Protein 6YT7 (pdb70)

Organism: Homo sapiens (NCBI:txid9606)

Structure (mmCIF, N/CA/C/O backbone):
data_6YT7
#
_entry.id   6YT7
#
_cell.length_a   49.015
_cell.length_b   75.103
_cell.length_c   149.445
_cell.angle_alpha   90.000
_cell.angle_beta   90.000
_cell.angle_gamma   90.000
#
_symmetry.space_group_name_H-M   'P 21 21 21'
#
loop_
_entity.id
_entity.type
_entity.pdbx_description
1 polymer 'Immunoglobulin gamma-1 heavy chain'
2 polymer 'Ig gamma-1 chain C region'
3 branched beta-D-galactopyranose-(1-4)-2-acetamido-2-deoxy-beta-D-glucopyranose-(1-2)-alpha-D-mannopyranose-(1-6)-[alpha-D-mannopyranose-(1-3)]beta-D-mannopyranose-(1-4)-2-acetamido-2-deoxy-beta-D-glucopyranose-(1-4)-[alpha-L-fucopyranose-(1-6)]2-acetamido-2-deoxy-beta-D-glucopyranose
4 water water
#
loop_
_atom_site.group_PDB
_atom_site.id
_atom_site.type_symbol
_atom_site.label_atom_id
_atom_site.label_alt_id
_atom_site.label_comp_id
_atom_site.label_asym_id
_atom_site.label_entity_id
_atom_site.label_seq_id
_atom_site.pdbx_PDB_ins_code
_atom_site.Cartn_x
_atom_site.Cartn_y
_atom_site.Cartn_z
_atom_site.occupancy
_atom_site.B_iso_or_equiv
_atom_site.auth_seq_id
_atom_site.auth_comp_id
_atom_site.auth_asym_id
_atom_site.auth_atom_id
_atom_site.pdbx_PDB_model_num
ATOM 1 N N . GLY A 1 17 ? -6.387 -22.982 -1.647 1.00 57.74 237 GLY A N 1
ATOM 2 C CA . GLY A 1 17 ? -7.022 -21.756 -1.196 1.00 64.10 237 GLY A CA 1
ATOM 3 C C . GLY A 1 17 ? -6.940 -21.552 0.308 1.00 65.02 237 GLY A C 1
ATOM 4 O O . GLY A 1 17 ? -6.002 -22.020 0.952 1.00 65.61 237 GLY A O 1
ATOM 5 N N . PRO A 1 18 ? -7.924 -20.862 0.874 1.00 63.94 238 PRO A N 1
ATOM 6 C CA . PRO A 1 18 ? -7.891 -20.557 2.309 1.00 65.08 238 PRO A CA 1
ATOM 7 C C . PRO A 1 18 ? -8.278 -21.751 3.178 1.00 58.94 238 PRO A C 1
ATOM 8 O O . PRO A 1 18 ? -8.980 -22.671 2.756 1.00 53.21 238 PRO A O 1
ATOM 12 N N . SER A 1 19 ? -7.790 -21.719 4.422 1.00 60.73 239 SER A N 1
ATOM 13 C CA . SER A 1 19 ? -8.123 -22.709 5.438 1.00 53.75 239 SER A CA 1
ATOM 14 C C . SER A 1 19 ? -8.865 -22.067 6.605 1.00 51.70 239 SER A C 1
ATOM 15 O O . SER A 1 19 ? -8.663 -20.888 6.927 1.00 50.84 239 SER A O 1
ATOM 18 N N . VAL A 1 20 ? -9.716 -22.876 7.245 1.00 52.23 240 VAL A N 1
ATOM 19 C CA . VAL A 1 20 ? -10.588 -22.440 8.330 1.00 45.63 240 VAL A CA 1
ATOM 20 C C . VAL A 1 20 ? -10.299 -23.286 9.564 1.00 42.75 240 VAL A C 1
ATOM 21 O O . VAL A 1 20 ? -10.136 -24.507 9.466 1.00 43.91 240 VAL A O 1
ATOM 25 N N . PHE A 1 21 ? -10.244 -22.635 10.722 1.00 42.31 241 PHE A N 1
ATOM 26 C CA . PHE A 1 21 ? -10.116 -23.328 11.997 1.00 43.35 241 PHE A CA 1
ATOM 27 C C . PHE A 1 21 ? -11.115 -22.744 12.988 1.00 37.13 241 PHE A C 1
ATOM 28 O O . PHE A 1 21 ? -11.248 -21.519 13.097 1.00 38.54 241 PHE A O 1
ATOM 36 N N . LEU A 1 22 ? -11.832 -23.629 13.685 1.00 36.21 242 LEU A N 1
ATOM 37 C CA . LEU A 1 22 ? -12.953 -23.262 14.551 1.00 34.58 242 LEU A CA 1
ATOM 38 C C . LEU A 1 22 ? -12.613 -23.620 15.996 1.00 29.69 242 LEU A C 1
ATOM 39 O O . LEU A 1 22 ? -12.347 -24.787 16.297 1.00 33.96 242 LEU A O 1
ATOM 44 N N . PHE A 1 23 ? -12.667 -22.633 16.884 1.00 31.39 243 PHE A N 1
ATOM 45 C CA . PHE A 1 23 ? -12.174 -22.803 18.242 1.00 30.64 243 PHE A CA 1
ATOM 46 C C . PHE A 1 23 ? -13.273 -22.607 19.288 1.00 34.56 243 PHE A C 1
ATOM 47 O O . PHE A 1 23 ? -14.068 -21.655 19.191 1.00 31.54 243 PHE A O 1
ATOM 55 N N . PRO A 1 24 ? -13.322 -23.469 20.309 1.00 25.88 244 PRO A N 1
ATOM 56 C CA . PRO A 1 24 ? -14.400 -23.410 21.318 1.00 28.22 244 PRO A CA 1
ATOM 57 C C . PRO A 1 24 ? -14.158 -22.300 22.325 1.00 23.92 244 PRO A C 1
ATOM 58 O O . PRO A 1 24 ? -13.053 -21.737 22.386 1.00 25.58 244 PRO A O 1
ATOM 62 N N . PRO A 1 25 ? -15.148 -21.990 23.168 1.00 24.11 245 PRO A N 1
ATOM 63 C CA . PRO A 1 25 ? -14.897 -21.077 24.292 1.00 24.39 245 PRO A CA 1
ATOM 64 C C . PRO A 1 25 ? -13.948 -21.709 25.294 1.00 23.46 245 PRO A C 1
ATOM 65 O O . PRO A 1 25 ? -13.688 -22.924 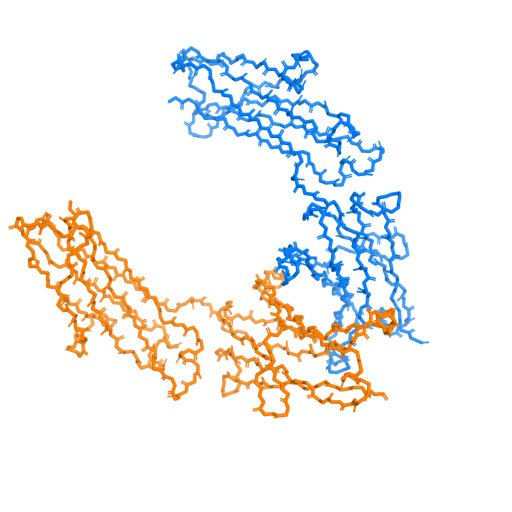25.281 1.00 21.69 245 PRO A O 1
ATOM 69 N N . LYS A 1 26 ? -13.411 -20.864 26.165 1.00 21.86 246 LYS A N 1
ATOM 70 C CA . LYS A 1 26 ? -12.660 -21.377 27.297 1.00 21.29 246 LYS A CA 1
ATOM 71 C C . LYS A 1 26 ? -13.617 -22.008 28.311 1.00 20.39 246 LYS A C 1
ATOM 72 O O . LYS A 1 26 ? -14.714 -21.476 28.554 1.00 21.85 246 LYS A O 1
ATOM 78 N N . PRO A 1 27 ? -13.227 -23.124 28.926 1.00 21.46 247 PRO A N 1
ATOM 79 C CA . PRO A 1 27 ? -14.102 -23.762 29.925 1.00 22.61 247 PRO A CA 1
ATOM 80 C C . PRO A 1 27 ? -14.580 -22.811 30.990 1.00 19.20 247 PRO A C 1
ATOM 81 O O . PRO A 1 27 ? -15.776 -22.779 31.333 1.00 19.36 247 PRO A O 1
ATOM 85 N N . LYS A 1 28 ? -13.648 -22.023 31.537 1.00 20.95 248 LYS A N 1
ATOM 86 C CA . LYS A 1 28 ? -14.014 -21.095 32.591 1.00 24.74 248 LYS A CA 1
ATOM 87 C C . LYS A 1 28 ? -15.108 -20.149 32.114 1.00 21.35 248 LYS A C 1
ATOM 88 O O . LYS A 1 28 ? -16.045 -19.854 32.867 1.00 25.15 248 LYS A O 1
ATOM 94 N N . ASP A 1 29 ? -15.057 -19.732 30.836 1.00 20.96 249 ASP A N 1
ATOM 95 C CA . ASP A 1 29 ? -16.064 -18.808 30.321 1.00 21.91 249 ASP A CA 1
ATOM 96 C C . ASP A 1 29 ? -17.443 -19.452 30.245 1.00 20.81 249 ASP A C 1
ATOM 97 O O . ASP A 1 29 ? -18.454 -18.781 30.459 1.00 21.32 249 ASP A O 1
ATOM 102 N N . THR A 1 30 ? -17.528 -20.737 29.869 1.00 20.26 250 THR A N 1
ATOM 103 C CA . THR A 1 30 ? -18.841 -21.384 29.823 1.00 20.60 250 THR A CA 1
ATOM 104 C C . THR A 1 30 ? -19.410 -21.681 31.211 1.00 20.17 250 THR A C 1
ATOM 105 O O . THR A 1 30 ? -20.626 -21.795 31.350 1.00 22.25 250 THR A O 1
ATOM 109 N N . LEU A 1 31 ? -18.563 -21.803 32.233 1.00 20.41 251 LEU A N 1
ATOM 110 C CA . LEU A 1 31 ? -18.978 -22.331 33.526 1.00 21.03 251 LEU A CA 1
ATOM 111 C C . LEU A 1 31 ? -19.342 -21.247 34.533 1.00 26.05 251 LEU A C 1
ATOM 112 O O . LEU A 1 31 ? -20.123 -21.520 35.456 1.00 23.49 251 LEU A O 1
ATOM 117 N N . MET A 1 32 ? -18.814 -20.027 34.372 1.00 23.56 252 MET A N 1
ATOM 118 C CA A MET A 1 32 ? -19.145 -18.905 35.247 0.58 26.34 252 MET A CA 1
ATOM 119 C CA B MET A 1 32 ? -19.145 -18.899 35.236 0.42 26.34 252 MET A CA 1
ATOM 120 C C . MET A 1 32 ? -20.075 -17.965 34.485 1.00 24.59 252 MET A C 1
ATOM 121 O O . MET A 1 32 ? -19.726 -17.462 33.402 1.00 22.84 252 MET A O 1
ATOM 130 N N . ILE A 1 33 ? -21.249 -17.729 35.060 1.00 24.98 253 ILE A N 1
ATOM 131 C CA . ILE A 1 33 ? -22.292 -16.984 34.367 1.00 25.93 253 ILE A CA 1
ATOM 132 C C . ILE A 1 33 ? -21.854 -15.551 34.063 1.00 28.53 253 ILE A C 1
ATOM 133 O O . ILE A 1 33 ? -22.291 -14.969 33.064 1.00 27.02 253 ILE A O 1
ATOM 138 N N . SER A 1 34 ? -20.970 -14.977 34.883 1.00 24.38 254 SER A N 1
ATOM 139 C CA . SER A 1 34 ? -20.549 -13.601 34.646 1.00 23.86 254 SER A CA 1
ATOM 140 C C . SER A 1 34 ? -19.618 -13.463 33.452 1.00 23.45 254 SER A C 1
ATOM 141 O O . SER A 1 34 ? -19.425 -12.339 32.977 1.00 25.67 254 SER A O 1
ATOM 144 N N . ARG A 1 35 ? -19.007 -14.560 32.978 1.00 22.21 255 ARG A N 1
ATOM 145 C CA . ARG A 1 35 ? -18.020 -14.477 31.921 1.00 22.95 255 ARG A CA 1
ATOM 146 C C . ARG A 1 35 ? -18.705 -14.601 30.567 1.00 21.54 255 ARG A C 1
ATOM 147 O O . ARG A 1 35 ? -19.914 -14.820 30.462 1.00 23.38 255 ARG A O 1
ATOM 155 N N . THR A 1 36 ? -17.934 -14.364 29.522 1.00 26.43 256 THR A N 1
ATOM 156 C CA . THR A 1 36 ? -18.456 -14.278 28.164 1.00 32.45 256 THR A CA 1
ATOM 157 C C . THR A 1 36 ? -17.819 -15.288 27.215 1.00 26.95 256 THR A C 1
ATOM 158 O O . THR A 1 36 ? -16.742 -15.050 26.645 1.00 31.60 256 THR A O 1
ATOM 162 N N . PRO A 1 37 ? -18.453 -16.446 27.040 1.00 26.72 257 PRO A N 1
ATOM 163 C CA . PRO A 1 37 ? -17.894 -17.484 26.164 1.00 25.70 257 PRO A CA 1
ATOM 164 C C . PRO A 1 37 ? -18.132 -17.150 24.696 1.00 24.14 257 PRO A C 1
ATOM 165 O O . PRO A 1 37 ? -19.192 -16.639 24.323 1.00 27.57 257 PRO A O 1
ATOM 169 N N . GLU A 1 38 ? -17.132 -17.438 23.868 1.00 25.03 258 GLU A N 1
ATOM 170 C CA . GLU A 1 38 ? -17.249 -17.189 22.431 1.00 31.19 258 GLU A CA 1
ATOM 171 C C . GLU A 1 38 ? -16.713 -18.377 21.654 1.00 26.14 258 GLU A C 1
ATOM 172 O O . GLU A 1 38 ? -15.732 -19.008 22.063 1.00 23.59 258 GLU A O 1
ATOM 178 N N . VAL A 1 39 ? -17.335 -18.660 20.497 1.00 25.54 259 VAL A N 1
ATOM 179 C CA . VAL A 1 39 ? -16.721 -19.527 19.499 1.00 28.97 259 VAL A CA 1
ATOM 180 C C . VAL A 1 39 ? -16.077 -18.638 18.439 1.00 29.98 259 VAL A C 1
ATOM 181 O O . VAL A 1 39 ? -16.628 -17.592 18.082 1.00 32.03 259 VAL A O 1
ATOM 185 N N . THR A 1 40 ? -14.907 -19.035 17.952 1.00 32.42 260 THR A N 1
ATOM 186 C CA . THR A 1 40 ? -14.084 -18.197 17.082 1.00 33.70 260 THR A CA 1
ATOM 187 C C . THR A 1 40 ? -13.797 -18.924 15.775 1.00 36.35 260 THR A C 1
ATOM 188 O O . THR A 1 40 ? -13.281 -20.049 15.775 1.00 31.58 260 THR A O 1
ATOM 192 N N . CYS A 1 41 ? -14.128 -18.300 14.652 1.00 36.46 261 CYS A N 1
ATOM 193 C CA . CYS A 1 41 ? -13.892 -18.964 13.383 1.00 37.05 261 CYS A CA 1
ATOM 194 C C . CYS A 1 41 ? -12.762 -18.190 12.710 1.00 37.24 261 CYS A C 1
ATOM 195 O O . CYS A 1 41 ? -12.849 -16.968 12.551 1.00 35.40 261 CYS A O 1
ATOM 198 N N . VAL A 1 42 ? -11.665 -18.883 12.425 1.00 43.00 262 VAL A N 1
ATOM 199 C CA . VAL A 1 42 ? -10.431 -18.278 11.929 1.00 40.09 262 VAL A CA 1
ATOM 200 C C . VAL A 1 42 ? -10.222 -18.748 10.500 1.00 39.20 262 VAL A C 1
ATOM 201 O O . VAL A 1 42 ? -10.302 -19.951 10.220 1.00 41.74 262 VAL A O 1
ATOM 205 N N . VAL A 1 43 ? -9.978 -17.805 9.593 1.00 49.36 263 VAL A N 1
ATOM 206 C CA . VAL A 1 43 ? -9.692 -18.117 8.192 1.00 46.14 263 VAL A CA 1
ATOM 207 C C . VAL A 1 43 ? -8.287 -17.618 7.868 1.00 43.66 263 VAL A C 1
ATOM 208 O O . VAL A 1 43 ? -7.980 -16.433 8.052 1.00 48.42 263 VAL A O 1
ATOM 212 N N . VAL A 1 44 ? -7.431 -18.523 7.397 1.00 48.70 264 VAL A N 1
ATOM 213 C CA . VAL A 1 44 ? -6.059 -18.181 7.055 1.00 54.11 264 VAL A CA 1
ATOM 214 C C . VAL A 1 44 ? -5.854 -18.422 5.564 1.00 55.47 264 VAL A C 1
ATOM 215 O O . VAL A 1 44 ? -6.602 -19.166 4.922 1.00 53.77 264 VAL A O 1
ATOM 219 N N . ASP A 1 45 ? -4.822 -17.774 5.017 1.00 60.20 265 ASP A N 1
ATOM 220 C CA . ASP A 1 45 ? -4.528 -17.815 3.582 1.00 60.09 265 ASP A CA 1
ATOM 221 C C . ASP A 1 45 ? -5.685 -17.227 2.775 1.00 64.87 265 ASP A C 1
ATOM 222 O O . ASP A 1 45 ? -6.253 -17.870 1.889 1.00 63.34 265 ASP A O 1
ATOM 227 N N . VAL A 1 46 ? -6.038 -15.994 3.107 1.00 66.58 266 VAL A N 1
ATOM 228 C CA . VAL A 1 46 ? -6.938 -15.205 2.279 1.00 71.69 266 VAL A CA 1
ATOM 229 C C . VAL A 1 46 ? -6.050 -14.328 1.403 1.00 76.68 266 VAL A C 1
ATOM 230 O O . VAL A 1 46 ? -5.300 -13.486 1.910 1.00 74.56 266 VAL A O 1
ATOM 234 N N . SER A 1 47 ? -6.102 -14.560 0.091 1.00 78.27 267 SER A N 1
ATOM 235 C CA . SER A 1 47 ? -5.223 -13.897 -0.862 1.00 77.04 267 SER A CA 1
ATOM 236 C C . SER A 1 47 ? -5.837 -12.592 -1.362 1.00 76.71 267 SER A C 1
ATOM 237 O O . SER A 1 47 ? -7.053 -12.377 -1.303 1.00 74.35 267 SER A O 1
ATOM 240 N N . HIS A 1 48 ? -4.967 -11.717 -1.873 1.00 75.76 268 HIS A N 1
ATOM 241 C CA . HIS A 1 48 ? -5.409 -10.394 -2.301 1.00 77.46 268 HIS A CA 1
ATOM 242 C C . HIS A 1 48 ? -6.349 -10.463 -3.497 1.00 76.37 268 HIS A C 1
ATOM 243 O O . HIS A 1 48 ? -7.221 -9.599 -3.648 1.00 73.86 268 HIS A O 1
ATOM 250 N N . GLU A 1 49 ? -6.195 -11.475 -4.351 1.00 77.40 269 GLU A N 1
ATOM 251 C CA . GLU A 1 49 ? -7.079 -11.607 -5.502 1.00 76.58 269 GLU A CA 1
ATOM 252 C C . GLU A 1 49 ? -8.522 -11.886 -5.085 1.00 78.15 269 GLU A C 1
ATOM 253 O O . GLU A 1 49 ? -9.443 -11.629 -5.870 1.00 73.28 269 GLU A O 1
ATOM 259 N N . ASP A 1 50 ? -8.732 -12.335 -3.843 1.00 78.10 270 ASP A N 1
ATOM 260 C CA . ASP A 1 50 ? -10.018 -12.877 -3.392 1.00 77.88 270 ASP A CA 1
ATOM 261 C C . ASP A 1 50 ? -10.141 -12.617 -1.890 1.00 78.47 270 ASP A C 1
ATOM 262 O O . ASP A 1 50 ? -10.082 -13.548 -1.079 1.00 76.30 270 ASP A O 1
ATOM 267 N N . PRO A 1 51 ? -10.280 -11.328 -1.469 1.00 81.07 271 PRO A N 1
ATOM 268 C CA . PRO A 1 51 ? -10.072 -10.988 -0.038 1.00 79.87 271 PRO A CA 1
ATOM 269 C C . PRO A 1 51 ? -11.321 -10.981 0.850 1.00 79.13 271 PRO A C 1
ATOM 270 O O . PRO A 1 51 ? -11.290 -10.965 2.084 1.00 79.80 271 PRO A O 1
ATOM 274 N N . GLU A 1 52 ? -12.428 -10.999 0.161 1.00 76.16 272 GLU A N 1
ATOM 275 C CA . GLU A 1 52 ? -13.784 -10.954 0.673 1.00 74.41 272 GLU A CA 1
ATOM 276 C C . GLU A 1 52 ? -14.361 -12.340 0.995 1.00 70.22 272 GLU A C 1
ATOM 277 O O . GLU A 1 52 ? -14.444 -13.230 0.135 1.00 70.95 272 GLU A O 1
ATOM 283 N N . VAL A 1 53 ? -14.666 -12.515 2.290 1.00 69.68 273 VAL A N 1
ATOM 284 C CA . VAL A 1 53 ? -15.048 -13.762 2.954 1.00 58.46 273 VAL A CA 1
ATOM 285 C C . VAL A 1 53 ? -16.458 -13.591 3.517 1.00 48.85 273 VAL A C 1
ATOM 286 O O . VAL A 1 53 ? -16.762 -12.565 4.138 1.00 51.81 273 VAL A O 1
ATOM 290 N N . LYS A 1 54 ? -17.327 -14.574 3.296 1.00 48.95 274 LYS A N 1
ATOM 291 C CA . LYS A 1 54 ? -18.653 -14.554 3.901 1.00 48.37 274 LYS A CA 1
ATOM 292 C C . LYS A 1 54 ? -18.685 -15.577 5.030 1.00 51.27 274 LYS A C 1
ATOM 293 O O . LYS A 1 54 ? -18.215 -16.707 4.859 1.00 52.90 274 LYS A O 1
ATOM 299 N N . PHE A 1 55 ? -19.204 -15.170 6.187 1.00 52.14 275 PHE A N 1
ATOM 300 C CA . PHE A 1 55 ? -19.404 -16.059 7.325 1.00 47.84 275 PHE A CA 1
ATOM 301 C C . PHE A 1 55 ? -20.894 -16.306 7.504 1.00 45.48 275 PHE A C 1
ATOM 302 O O . PHE A 1 55 ? -21.660 -15.356 7.685 1.00 44.91 275 PHE A O 1
ATOM 310 N N . ASN A 1 56 ? -21.302 -17.572 7.482 1.00 45.40 276 ASN A N 1
ATOM 311 C CA . ASN A 1 56 ? -22.639 -17.947 7.926 1.00 48.23 276 ASN A CA 1
ATOM 312 C C . ASN A 1 56 ? -22.515 -18.838 9.157 1.00 48.72 276 ASN A C 1
ATOM 313 O O . ASN A 1 56 ? -21.771 -19.829 9.141 1.00 44.97 276 ASN A O 1
ATOM 318 N N . TRP A 1 57 ? -23.221 -18.463 10.224 1.00 47.38 277 TRP A N 1
ATOM 319 C CA . TRP A 1 57 ? -23.155 -19.136 11.515 1.00 44.51 277 TRP A CA 1
ATOM 320 C C . TRP A 1 57 ? -24.485 -19.806 11.816 1.00 42.14 277 TRP A C 1
ATOM 321 O O . TRP A 1 57 ? -25.548 -19.221 11.588 1.00 45.49 277 TRP A O 1
ATOM 332 N N . TYR A 1 58 ? -24.423 -21.016 12.357 1.00 36.26 278 TYR A N 1
ATOM 333 C CA . TYR A 1 58 ? -25.606 -21.802 12.669 1.00 39.68 278 TYR A CA 1
ATOM 334 C C . TYR A 1 58 ? -25.472 -22.416 14.050 1.00 43.34 278 TYR A C 1
ATOM 335 O O . TYR A 1 58 ? -24.390 -22.872 14.429 1.00 37.03 278 TYR A O 1
ATOM 344 N N . VAL A 1 59 ? -26.580 -22.446 14.786 1.00 39.37 279 VAL A N 1
ATOM 345 C CA . VAL A 1 59 ? -26.669 -23.164 16.050 1.00 41.27 279 VAL A CA 1
ATOM 346 C C . VAL A 1 59 ? -27.713 -24.257 15.884 1.00 40.51 279 VAL A C 1
ATOM 347 O O . VAL A 1 59 ? -28.899 -23.963 15.669 1.00 42.89 279 VAL A O 1
ATOM 351 N N . ASP A 1 60 ? -27.273 -25.509 15.993 1.00 38.81 280 ASP A N 1
ATOM 352 C CA . ASP A 1 60 ? -28.092 -26.690 15.708 1.00 42.92 280 ASP A CA 1
ATOM 353 C C . ASP A 1 60 ? -28.788 -26.575 14.353 1.00 44.70 280 ASP A C 1
ATOM 354 O O . ASP A 1 60 ? -29.988 -26.830 14.217 1.00 48.07 280 ASP A O 1
ATOM 359 N N . GLY A 1 61 ? -28.018 -26.182 13.338 1.00 44.07 281 GLY A N 1
ATOM 360 C CA . GLY A 1 61 ? -28.528 -26.062 11.986 1.00 45.96 281 GLY A CA 1
ATOM 361 C C . GLY A 1 61 ? -29.343 -24.819 11.696 1.00 49.80 281 GLY A C 1
ATOM 362 O O . GLY A 1 61 ? -29.608 -24.533 10.520 1.00 56.05 281 GLY A O 1
ATOM 363 N N . VAL A 1 62 ? -29.750 -24.067 12.711 1.00 47.82 282 VAL A N 1
ATOM 364 C CA . VAL A 1 62 ? -30.548 -22.862 12.518 1.00 44.35 282 VAL A CA 1
ATOM 365 C C . VAL A 1 62 ? -29.614 -21.662 12.468 1.00 47.34 282 VAL A C 1
ATOM 366 O O . VAL A 1 62 ? -28.891 -21.387 13.433 1.00 42.41 282 VAL A O 1
ATOM 370 N N . GLU A 1 63 ? -29.648 -20.925 11.358 1.00 48.20 283 GLU A N 1
ATOM 371 C CA . GLU A 1 63 ? -28.756 -19.782 11.211 1.00 47.01 283 GLU A CA 1
ATOM 372 C C . GLU A 1 63 ? -29.055 -18.708 12.254 1.00 45.06 283 GLU A C 1
ATOM 373 O O . GLU A 1 63 ? -30.212 -18.452 12.602 1.00 47.56 283 GLU A O 1
ATOM 379 N N . VAL A 1 64 ? -27.989 -18.099 12.772 1.00 44.31 284 VAL A N 1
ATOM 380 C CA . VAL A 1 64 ? -28.053 -16.970 13.687 1.00 41.77 284 VAL A CA 1
ATOM 381 C C . VAL A 1 64 ? -27.255 -15.845 13.047 1.00 45.94 284 VAL A C 1
ATOM 382 O O . VAL A 1 64 ? -26.424 -16.075 12.163 1.00 46.07 284 VAL A O 1
ATOM 386 N N . HIS A 1 65 ? -27.499 -14.614 13.506 1.00 48.77 285 HIS A N 1
ATOM 387 C CA . HIS A 1 65 ? -27.012 -13.455 12.769 1.00 46.30 285 HIS A CA 1
ATOM 388 C C . HIS A 1 65 ? -26.195 -12.474 13.603 1.00 49.39 285 HIS A C 1
ATOM 389 O O . HIS A 1 65 ? -25.905 -11.375 13.120 1.00 53.51 285 HIS A O 1
ATOM 396 N N . ASN A 1 66 ? -25.767 -12.842 14.810 1.00 45.31 286 ASN A N 1
ATOM 397 C CA . ASN A 1 66 ? -25.150 -11.879 15.718 1.00 47.22 286 ASN A CA 1
ATOM 398 C C . ASN A 1 66 ? -23.630 -11.998 15.829 1.00 48.06 286 ASN A C 1
ATOM 399 O O . ASN A 1 66 ? -23.047 -11.407 16.743 1.00 51.39 286 ASN A O 1
ATOM 404 N N . ALA A 1 67 ? -22.974 -12.732 14.931 1.00 47.19 287 ALA A N 1
ATOM 405 C CA . ALA A 1 67 ? -21.522 -12.859 15.004 1.00 42.96 287 ALA A CA 1
ATOM 406 C C . ALA A 1 67 ? -20.873 -11.522 14.699 1.00 51.68 287 ALA A C 1
ATOM 407 O O . ALA A 1 67 ? -21.448 -10.682 14.007 1.00 51.12 287 ALA A O 1
ATOM 409 N N . LYS A 1 68 ? -19.663 -11.307 15.190 1.00 52.51 288 LYS A N 1
ATOM 410 C CA . LYS A 1 68 ? -18.993 -10.073 14.834 1.00 49.01 288 LYS A CA 1
ATOM 411 C C . LYS A 1 68 ? -17.731 -10.463 14.083 1.00 51.70 288 LYS A C 1
ATOM 412 O O . LYS A 1 68 ? -16.972 -11.324 14.542 1.00 45.60 288 LYS A O 1
ATOM 418 N N . THR A 1 69 ? -17.530 -9.868 12.915 1.00 48.14 289 THR A N 1
ATOM 419 C CA . THR A 1 69 ? -16.380 -10.177 12.075 1.00 47.05 289 THR A CA 1
ATOM 420 C C . THR A 1 69 ? -15.436 -8.986 12.071 1.00 51.43 289 THR A C 1
ATOM 421 O O . THR A 1 69 ? -15.873 -7.839 11.957 1.00 56.77 289 THR A O 1
ATOM 425 N N . LYS A 1 70 ? -14.149 -9.242 12.204 1.00 52.31 290 LYS A N 1
ATOM 426 C CA . LYS A 1 70 ? -13.293 -8.125 12.542 1.00 61.30 290 LYS A CA 1
ATOM 427 C C . LYS A 1 70 ? -12.369 -7.876 11.358 1.00 61.35 290 LYS A C 1
ATOM 428 O O . LYS A 1 70 ? -12.174 -8.774 10.529 1.00 58.68 290 LYS A O 1
ATOM 434 N N . PRO A 1 71 ? -11.797 -6.674 11.227 1.00 63.30 291 PRO A N 1
ATOM 435 C CA . PRO A 1 71 ? -11.096 -6.334 9.980 1.00 64.81 291 PRO A CA 1
ATOM 436 C C . PRO A 1 71 ? -9.959 -7.303 9.676 1.00 66.16 291 PRO A C 1
ATOM 437 O O . PRO A 1 71 ? -9.107 -7.579 10.527 1.00 67.23 291 PRO A O 1
ATOM 441 N N . ARG A 1 72 ? -9.979 -7.840 8.457 1.00 64.37 292 ARG A N 1
ATOM 442 C CA . ARG A 1 72 ? -8.887 -8.658 7.942 1.00 64.45 292 ARG A CA 1
ATOM 443 C C . ARG A 1 72 ? -7.515 -8.019 8.134 1.00 63.17 292 ARG A C 1
ATOM 444 O O . ARG A 1 72 ? -7.356 -6.796 8.120 1.00 64.10 292 ARG A O 1
ATOM 452 N N . GLU A 1 73 ? -6.532 -8.891 8.381 1.00 64.63 293 GLU A N 1
ATOM 453 C CA . GLU A 1 73 ? -5.239 -8.556 8.968 1.00 68.44 293 GLU A CA 1
ATOM 454 C C . GLU A 1 73 ? -4.137 -9.281 8.219 1.00 72.73 293 GLU A C 1
ATOM 455 O O . GLU A 1 73 ? -4.265 -10.475 7.922 1.00 71.83 293 GLU A O 1
ATOM 461 N N . GLU A 1 74 ? -3.056 -8.572 7.905 1.00 73.09 294 GLU A N 1
ATOM 462 C CA . GLU A 1 74 ? -2.288 -8.968 6.748 1.00 69.71 294 GLU A CA 1
ATOM 463 C C . GLU A 1 74 ? -1.099 -9.652 7.405 1.00 65.90 294 GLU A C 1
ATOM 464 O O . GLU A 1 74 ? -0.451 -9.042 8.261 1.00 65.10 294 GLU A O 1
ATOM 470 N N . GLN A 1 75 ? -0.818 -10.900 7.071 1.00 68.79 295 GLN A N 1
ATOM 471 C CA . GLN A 1 75 ? 0.272 -11.519 7.817 1.00 71.63 295 GLN A CA 1
ATOM 472 C C . GLN A 1 75 ? 1.615 -11.326 7.113 1.00 73.33 295 GLN A C 1
ATOM 473 O O . GLN A 1 75 ? 1.702 -10.766 6.016 1.00 74.60 295 GLN A O 1
ATOM 479 N N . TYR A 1 76 ? 2.691 -11.776 7.772 1.00 73.61 296 TYR A N 1
ATOM 480 C CA . TYR A 1 76 ? 4.021 -11.591 7.196 1.00 73.05 296 TYR A CA 1
ATOM 481 C C . TYR A 1 76 ? 4.270 -12.468 5.982 1.00 71.33 296 TYR A C 1
ATOM 482 O O . TYR A 1 76 ? 5.231 -12.218 5.251 1.00 72.34 296 TYR A O 1
ATOM 491 N N . ASN A 1 77 ? 3.452 -13.487 5.747 1.00 71.42 297 ASN A N 1
ATOM 492 C CA . ASN A 1 77 ? 3.526 -14.184 4.471 1.00 72.78 297 ASN A CA 1
ATOM 493 C C . ASN A 1 77 ? 2.698 -13.492 3.398 1.00 72.82 297 ASN A C 1
ATOM 494 O O . ASN A 1 77 ? 2.337 -14.126 2.393 1.00 68.40 297 ASN A O 1
ATOM 499 N N . SER A 1 78 ? 2.377 -12.217 3.639 1.00 70.42 298 SER A N 1
ATOM 500 C CA . SER A 1 78 ? 1.600 -11.357 2.755 1.00 73.98 298 SER A CA 1
ATOM 501 C C . SER A 1 78 ? 0.136 -11.777 2.670 1.00 75.94 298 SER A C 1
ATOM 502 O O . SER A 1 78 ? -0.701 -10.985 2.223 1.00 76.59 298 SER A O 1
ATOM 505 N N . THR A 1 79 ? -0.196 -12.999 3.097 1.00 75.54 299 THR A N 1
ATOM 506 C CA . THR A 1 79 ? -1.581 -13.448 3.047 1.00 71.55 299 THR A CA 1
ATOM 507 C C . THR A 1 79 ? -2.390 -12.796 4.169 1.00 69.75 299 THR A C 1
ATOM 508 O O . THR A 1 79 ? -1.856 -12.108 5.046 1.00 65.74 299 THR A O 1
ATOM 512 N N . TYR A 1 80 ? -3.701 -13.016 4.129 1.00 70.24 300 TYR A N 1
ATOM 513 C CA . TYR A 1 80 ? -4.595 -12.420 5.105 1.00 71.39 300 TYR A CA 1
ATOM 514 C C . TYR A 1 80 ? -4.970 -13.415 6.202 1.00 66.62 300 TYR A C 1
ATOM 515 O O . TYR A 1 80 ? -4.431 -14.526 6.297 1.00 65.78 300 TYR A O 1
ATOM 524 N N . ARG A 1 81 ? -5.919 -12.996 7.037 1.00 62.77 301 ARG A N 1
ATOM 525 C CA . ARG A 1 81 ? -6.423 -13.753 8.174 1.00 55.52 301 ARG A CA 1
ATOM 526 C C . ARG A 1 81 ? -7.648 -13.021 8.699 1.00 51.25 301 ARG A C 1
ATOM 527 O O . ARG A 1 81 ? -7.535 -11.899 9.199 1.00 52.68 301 ARG A O 1
ATOM 535 N N . VAL A 1 82 ? -8.824 -13.619 8.557 1.00 46.18 302 VAL A N 1
ATOM 536 C CA . VAL A 1 82 ? -10.071 -12.976 8.942 1.00 50.02 302 VAL A CA 1
ATOM 537 C C . VAL A 1 82 ? -10.716 -13.809 10.040 1.00 45.31 302 VAL A C 1
ATOM 538 O O . VAL A 1 82 ? -10.744 -15.043 9.954 1.00 46.96 302 VAL A O 1
ATOM 542 N N . VAL A 1 83 ? -11.260 -13.129 11.050 1.00 50.17 303 VAL A N 1
ATOM 543 C CA . VAL A 1 83 ? -11.744 -13.761 12.275 1.00 42.44 303 VAL A CA 1
ATOM 544 C C . VAL A 1 83 ? -13.178 -13.315 12.533 1.00 44.74 303 VAL A C 1
ATOM 545 O O . VAL A 1 83 ? -13.456 -12.110 12.609 1.00 45.67 303 VAL A O 1
ATOM 549 N N . SER A 1 84 ? -14.085 -14.280 12.663 1.00 38.27 304 SER A N 1
ATOM 550 C CA . SER A 1 84 ? -15.451 -14.043 13.097 1.00 38.58 304 SER A CA 1
ATOM 551 C C . SER A 1 84 ? -15.623 -14.629 14.492 1.00 40.18 304 SER A C 1
ATOM 552 O O . SER A 1 84 ? -15.102 -15.711 14.783 1.00 39.05 304 SER A O 1
ATOM 555 N N . VAL A 1 85 ? -16.356 -13.917 15.344 1.00 37.84 305 VAL A N 1
ATOM 556 C CA . VAL A 1 85 ? -16.521 -14.298 16.745 1.00 33.75 305 VAL A CA 1
ATOM 557 C C . VAL A 1 85 ? -18.006 -14.348 17.055 1.00 40.11 305 VAL A C 1
ATOM 558 O O . VAL A 1 85 ? -18.712 -13.344 16.897 1.00 34.72 305 VAL A O 1
ATOM 562 N N . LEU A 1 86 ? -18.485 -15.510 17.493 1.00 35.60 306 LEU A N 1
ATOM 563 C CA . LEU A 1 86 ? -19.875 -15.683 17.877 1.00 33.20 306 LEU A CA 1
ATOM 564 C C . LEU A 1 86 ? -19.970 -15.818 19.390 1.00 39.78 306 LEU A C 1
ATOM 565 O O . LEU A 1 86 ? -19.390 -16.741 19.975 1.00 32.03 306 LEU A O 1
ATOM 570 N N . THR A 1 87 ? -20.710 -14.916 20.011 1.00 30.13 307 THR A N 1
ATOM 571 C CA . THR A 1 87 ? -21.035 -15.068 21.422 1.00 33.32 307 THR A CA 1
ATOM 572 C C . THR A 1 87 ? -21.988 -16.245 21.609 1.00 32.41 307 THR A C 1
ATOM 573 O O . THR A 1 87 ? -22.949 -16.420 20.846 1.00 33.28 307 THR A O 1
ATOM 577 N N . VAL A 1 88 ? -21.710 -17.082 22.604 1.00 30.28 308 VAL A N 1
ATOM 578 C CA . VAL A 1 88 ? -22.568 -18.228 22.876 1.00 28.49 308 VAL A CA 1
ATOM 579 C C . VAL A 1 88 ? -23.221 -18.041 24.238 1.00 25.15 308 VAL A C 1
ATOM 580 O O . VAL A 1 88 ? -22.669 -17.387 25.132 1.00 28.38 308 VAL A O 1
ATOM 584 N N . LEU A 1 89 ? -24.425 -18.590 24.373 1.00 24.65 309 LEU A N 1
ATOM 585 C CA . LEU A 1 89 ? -25.118 -18.655 25.653 1.00 24.96 309 LEU A CA 1
ATOM 586 C C . LEU A 1 89 ? -24.573 -19.841 26.428 1.00 23.05 309 LEU A C 1
ATOM 587 O O . LEU A 1 89 ? -24.444 -20.935 25.870 1.00 22.84 309 LEU A O 1
ATOM 592 N N . HIS A 1 90 ? -24.303 -19.632 27.721 1.00 25.34 310 HIS A N 1
ATOM 593 C CA . HIS A 1 90 ? -23.642 -20.667 28.514 1.00 23.98 310 HIS A CA 1
ATOM 594 C C . HIS A 1 90 ? -24.402 -21.974 28.431 1.00 23.49 310 HIS A C 1
ATOM 595 O O . HIS A 1 90 ? -23.818 -23.030 28.145 1.00 23.56 310 HIS A O 1
ATOM 602 N N . GLN A 1 91 ? -25.718 -21.917 28.641 1.00 23.33 311 GLN A N 1
ATOM 603 C CA . GLN A 1 91 ? -26.484 -23.148 28.725 1.00 26.86 311 GLN A CA 1
ATOM 604 C C . GLN A 1 91 ? -26.603 -23.829 27.356 1.00 22.33 311 GLN A C 1
ATOM 605 O O . GLN A 1 91 ? -26.711 -25.063 27.306 1.00 25.34 311 GLN A O 1
ATOM 611 N N . ASP A 1 92 ? -26.597 -23.062 26.253 1.00 22.75 312 ASP A N 1
ATOM 612 C CA . ASP A 1 92 ? -26.548 -23.664 24.917 1.00 24.22 312 ASP A CA 1
ATOM 613 C C . ASP A 1 92 ? -25.301 -24.530 24.763 1.00 25.43 312 ASP A C 1
ATOM 614 O O . ASP A 1 92 ? -25.383 -25.692 24.347 1.00 25.80 312 ASP A O 1
ATOM 619 N N . TRP A 1 93 ? -24.130 -23.969 25.071 1.00 23.81 313 TRP A N 1
ATOM 620 C CA . TRP A 1 93 ? -22.897 -24.750 24.976 1.00 22.98 313 TRP A CA 1
ATOM 621 C C . TRP A 1 93 ? -22.968 -25.987 25.862 1.00 22.00 313 TRP A C 1
ATOM 622 O O . TRP A 1 93 ? -22.700 -27.113 25.418 1.00 23.38 313 TRP A O 1
ATOM 633 N N . LEU A 1 94 ? -23.361 -25.804 27.131 1.00 20.89 314 LEU A N 1
ATOM 634 C CA . LEU A 1 94 ? -23.404 -26.915 28.072 1.00 23.22 314 LEU A CA 1
ATOM 635 C C . LEU A 1 94 ? -24.451 -27.967 27.684 1.00 18.71 314 LEU A C 1
ATOM 636 O O . LEU A 1 94 ? -24.274 -29.142 28.002 1.00 23.41 314 LEU A O 1
ATOM 641 N N . ASN A 1 95 ? -25.523 -27.580 26.996 1.00 20.82 315 ASN A N 1
ATOM 642 C CA . ASN A 1 95 ? -26.533 -28.539 26.581 1.00 24.41 315 ASN A CA 1
ATOM 643 C C . ASN A 1 95 ? -26.173 -29.228 25.276 1.00 25.29 315 ASN A C 1
ATOM 644 O O . ASN A 1 95 ? -26.998 -29.977 24.758 1.00 28.65 315 ASN A O 1
ATOM 649 N N . GLY A 1 96 ? -24.978 -28.988 24.744 1.00 25.33 316 GLY A N 1
ATOM 650 C CA . GLY A 1 96 ? -24.468 -29.740 23.611 1.00 25.32 316 GLY A CA 1
ATOM 651 C C . GLY A 1 96 ? -24.864 -29.218 22.262 1.00 28.86 316 GLY A C 1
ATOM 652 O O . GLY A 1 96 ? -24.738 -29.950 21.274 1.00 32.67 316 GLY A O 1
ATOM 653 N N . LYS A 1 97 ? -25.325 -27.976 22.165 1.00 25.46 317 LYS A N 1
ATOM 654 C CA . LYS A 1 97 ? -25.653 -27.445 20.856 1.00 33.98 317 LYS A CA 1
ATOM 655 C C . LYS A 1 97 ? -24.406 -27.378 19.977 1.00 31.70 317 LYS A C 1
ATOM 656 O O . LYS A 1 97 ? -23.272 -27.225 20.456 1.00 27.60 317 LYS A O 1
ATOM 662 N N . GLU A 1 98 ? -24.626 -27.533 18.674 1.00 32.71 318 GLU A N 1
ATOM 663 C CA . GLU A 1 98 ? -23.557 -27.534 17.685 1.00 33.69 318 GLU A CA 1
ATOM 664 C C . GLU A 1 98 ? -23.460 -26.174 17.012 1.00 31.81 318 GLU A C 1
ATOM 665 O O . GLU A 1 98 ? -24.476 -25.614 16.581 1.00 36.24 318 GLU A O 1
ATOM 671 N N . TYR A 1 99 ? -22.238 -25.668 16.895 1.00 28.71 319 TYR A N 1
ATOM 672 C CA . TYR A 1 99 ? -21.957 -24.360 16.319 1.00 30.69 319 TYR A CA 1
ATOM 673 C C . TYR A 1 99 ? -21.243 -24.570 14.993 1.00 33.99 319 TYR A C 1
ATOM 674 O O . TYR A 1 99 ? -20.148 -25.139 14.956 1.00 32.62 319 TYR A O 1
ATOM 683 N N . LYS A 1 100 ? -21.881 -24.151 13.906 1.00 35.88 320 LYS A N 1
ATOM 684 C CA . LYS A 1 100 ? -21.340 -24.334 12.565 1.00 36.12 320 LYS A CA 1
ATOM 685 C C . LYS A 1 100 ? -20.916 -22.992 11.991 1.00 36.24 320 LYS A C 1
ATOM 686 O O . LYS A 1 100 ? -21.684 -22.021 12.027 1.00 34.63 320 LYS A O 1
ATOM 692 N N . CYS A 1 101 ? -19.679 -22.938 11.503 1.00 37.66 321 CYS A N 1
ATOM 693 C CA . CYS A 1 101 ? -19.146 -21.806 10.759 1.00 38.00 321 CYS A CA 1
ATOM 694 C C . CYS A 1 101 ? -19.021 -22.209 9.292 1.00 42.31 321 CYS A C 1
ATOM 695 O O . CYS A 1 101 ? -18.460 -23.267 8.985 1.00 35.00 321 CYS A O 1
ATOM 698 N N . LYS A 1 102 ? -19.554 -21.382 8.394 1.00 46.03 322 LYS A N 1
ATOM 699 C CA . LYS A 1 102 ? -19.416 -21.587 6.955 1.00 45.23 322 LYS A CA 1
ATOM 700 C C . LYS A 1 102 ? -18.722 -20.367 6.375 1.00 42.72 322 LYS A C 1
ATOM 701 O O . LYS A 1 102 ? -19.197 -19.239 6.545 1.00 45.58 322 LYS A O 1
ATOM 707 N N . VAL A 1 103 ? -17.596 -20.596 5.706 1.00 48.77 323 VAL A N 1
ATOM 708 C CA . VAL A 1 103 ? -16.757 -19.534 5.164 1.00 51.65 323 VAL A CA 1
ATOM 709 C C . VAL A 1 103 ? -16.840 -19.599 3.645 1.00 51.46 323 VAL A C 1
ATOM 710 O O . VAL A 1 103 ? -16.496 -20.624 3.045 1.00 50.92 323 VAL A O 1
ATOM 714 N N . SER A 1 104 ? -17.300 -18.513 3.027 1.00 53.17 324 SER A N 1
ATOM 715 C CA . SER A 1 104 ? -17.418 -18.417 1.575 1.00 53.20 324 SER A CA 1
ATOM 716 C C . SER A 1 104 ? -16.364 -17.461 1.041 1.00 53.33 324 SER A C 1
ATOM 717 O O . SER A 1 104 ? -16.199 -16.351 1.561 1.00 53.20 324 SER A O 1
ATOM 720 N N . ASN A 1 105 ? -15.659 -17.898 0.002 1.00 57.95 325 ASN A N 1
ATOM 721 C CA . ASN A 1 105 ? -14.631 -17.097 -0.638 1.00 58.74 325 ASN A CA 1
ATOM 722 C C . ASN A 1 105 ? -14.615 -17.428 -2.122 1.00 63.91 325 ASN A C 1
ATOM 723 O O . ASN A 1 105 ? -14.812 -18.587 -2.502 1.00 66.44 325 ASN A O 1
ATOM 728 N N . LYS A 1 106 ? -14.394 -16.401 -2.951 1.00 70.00 326 LYS A N 1
ATOM 729 C CA . LYS A 1 106 ? -14.299 -16.591 -4.400 1.00 69.72 326 LYS A CA 1
ATOM 730 C C . LYS A 1 106 ? -13.307 -17.702 -4.736 1.00 66.82 326 LYS A C 1
ATOM 731 O O . LYS A 1 106 ? -13.629 -18.646 -5.470 1.00 67.56 326 LYS A O 1
ATOM 737 N N . ALA A 1 107 ? -12.108 -17.630 -4.148 1.00 67.10 327 ALA A N 1
ATOM 738 C CA . ALA A 1 107 ? -11.009 -18.557 -4.406 1.00 65.98 327 ALA A CA 1
ATOM 739 C C . ALA A 1 107 ? -11.338 -19.974 -3.981 1.00 63.32 327 ALA A C 1
ATOM 740 O O . ALA A 1 107 ? -10.500 -20.876 -4.095 1.00 60.38 327 ALA A O 1
ATOM 742 N N . LEU A 1 108 ? -12.533 -20.181 -3.475 1.00 66.24 328 LEU A N 1
ATOM 743 C CA . LEU A 1 108 ? -12.743 -21.438 -2.825 1.00 66.95 328 LEU A CA 1
ATOM 744 C C . LEU A 1 108 ? -13.785 -22.202 -3.620 1.00 69.39 328 LEU A C 1
ATOM 745 O O . LEU A 1 108 ? -14.831 -21.628 -3.963 1.00 65.72 328 LEU A O 1
ATOM 750 N N . PRO A 1 109 ? -13.479 -23.439 -4.035 1.00 71.34 329 PRO A N 1
ATOM 751 C CA . PRO A 1 109 ? -14.427 -24.190 -4.884 1.00 69.47 329 PRO A CA 1
ATOM 752 C C . PRO A 1 109 ? -15.841 -24.194 -4.335 1.00 74.23 329 PRO A C 1
ATOM 753 O O . PRO A 1 109 ? -16.797 -23.841 -5.041 1.00 74.07 329 PRO A O 1
ATOM 757 N N . ALA A 1 110 ? -15.990 -24.583 -3.076 1.00 73.17 330 ALA A N 1
ATOM 758 C CA . ALA A 1 110 ? -17.235 -24.519 -2.333 1.00 71.99 330 ALA A CA 1
ATOM 759 C C . ALA A 1 110 ? -16.900 -24.049 -0.927 1.00 69.70 330 ALA A C 1
ATOM 760 O O . ALA A 1 110 ? -15.787 -24.294 -0.445 1.00 67.85 330 ALA A O 1
ATOM 762 N N . PRO A 1 111 ? -17.821 -23.351 -0.259 1.00 69.03 331 PRO A N 1
ATOM 763 C CA . PRO A 1 111 ? -17.542 -22.883 1.106 1.00 61.94 331 PRO A CA 1
ATOM 764 C C . PRO A 1 111 ? -17.123 -24.036 2.007 1.00 57.74 331 PRO A C 1
ATOM 765 O O . PRO A 1 111 ? -17.565 -25.173 1.837 1.00 53.56 331 PRO A O 1
ATOM 769 N N . ILE A 1 112 ? -16.230 -23.739 2.954 1.00 61.59 332 ILE A N 1
ATOM 770 C CA . ILE A 1 112 ? -15.791 -24.729 3.934 1.00 55.65 332 ILE A CA 1
ATOM 771 C C . ILE A 1 112 ? -16.677 -24.614 5.162 1.00 46.94 332 ILE A C 1
ATOM 772 O O . ILE A 1 112 ? -17.013 -23.506 5.600 1.00 46.11 332 ILE A O 1
ATOM 777 N N . GLU A 1 113 ? -17.070 -25.761 5.704 1.00 41.92 333 GLU A N 1
ATOM 778 C CA . GLU A 1 113 ? -17.938 -25.823 6.871 1.00 47.45 333 GLU A CA 1
ATOM 779 C C . GLU A 1 113 ? -17.212 -26.514 8.015 1.00 46.13 333 GLU A C 1
ATOM 780 O O . GLU A 1 113 ? -16.699 -27.627 7.852 1.00 45.78 333 GLU A O 1
ATOM 786 N N . LYS A 1 114 ? -17.163 -25.844 9.165 1.00 41.22 334 LYS A N 1
ATOM 787 C CA . LYS A 1 114 ? -16.607 -26.408 10.383 1.00 40.67 334 LYS A CA 1
ATOM 788 C C . LYS A 1 114 ? -17.691 -26.374 11.450 1.00 38.75 334 LYS A C 1
ATOM 789 O O . LYS A 1 114 ? -18.393 -25.365 11.590 1.00 35.53 334 LYS A O 1
ATOM 795 N N . THR A 1 115 ? -17.844 -27.486 12.170 1.00 42.51 335 THR A N 1
ATOM 796 C CA . THR A 1 115 ? -18.799 -27.603 13.260 1.00 38.92 335 THR A CA 1
ATOM 797 C C . THR A 1 115 ? -18.073 -27.991 14.539 1.00 35.61 335 THR A C 1
ATOM 798 O O . THR A 1 115 ? -17.209 -28.863 14.532 1.00 35.79 335 THR A O 1
ATOM 802 N N . ILE A 1 116 ? -18.441 -27.359 15.651 1.00 31.61 336 ILE A N 1
ATOM 803 C CA . ILE A 1 116 ? -17.816 -27.677 16.931 1.00 33.29 336 ILE A CA 1
ATOM 804 C C . ILE A 1 116 ? -18.915 -27.731 17.982 1.00 34.51 336 ILE A C 1
ATOM 805 O O . ILE A 1 116 ? -19.978 -27.106 17.834 1.00 31.55 336 ILE A O 1
ATOM 810 N N . SER A 1 117 ? -18.686 -28.503 19.041 1.00 32.08 337 SER A N 1
ATOM 811 C CA . SER A 1 117 ? -19.578 -28.504 20.188 1.00 30.29 337 SER A CA 1
ATOM 812 C C . SER A 1 117 ? -18.794 -28.997 21.395 1.00 27.55 337 SER A C 1
ATOM 813 O O . SER A 1 117 ? -17.633 -29.399 21.294 1.00 30.86 337 SER A O 1
ATOM 816 N N . LYS A 1 118 ? -19.451 -28.959 22.547 1.00 25.86 338 LYS A N 1
ATOM 817 C CA . LYS A 1 118 ? -18.845 -29.453 23.768 1.00 26.50 338 LYS A CA 1
ATOM 818 C C . LYS A 1 118 ? -18.508 -30.931 23.629 1.00 22.23 338 LYS A C 1
ATOM 819 O O . LYS A 1 118 ? -19.239 -31.702 22.983 1.00 25.59 338 LYS A O 1
ATOM 825 N N . ALA A 1 119 ? -17.411 -31.321 24.265 1.00 26.89 339 ALA A N 1
ATOM 826 C CA . ALA A 1 119 ? -17.028 -32.726 24.342 1.00 32.24 339 ALA A CA 1
ATOM 827 C C . ALA A 1 119 ? -18.205 -33.554 24.841 1.00 27.29 339 ALA A C 1
ATOM 828 O O . ALA A 1 119 ? -18.810 -33.224 25.869 1.00 29.43 339 ALA A O 1
ATOM 830 N N . LYS A 1 120 ? -18.557 -34.600 24.094 1.00 27.29 340 LYS A N 1
ATOM 831 C CA . LYS A 1 120 ? -19.703 -35.403 24.475 1.00 26.56 340 LYS A CA 1
ATOM 832 C C . LYS A 1 120 ? -19.338 -36.434 25.548 1.00 27.35 340 LYS A C 1
ATOM 833 O O . LYS A 1 120 ? -18.167 -36.801 25.729 1.00 28.44 340 LYS A O 1
ATOM 839 N N . GLY A 1 121 ? -20.365 -36.879 26.275 1.00 24.75 341 GLY A N 1
ATOM 840 C CA . GLY A 1 121 ? -20.278 -38.000 27.193 1.00 22.02 341 GLY A CA 1
ATOM 841 C C . GLY A 1 121 ? -20.973 -37.704 28.512 1.00 23.02 341 GLY A C 1
ATOM 842 O O . GLY A 1 121 ? -21.186 -36.559 28.910 1.00 21.48 341 GLY A O 1
ATOM 843 N N . GLN A 1 122 ? -21.326 -38.756 29.205 1.00 19.66 342 GLN A N 1
ATOM 844 C CA . GLN A 1 122 ? -22.114 -38.613 30.402 1.00 22.00 342 GLN A CA 1
ATOM 845 C C . GLN A 1 122 ? -21.262 -37.922 31.482 1.00 21.32 342 GLN A C 1
ATOM 846 O O . GLN A 1 122 ? -20.140 -38.369 31.768 1.00 18.83 342 GLN A O 1
ATOM 852 N N . PRO A 1 123 ? -21.684 -36.769 31.999 1.00 20.75 343 PRO A N 1
ATOM 853 C CA . PRO A 1 123 ? -20.831 -36.035 32.955 1.00 22.05 343 PRO A CA 1
ATOM 854 C C . PRO A 1 123 ? -20.568 -36.817 34.230 1.00 22.24 343 PRO A C 1
ATOM 855 O O . PRO A 1 123 ? -21.398 -37.599 34.706 1.00 22.78 343 PRO A O 1
ATOM 859 N N . ARG A 1 124 ? -19.379 -36.578 34.807 1.00 21.03 344 ARG A N 1
ATOM 860 C CA . ARG A 1 124 ? -18.998 -37.197 36.066 1.00 20.66 344 ARG A CA 1
ATOM 861 C C . ARG A 1 124 ? -18.304 -36.145 36.929 1.00 20.46 344 ARG A C 1
ATOM 862 O O . ARG A 1 124 ? -17.451 -35.375 36.446 1.00 18.67 344 ARG A O 1
ATOM 870 N N . GLU A 1 125 ? -18.699 -36.117 38.198 1.00 21.73 345 GLU A N 1
ATOM 871 C CA . GLU A 1 125 ? -18.267 -35.072 39.117 1.00 21.70 345 GLU A CA 1
ATOM 872 C C . GLU A 1 125 ? -16.801 -35.230 39.534 1.00 20.91 345 GLU A C 1
ATOM 873 O O . GLU A 1 125 ? -16.418 -36.287 40.042 1.00 24.56 345 GLU A O 1
ATOM 879 N N . PRO A 1 126 ? -15.971 -34.191 39.378 1.00 19.59 346 PRO A N 1
ATOM 880 C CA . PRO A 1 126 ? -14.613 -34.239 39.934 1.00 18.94 346 PRO A CA 1
ATOM 881 C C . PRO A 1 126 ? -14.614 -34.449 41.441 1.00 23.21 346 PRO A C 1
ATOM 882 O O . PRO A 1 126 ? -15.424 -33.868 42.181 1.00 19.96 346 PRO A O 1
ATOM 886 N N . GLN A 1 127 ? -13.717 -35.324 41.880 1.00 19.19 347 GLN A N 1
ATOM 887 C CA . GLN A 1 127 ? -13.345 -35.480 43.279 1.00 19.16 347 GLN A CA 1
ATOM 888 C C . GLN A 1 127 ? -12.046 -34.699 43.472 1.00 19.51 347 GLN A C 1
ATOM 889 O O . GLN A 1 127 ? -11.055 -34.959 42.780 1.00 21.70 347 GLN A O 1
ATOM 895 N N . VAL A 1 128 ? -12.034 -33.765 44.420 1.00 20.09 348 VAL A N 1
ATOM 896 C CA . VAL A 1 128 ? -10.909 -32.871 44.598 1.00 19.68 348 VAL A CA 1
ATOM 897 C C . VAL A 1 128 ? -10.228 -33.155 45.933 1.00 22.66 348 VAL A C 1
ATOM 898 O O . VAL A 1 128 ? -10.868 -33.091 46.994 1.00 23.00 348 VAL A O 1
ATOM 902 N N A TYR A 1 129 ? -8.917 -33.397 45.898 0.87 21.18 349 TYR A N 1
ATOM 903 C CA A TYR A 1 129 ? -8.151 -33.761 47.094 0.87 21.21 349 TYR A CA 1
ATOM 904 C C A TYR A 1 129 ? -6.860 -32.952 47.151 0.87 22.36 349 TYR A C 1
ATOM 905 O O A TYR A 1 129 ? -6.041 -33.025 46.230 0.87 23.57 349 TYR A O 1
ATOM 914 N N B CYS A 1 129 ? -8.946 -33.475 45.880 0.13 21.34 349 CYS A N 1
ATOM 915 C CA B CYS A 1 129 ? -8.157 -33.711 47.074 0.13 21.42 349 CYS A CA 1
ATOM 916 C C B CYS A 1 129 ? -6.971 -32.759 47.078 0.13 22.42 349 CYS A C 1
ATOM 917 O O B CYS A 1 129 ? -6.390 -32.468 46.029 0.13 21.88 349 CYS A O 1
ATOM 920 N N . THR A 1 130 ? -6.643 -32.245 48.255 1.00 23.95 350 THR A N 1
ATOM 921 C CA . THR A 1 130 ? -5.377 -31.562 48.466 1.00 22.25 350 THR A CA 1
ATOM 922 C C . THR A 1 130 ? -4.448 -32.462 49.277 1.00 25.20 350 THR A C 1
ATOM 923 O O . THR A 1 130 ? -4.866 -33.113 50.245 1.00 26.73 350 THR A O 1
ATOM 927 N N . LEU A 1 131 ? -3.186 -32.512 48.869 1.00 22.58 351 LEU A N 1
ATOM 928 C CA . LEU A 1 131 ? -2.183 -33.368 49.497 1.00 24.45 351 LEU A CA 1
ATOM 929 C C . LEU A 1 131 ? -1.049 -32.475 49.985 1.00 25.00 351 LEU A C 1
ATOM 930 O O . LEU A 1 131 ? -0.460 -31.731 49.179 1.00 25.48 351 LEU A O 1
ATOM 935 N N . PRO A 1 132 ? -0.695 -32.525 51.266 1.00 28.45 352 PRO A N 1
ATOM 936 C CA . PRO A 1 132 ? 0.394 -31.676 51.789 1.00 27.81 352 PRO A CA 1
ATOM 937 C C . PRO A 1 132 ? 1.733 -32.096 51.217 1.00 31.02 352 PRO A C 1
ATOM 938 O O . PRO A 1 132 ? 1.831 -33.164 50.588 1.00 26.43 352 PRO A O 1
ATOM 942 N N . PRO A 1 133 ? 2.779 -31.283 51.398 1.00 32.26 353 PRO A N 1
ATOM 943 C CA . PRO A 1 133 ? 4.103 -31.675 50.913 1.00 33.24 353 PRO A CA 1
ATOM 944 C C . PRO A 1 133 ? 4.622 -32.886 51.665 1.00 35.49 353 PRO A C 1
ATOM 945 O O . PRO A 1 133 ? 4.246 -33.149 52.808 1.00 35.66 353 PRO A O 1
ATOM 949 N N . SER A 1 134 ? 5.464 -33.650 50.977 1.00 36.07 354 SER A N 1
ATOM 950 C CA . SER A 1 134 ? 6.154 -34.773 51.594 1.00 41.21 354 SER A CA 1
ATOM 951 C C . SER A 1 134 ? 7.188 -34.263 52.602 1.00 44.97 354 SER A C 1
ATOM 952 O O . SER A 1 134 ? 7.759 -33.185 52.432 1.00 45.64 354 SER A O 1
ATOM 955 N N . ARG A 1 135 ? 7.454 -35.056 53.649 1.00 51.13 355 ARG A N 1
ATOM 956 C CA . ARG A 1 135 ? 8.374 -34.593 54.697 1.00 53.12 355 ARG A CA 1
ATOM 957 C C . ARG A 1 135 ? 9.831 -34.513 54.207 1.00 59.14 355 ARG A C 1
ATOM 958 O O . ARG A 1 135 ? 10.540 -33.547 54.510 1.00 60.90 355 ARG A O 1
ATOM 966 N N . ASP A 1 136 ? 10.313 -35.539 53.506 1.00 58.15 356 ASP A N 1
ATOM 967 C CA . ASP A 1 136 ? 11.384 -35.451 52.498 1.00 58.73 356 ASP A CA 1
ATOM 968 C C . ASP A 1 136 ? 11.692 -34.050 51.965 1.00 58.83 356 ASP A C 1
ATOM 969 O O . ASP A 1 136 ? 12.861 -33.657 51.886 1.00 64.43 356 ASP A O 1
ATOM 974 N N . GLU A 1 137 ? 10.651 -33.300 51.578 1.00 55.70 357 GLU A N 1
ATOM 975 C CA . GLU A 1 137 ? 10.816 -32.057 50.830 1.00 51.65 357 GLU A CA 1
ATOM 976 C C . GLU A 1 137 ? 11.096 -30.851 51.720 1.00 54.93 357 GLU A C 1
ATOM 977 O O . GLU A 1 137 ? 11.615 -29.841 51.224 1.00 52.00 357 GLU A O 1
ATOM 983 N N . LEU A 1 138 ? 10.790 -30.941 53.019 1.00 61.59 358 LEU A N 1
ATOM 984 C CA . LEU A 1 138 ? 10.860 -29.817 53.958 1.00 62.09 358 LEU A CA 1
ATOM 985 C C . LEU A 1 138 ? 12.272 -29.263 54.125 1.00 62.03 358 LEU A C 1
ATOM 986 O O . LEU A 1 138 ? 12.503 -28.349 54.922 1.00 63.32 358 LEU A O 1
ATOM 991 N N . THR A 1 139 ? 13.220 -29.807 53.369 1.00 59.37 359 THR A N 1
ATOM 992 C CA . THR A 1 139 ? 14.615 -29.407 53.479 1.00 61.19 359 THR A CA 1
ATOM 993 C C . THR A 1 139 ? 15.097 -28.545 52.308 1.00 61.24 359 THR A C 1
ATOM 994 O O . THR A 1 139 ? 16.311 -28.392 52.128 1.00 58.99 359 THR A O 1
ATOM 998 N N . LYS A 1 140 ? 14.205 -27.979 51.545 1.00 59.40 360 LYS A N 1
ATOM 999 C CA . LYS A 1 140 ? 14.590 -27.273 50.355 1.00 52.01 360 LYS A CA 1
ATOM 1000 C C . LYS A 1 140 ? 14.300 -25.863 50.810 1.00 51.24 360 LYS A C 1
ATOM 1001 O O . LYS A 1 140 ? 13.875 -25.711 51.950 1.00 54.07 360 LYS A O 1
ATOM 1007 N N . ASN A 1 141 ? 14.277 -24.830 49.946 1.00 46.37 361 ASN A N 1
ATOM 1008 C CA . ASN A 1 141 ? 13.557 -23.650 50.475 1.00 46.20 361 ASN A CA 1
ATOM 1009 C C . ASN A 1 141 ? 12.120 -23.537 49.990 1.00 46.07 361 ASN A C 1
ATOM 1010 O O . ASN A 1 141 ? 11.419 -22.629 50.430 1.00 43.17 361 ASN A O 1
ATOM 1015 N N . GLN A 1 142 ? 11.701 -24.360 49.036 1.00 43.38 362 GLN A N 1
ATOM 1016 C CA . GLN A 1 142 ? 10.317 -24.369 48.582 1.00 38.83 362 GLN A CA 1
ATOM 1017 C C . GLN A 1 142 ? 9.668 -25.714 48.865 1.00 42.29 362 GLN A C 1
ATOM 1018 O O . GLN A 1 142 ? 10.348 -26.708 49.097 1.00 40.41 362 GLN A O 1
ATOM 1024 N N . VAL A 1 143 ? 8.345 -25.712 48.965 1.00 34.05 363 VAL A N 1
ATOM 1025 C CA . VAL A 1 143 ? 7.594 -26.942 49.140 1.00 30.20 363 VAL A CA 1
ATOM 1026 C C . VAL A 1 143 ? 6.555 -26.996 48.026 1.00 33.63 363 VAL A C 1
ATOM 1027 O O . VAL A 1 143 ? 6.194 -25.975 47.427 1.00 26.36 363 VAL A O 1
ATOM 1031 N N . SER A 1 144 ? 6.116 -28.211 47.720 1.00 30.77 364 SER A N 1
ATOM 1032 C CA . SER A 1 144 ? 5.124 -28.459 46.679 1.00 27.64 364 SER A CA 1
ATOM 1033 C C . SER A 1 144 ? 3.824 -28.901 47.344 1.00 27.06 364 SER A C 1
ATOM 1034 O O . SER A 1 144 ? 3.804 -29.888 48.107 1.00 25.72 364 SER A O 1
ATOM 1037 N N . LEU A 1 145 ? 2.749 -28.167 47.062 1.00 23.04 365 LEU A N 1
ATOM 1038 C CA . LEU A 1 145 ? 1.388 -28.512 47.447 1.00 22.61 365 LEU A CA 1
ATOM 1039 C C . LEU A 1 145 ? 0.686 -29.090 46.230 1.00 21.57 365 LEU A C 1
ATOM 1040 O O . LEU A 1 145 ? 0.881 -28.615 45.109 1.00 20.86 365 LEU A O 1
ATOM 1045 N N A TRP A 1 146 ? -0.107 -30.116 46.450 0.47 19.83 366 TRP A N 1
ATOM 1046 C CA A TRP A 1 146 ? -0.731 -30.808 45.345 0.47 19.91 366 TRP A CA 1
ATOM 1047 C C A TRP A 1 146 ? -2.239 -30.671 45.455 0.47 20.26 366 TRP A C 1
ATOM 1048 O O A TRP A 1 146 ? -2.805 -30.534 46.547 0.47 19.40 366 TRP A O 1
ATOM 1059 N N B SER A 1 146 ? -0.129 -30.126 46.448 0.53 19.83 366 SER A N 1
ATOM 1060 C CA B SER A 1 146 ? -0.699 -30.943 45.375 0.53 19.94 366 SER A CA 1
ATOM 1061 C C B SER A 1 146 ? -2.226 -30.939 45.434 0.53 20.63 366 SER A C 1
ATOM 1062 O O B SER A 1 146 ? -2.812 -31.243 46.480 0.53 19.18 366 SER A O 1
ATOM 1065 N N . CYS A 1 147 ? -2.873 -30.679 44.294 1.00 18.76 367 CYS A N 1
ATOM 1066 C CA . CYS A 1 147 ? -4.325 -30.700 44.186 1.00 20.55 367 CYS A CA 1
ATOM 1067 C C . CYS A 1 147 ? -4.633 -31.817 43.203 1.00 22.15 367 CYS A C 1
ATOM 1068 O O . CYS A 1 147 ? -4.410 -31.657 41.995 1.00 22.42 367 CYS A O 1
ATOM 1071 N N A LEU A 1 148 ? -5.110 -32.956 43.715 0.46 20.20 368 LEU A N 1
ATOM 1072 C CA A LEU A 1 148 ? -5.461 -34.114 42.895 0.46 18.00 368 LEU A CA 1
ATOM 1073 C C A LEU A 1 148 ? -6.943 -34.049 42.556 0.46 18.23 368 LEU A C 1
ATOM 1074 O O A LEU A 1 148 ? -7.802 -34.081 43.447 0.46 18.35 368 LEU A O 1
ATOM 1079 N N B ALA A 1 148 ? -5.078 -32.947 43.730 0.54 20.21 368 ALA A N 1
ATOM 1080 C CA B ALA A 1 148 ? -5.489 -34.075 42.921 0.54 17.70 368 ALA A CA 1
ATOM 1081 C C B ALA A 1 148 ? -6.944 -33.870 42.547 0.54 18.05 368 ALA A C 1
ATOM 1082 O O B ALA A 1 148 ? -7.777 -33.570 43.404 0.54 18.79 368 ALA A O 1
ATOM 1084 N N . VAL A 1 149 ? -7.251 -34.011 41.270 1.00 17.43 369 VAL A N 1
ATOM 1085 C CA . VAL A 1 149 ? -8.627 -33.930 40.801 1.00 17.55 369 VAL A CA 1
ATOM 1086 C C . VAL A 1 149 ? -8.890 -35.170 39.969 1.00 19.00 369 VAL A C 1
ATOM 1087 O O . VAL A 1 149 ? -8.255 -35.364 38.927 1.00 17.26 369 VAL A O 1
ATOM 1091 N N A GLU A 1 150 ? -9.781 -36.040 40.435 0.45 19.78 370 GLU A N 1
ATOM 1092 C CA A GLU A 1 150 ? -10.001 -37.296 39.736 0.45 19.63 370 GLU A CA 1
ATOM 1093 C C A GLU A 1 150 ? -11.480 -37.561 39.465 0.45 19.05 370 GLU A C 1
ATOM 1094 O O A GLU A 1 150 ? -12.384 -36.838 39.904 0.45 17.22 370 GLU A O 1
ATOM 1100 N N B LYS A 1 150 ? -9.832 -36.003 40.400 0.55 19.79 370 LYS A N 1
ATOM 1101 C CA B LYS A 1 150 ? -10.005 -37.270 39.712 0.55 19.64 370 LYS A CA 1
ATOM 1102 C C B LYS A 1 150 ? -11.469 -37.687 39.608 0.55 19.08 370 LYS A C 1
ATOM 1103 O O B LYS A 1 150 ? -12.351 -37.226 40.348 0.55 18.62 370 LYS A O 1
ATOM 1109 N N . GLY A 1 151 ? -11.697 -38.601 38.670 1.00 17.96 371 GLY A N 1
ATOM 1110 C CA . GLY A 1 151 ? -13.020 -39.085 38.348 1.00 20.17 371 GLY A CA 1
ATOM 1111 C C . GLY A 1 151 ? -13.918 -38.173 37.549 1.00 20.04 371 GLY A C 1
ATOM 1112 O O . GLY A 1 151 ? -15.133 -38.338 37.624 1.00 24.80 371 GLY A O 1
ATOM 1113 N N . PHE A 1 152 ? -13.382 -37.202 36.796 1.00 16.34 372 PHE A N 1
ATOM 1114 C CA . PHE A 1 152 ? -14.284 -36.268 36.126 1.00 16.08 372 PHE A CA 1
ATOM 1115 C C . PHE A 1 152 ? -14.462 -36.580 34.640 1.00 20.89 372 PHE A C 1
ATOM 1116 O O . PHE A 1 152 ? -13.634 -37.237 33.997 1.00 20.74 372 PHE A O 1
ATOM 1124 N N . TYR A 1 153 ? -15.594 -36.116 34.091 1.00 18.58 373 TYR A N 1
ATOM 1125 C CA A TYR A 1 153 ? -15.866 -36.252 32.666 0.50 20.65 373 TYR A CA 1
ATOM 1126 C CA B TYR A 1 153 ? -15.921 -36.315 32.678 0.50 20.66 373 TYR A CA 1
ATOM 1127 C C . TYR A 1 153 ? -16.909 -35.218 32.284 1.00 20.54 373 TYR A C 1
ATOM 1128 O O . TYR A 1 153 ? -17.856 -34.996 33.041 1.00 20.43 373 TYR A O 1
ATOM 1145 N N . PRO A 1 154 ? -16.745 -34.502 31.142 1.00 26.63 374 PRO A N 1
ATOM 1146 C CA . PRO A 1 154 ? -15.652 -34.576 30.156 1.00 27.82 374 PRO A CA 1
ATOM 1147 C C . PRO A 1 154 ? -14.396 -33.929 30.691 1.00 20.37 374 PRO A C 1
ATOM 1148 O O . PRO A 1 154 ? -14.369 -33.490 31.849 1.00 22.26 374 PRO A O 1
ATOM 1152 N N . SER A 1 155 ? -13.352 -33.864 29.868 1.00 19.81 375 SER A N 1
ATOM 1153 C CA . SER A 1 155 ? -12.066 -33.392 30.341 1.00 24.43 375 SER A CA 1
ATOM 1154 C C . SER A 1 155 ? -11.985 -31.879 30.473 1.00 19.11 375 SER A C 1
ATOM 1155 O O . SER A 1 155 ? -11.022 -31.410 31.088 1.00 24.53 375 SER A O 1
ATOM 1158 N N . ASP A 1 156 ? -12.962 -31.112 29.939 1.00 21.62 376 ASP A N 1
ATOM 1159 C CA . ASP A 1 156 ? -12.963 -29.646 30.069 1.00 21.88 376 ASP A CA 1
ATOM 1160 C C . ASP A 1 156 ? -13.051 -29.260 31.537 1.00 19.87 376 ASP A C 1
ATOM 1161 O O . ASP A 1 156 ? -14.000 -29.653 32.223 1.00 21.80 376 ASP A O 1
ATOM 1166 N N . ILE A 1 157 ? -12.081 -28.489 32.027 1.00 21.88 377 ILE A N 1
ATOM 1167 C CA . ILE A 1 157 ? -11.986 -28.196 33.456 1.00 18.19 377 ILE A CA 1
ATOM 1168 C C . ILE A 1 157 ? -11.097 -26.980 33.616 1.00 20.49 377 ILE A C 1
ATOM 1169 O O . ILE A 1 157 ? -10.272 -26.679 32.749 1.00 21.84 377 ILE A O 1
ATOM 1174 N N . ALA A 1 158 ? -11.221 -26.300 34.759 1.00 17.61 378 ALA A N 1
ATOM 1175 C CA . ALA A 1 158 ? -10.294 -25.245 35.132 1.00 18.71 378 ALA A CA 1
ATOM 1176 C C . ALA A 1 158 ? -9.900 -25.473 36.581 1.00 18.32 378 ALA A C 1
ATOM 1177 O O . ALA A 1 158 ? -10.754 -25.796 37.423 1.00 19.37 378 ALA A O 1
ATOM 1179 N N . VAL A 1 159 ? -8.605 -25.355 36.857 1.00 18.96 379 VAL A N 1
ATOM 1180 C CA . VAL A 1 159 ? -8.051 -25.618 38.180 1.00 18.41 379 VAL A CA 1
ATOM 1181 C C . VAL A 1 159 ? -7.127 -24.461 38.522 1.00 21.44 379 VAL A C 1
ATOM 1182 O O . VAL A 1 159 ? -6.246 -24.112 37.728 1.00 20.04 379 VAL A O 1
ATOM 1186 N N . GLU A 1 160 ? -7.337 -23.854 39.686 1.00 17.39 380 GLU A N 1
ATOM 1187 C CA . GLU A 1 160 ? -6.603 -22.662 40.095 1.00 20.73 380 GLU A CA 1
ATOM 1188 C C . GLU A 1 160 ? -6.277 -22.729 41.576 1.00 19.32 380 GLU A C 1
ATOM 1189 O O . GLU A 1 160 ? -6.948 -23.405 42.360 1.00 28.32 380 GLU A O 1
ATOM 1195 N N . TRP A 1 161 ? -5.222 -22.027 41.944 1.00 19.79 381 TRP A N 1
ATOM 1196 C CA . TRP A 1 161 ? -4.804 -21.917 43.322 1.00 21.96 381 TRP A CA 1
ATOM 1197 C C . TRP A 1 161 ? -4.914 -20.468 43.784 1.00 26.00 381 TRP A C 1
ATOM 1198 O O . TRP A 1 161 ? -4.727 -19.525 43.004 1.00 27.73 381 TRP A O 1
ATOM 1209 N N . GLU A 1 162 ? -5.167 -20.304 45.072 1.00 25.09 382 GLU A N 1
ATOM 1210 C CA . GLU A 1 162 ? -5.171 -18.985 45.671 1.00 27.50 382 GLU A CA 1
ATOM 1211 C C . GLU A 1 162 ? -4.862 -19.117 47.155 1.00 30.54 382 GLU A C 1
ATOM 1212 O O . GLU A 1 162 ? -4.906 -20.210 47.741 1.00 24.79 382 GLU A O 1
ATOM 1218 N N . SER A 1 163 ? -4.505 -17.986 47.758 1.00 28.67 383 SER A N 1
ATOM 1219 C CA . SER A 1 163 ? -4.349 -17.901 49.205 1.00 28.61 383 SER A CA 1
ATOM 1220 C C . SER A 1 163 ? -4.862 -16.537 49.638 1.00 33.50 383 SER A C 1
ATOM 1221 O O . SER A 1 163 ? -4.600 -15.541 48.963 1.00 30.28 383 SER A O 1
ATOM 1224 N N . ASN A 1 164 ? -5.601 -16.507 50.750 1.00 37.59 384 ASN A N 1
ATOM 1225 C CA . ASN A 1 164 ? -6.182 -15.264 51.255 1.00 41.81 384 ASN A CA 1
ATOM 1226 C C . ASN A 1 164 ? -6.906 -14.508 50.135 1.00 41.46 384 ASN A C 1
ATOM 1227 O O . ASN A 1 164 ? -6.726 -13.301 49.939 1.00 44.73 384 ASN A O 1
ATOM 1232 N N . GLY A 1 165 ? -7.688 -15.248 49.343 1.00 37.52 385 GLY A N 1
ATOM 1233 C CA . GLY A 1 165 ? -8.493 -14.681 48.281 1.00 40.40 385 GLY A CA 1
ATOM 1234 C C . GLY A 1 165 ? -7.762 -14.279 47.018 1.00 38.07 385 GLY A C 1
ATOM 1235 O O . GLY A 1 165 ? -8.423 -13.874 46.051 1.00 42.36 385 GLY A O 1
ATOM 1236 N N . GLN A 1 166 ? -6.430 -14.387 46.976 1.00 38.52 386 GLN A N 1
ATOM 1237 C CA . GLN A 1 166 ? -5.607 -13.876 45.890 1.00 35.63 386 GLN A CA 1
ATOM 1238 C C . GLN A 1 166 ? -4.966 -15.000 45.068 1.00 37.82 386 GLN A C 1
ATOM 1239 O O . GLN A 1 166 ? -4.518 -15.990 45.648 1.00 36.46 386 GLN A O 1
ATOM 1245 N N . PRO A 1 167 ? -4.868 -14.843 43.739 1.00 35.03 387 PRO A N 1
ATOM 1246 C CA . PRO A 1 167 ? -4.289 -15.899 42.892 1.00 34.87 387 PRO A CA 1
ATOM 1247 C C . PRO A 1 167 ? -2.847 -16.199 43.264 1.00 36.76 387 PRO A C 1
ATOM 1248 O O . PRO A 1 167 ? -2.010 -15.304 43.383 1.00 29.08 387 PRO A O 1
ATOM 1252 N N . GLU A 1 168 ? -2.560 -17.478 43.441 1.00 32.43 388 GLU A N 1
ATOM 1253 C CA . GLU A 1 168 ? -1.191 -17.965 43.523 1.00 32.19 388 GLU A CA 1
ATOM 1254 C C . GLU A 1 168 ? -0.984 -18.623 42.189 1.00 37.05 388 GLU A C 1
ATOM 1255 O O . GLU A 1 168 ? -1.587 -19.678 41.944 1.00 30.02 388 GLU A O 1
ATOM 1261 N N . ASN A 1 169 ? -0.217 -18.024 41.279 1.00 21.34 389 ASN A N 1
ATOM 1262 C CA . ASN A 1 169 ? -0.290 -18.724 40.012 1.00 32.33 389 ASN A CA 1
ATOM 1263 C C . ASN A 1 169 ? 1.064 -19.360 39.687 1.00 29.33 389 ASN A C 1
ATOM 1264 O O . ASN A 1 169 ? 1.333 -19.669 38.515 1.00 29.39 389 ASN A O 1
ATOM 1269 N N . ASN A 1 170 ? 1.935 -19.509 40.698 1.00 32.46 390 ASN A N 1
ATOM 1270 C CA . ASN A 1 170 ? 3.216 -20.222 40.562 1.00 33.03 390 ASN A CA 1
ATOM 1271 C C . ASN A 1 170 ? 3.009 -21.735 40.637 1.00 23.50 390 ASN A C 1
ATOM 1272 O O . ASN A 1 170 ? 3.502 -22.430 41.540 1.00 23.72 390 ASN A O 1
ATOM 1277 N N . TYR A 1 171 ? 2.184 -22.211 39.725 1.00 26.67 391 TYR A N 1
ATOM 1278 C CA . TYR A 1 171 ? 1.802 -23.607 39.733 1.00 23.53 391 TYR A CA 1
ATOM 1279 C C . TYR A 1 171 ? 1.775 -24.095 38.306 1.00 24.62 391 TYR A C 1
ATOM 1280 O O . TYR A 1 171 ? 1.725 -23.307 37.363 1.00 24.03 391 TYR A O 1
ATOM 1289 N N . LYS A 1 172 ? 1.825 -25.422 38.152 1.00 18.43 392 LYS A N 1
ATOM 1290 C CA . LYS A 1 172 ? 1.659 -26.067 36.870 1.00 18.21 392 LYS A CA 1
ATOM 1291 C C . LYS A 1 172 ? 0.700 -27.213 37.092 1.00 21.04 392 LYS A C 1
ATOM 1292 O O . LYS A 1 172 ? 0.722 -27.824 38.172 1.00 20.21 392 LYS A O 1
ATOM 1298 N N . THR A 1 173 ? -0.132 -27.477 36.092 1.00 19.87 393 THR A N 1
ATOM 1299 C CA . THR A 1 173 ? -1.151 -28.521 36.125 1.00 19.00 393 THR A CA 1
ATOM 1300 C C . THR A 1 173 ? -0.915 -29.481 34.975 1.00 23.37 393 THR A C 1
ATOM 1301 O O . THR A 1 173 ? -0.750 -29.057 33.817 1.00 22.84 393 THR A O 1
ATOM 1305 N N . THR A 1 174 ? -0.906 -30.777 35.290 1.00 17.69 394 THR A N 1
ATOM 1306 C CA . THR A 1 174 ? -0.831 -31.793 34.251 1.00 19.34 394 THR A CA 1
ATOM 1307 C C . THR A 1 174 ? -2.050 -31.685 33.337 1.00 24.24 394 THR A C 1
ATOM 1308 O O . THR A 1 174 ? -3.123 -31.215 33.755 1.00 20.04 394 THR A O 1
ATOM 1312 N N . PRO A 1 175 ? -1.922 -32.139 32.096 1.00 23.57 395 PRO A N 1
ATOM 1313 C CA . PRO A 1 175 ? -3.102 -32.396 31.263 1.00 23.82 395 PRO A CA 1
ATOM 1314 C C . PRO A 1 175 ? -3.998 -33.442 31.899 1.00 22.43 395 PRO A C 1
ATOM 1315 O O . PRO A 1 175 ? -3.537 -34.279 32.698 1.00 22.14 395 PRO A O 1
ATOM 1319 N N . PRO A 1 176 ? -5.289 -33.435 31.572 1.00 21.80 396 PRO A N 1
ATOM 1320 C CA . PRO A 1 176 ? -6.155 -34.558 31.958 1.00 19.30 396 PRO A CA 1
ATOM 1321 C C . PRO A 1 176 ? -5.602 -35.869 31.422 1.00 24.28 396 PRO A C 1
ATOM 1322 O O . PRO A 1 176 ? -5.155 -35.951 30.271 1.00 24.82 396 PRO A O 1
ATOM 1326 N N . VAL A 1 177 ? -5.669 -36.894 32.252 1.00 20.83 397 VAL A N 1
ATOM 1327 C CA . VAL A 1 177 ? -5.213 -38.236 31.914 1.00 22.75 397 VAL A CA 1
ATOM 1328 C C . VAL A 1 177 ? -6.392 -39.194 31.974 1.00 24.90 397 VAL A C 1
ATOM 1329 O O . VAL A 1 177 ? -7.095 -39.278 32.993 1.00 24.23 397 VAL A O 1
ATOM 1333 N N . LEU A 1 178 ? -6.585 -39.949 30.896 1.00 27.33 398 LEU A N 1
ATOM 1334 C CA . LEU A 1 178 ? -7.661 -40.929 30.864 1.00 27.44 398 LEU A CA 1
ATOM 1335 C C . LEU A 1 178 ? -7.341 -42.072 31.812 1.00 26.38 398 LEU A C 1
ATOM 1336 O O . LEU A 1 178 ? -6.270 -42.695 31.730 1.00 30.79 398 LEU A O 1
ATOM 1341 N N . ASP A 1 179 ? -8.260 -42.355 32.712 1.00 23.57 399 ASP A N 1
ATOM 1342 C CA . ASP A 1 179 ? -7.982 -43.271 33.790 1.00 26.59 399 ASP A CA 1
ATOM 1343 C C . ASP A 1 179 ? -8.614 -44.627 33.394 1.00 33.79 399 ASP A C 1
ATOM 1344 O O . ASP A 1 179 ? -9.250 -44.747 32.345 1.00 33.69 399 ASP A O 1
ATOM 1349 N N . SER A 1 180 ? -8.427 -45.662 34.210 1.00 34.70 400 SER A N 1
ATOM 1350 C CA . SER A 1 180 ? -8.814 -47.003 33.783 1.00 38.58 400 SER A CA 1
ATOM 1351 C C . SER A 1 180 ? -10.313 -47.247 33.849 1.00 41.96 400 SER A C 1
ATOM 1352 O O . SER A 1 180 ? -10.751 -48.329 33.460 1.00 43.29 400 SER A O 1
ATOM 1355 N N . ASP A 1 181 ? -11.108 -46.295 34.337 1.00 38.09 401 ASP A N 1
ATOM 1356 C CA . ASP A 1 181 ? -12.559 -46.410 34.289 1.00 36.16 401 ASP A CA 1
ATOM 1357 C C . ASP A 1 181 ? -13.176 -45.465 33.271 1.00 30.39 401 ASP A C 1
ATOM 1358 O O . ASP A 1 181 ? -14.392 -45.263 33.281 1.00 39.86 401 ASP A O 1
ATOM 1363 N N . GLY A 1 182 ? -12.365 -44.878 32.394 1.00 32.37 402 GLY A N 1
ATOM 1364 C CA . GLY A 1 182 ? -12.850 -43.956 31.399 1.00 32.89 402 GLY A CA 1
ATOM 1365 C C . GLY A 1 182 ? -13.099 -42.535 31.866 1.00 30.69 402 GLY A C 1
ATOM 1366 O O . GLY A 1 182 ? -13.381 -41.675 31.022 1.00 32.78 402 GLY A O 1
ATOM 1367 N N . SER A 1 183 ? -12.965 -42.247 33.162 1.00 29.76 403 SER A N 1
ATOM 1368 C CA . SER A 1 183 ? -12.961 -40.867 33.648 1.00 25.01 403 SER A CA 1
ATOM 1369 C C . SER A 1 183 ? -11.560 -40.271 33.499 1.00 25.46 403 SER A C 1
ATOM 1370 O O . SER A 1 183 ? -10.607 -40.960 33.116 1.00 28.02 403 SER A O 1
ATOM 1373 N N . PHE A 1 184 ? -11.414 -38.983 33.815 1.00 20.00 404 PHE A N 1
ATOM 1374 C CA . PHE A 1 184 ? -10.114 -38.321 33.755 1.00 17.48 404 PHE A CA 1
ATOM 1375 C C . PHE A 1 184 ? -9.598 -37.971 35.145 1.00 23.05 404 PHE A C 1
ATOM 1376 O O . PHE A 1 184 ? -10.362 -37.785 36.101 1.00 20.35 404 PHE A O 1
ATOM 1384 N N . PHE A 1 185 ? -8.284 -37.840 35.248 1.00 20.22 405 PHE A N 1
ATOM 1385 C CA . PHE A 1 185 ? -7.697 -37.199 36.415 1.00 21.08 405 PHE A CA 1
ATOM 1386 C C . PHE A 1 185 ? -6.570 -36.281 35.986 1.00 17.77 405 PHE A C 1
ATOM 1387 O O . PHE A 1 185 ? -6.043 -36.363 34.869 1.00 18.04 405 PHE A O 1
ATOM 1395 N N . LEU A 1 186 ? -6.167 -35.420 36.913 1.00 18.69 406 LEU A N 1
ATOM 1396 C CA . LEU A 1 186 ? -4.990 -34.571 36.772 1.00 16.57 406 LEU A CA 1
ATOM 1397 C C . LEU A 1 186 ? -4.495 -34.201 38.167 1.00 16.65 406 LEU A C 1
ATOM 1398 O O . LEU A 1 186 ? -5.160 -34.456 39.183 1.00 16.06 406 LEU A O 1
ATOM 1403 N N A TYR A 1 187 ? -3.293 -33.645 38.190 0.52 17.85 407 TYR A N 1
ATOM 1404 C CA A TYR A 1 187 ? -2.678 -33.036 39.360 0.52 17.42 407 TYR A CA 1
ATOM 1405 C C A TYR A 1 187 ? -2.306 -31.602 39.013 0.52 17.65 407 TYR A C 1
ATOM 1406 O O A TYR A 1 187 ? -1.896 -31.321 37.872 0.52 15.60 407 TYR A O 1
ATOM 1415 N N B VAL A 1 187 ? -3.339 -33.549 38.200 0.48 17.83 407 VAL A N 1
ATOM 1416 C CA B VAL A 1 187 ? -2.766 -33.022 39.435 0.48 17.46 407 VAL A CA 1
ATOM 1417 C C B VAL A 1 187 ? -2.114 -31.673 39.163 0.48 17.86 407 VAL A C 1
ATOM 1418 O O B VAL A 1 187 ? -1.297 -31.529 38.241 0.48 16.74 407 VAL A O 1
ATOM 1422 N N . SER A 1 188 ? -2.445 -30.700 39.998 1.00 18.46 408 SER A N 1
ATOM 1423 C CA . SER A 1 188 ? -1.907 -29.343 39.927 1.00 21.53 408 SER A CA 1
ATOM 1424 C C . SER A 1 188 ? -0.922 -29.203 41.062 1.00 18.75 408 SER A C 1
ATOM 1425 O O . SER A 1 188 ? -1.255 -29.512 42.216 1.00 21.38 408 SER A O 1
ATOM 1428 N N . LYS A 1 189 ? 0.274 -28.738 40.743 1.00 18.44 409 LYS A N 1
ATOM 1429 C CA . LYS A 1 189 ? 1.373 -28.619 41.685 1.00 18.26 409 LYS A CA 1
ATOM 1430 C C . LYS A 1 189 ? 1.665 -27.139 41.947 1.00 16.67 409 LYS A C 1
ATOM 1431 O O . LYS A 1 189 ? 2.115 -26.414 41.051 1.00 19.41 409 LYS A O 1
ATOM 1437 N N . LEU A 1 190 ? 1.404 -26.696 43.147 1.00 18.52 410 LEU A N 1
ATOM 1438 C CA . LEU A 1 190 ? 1.688 -25.317 43.548 1.00 22.58 410 LEU A CA 1
ATOM 1439 C C . LEU A 1 190 ? 3.003 -25.282 44.331 1.00 20.75 410 LEU A C 1
ATOM 1440 O O . LEU A 1 190 ? 3.159 -25.995 45.338 1.00 21.41 410 LEU A O 1
ATOM 1445 N N . THR A 1 191 ? 3.918 -24.416 43.917 1.00 22.69 411 THR A N 1
ATOM 1446 C CA . THR A 1 191 ? 5.197 -24.277 44.624 1.00 24.15 411 THR A CA 1
ATOM 1447 C C . THR A 1 191 ? 5.174 -23.011 45.484 1.00 25.63 411 THR A C 1
ATOM 1448 O O . THR A 1 191 ? 4.870 -21.923 44.971 1.00 27.63 411 THR A O 1
ATOM 1452 N N . VAL A 1 192 ? 5.43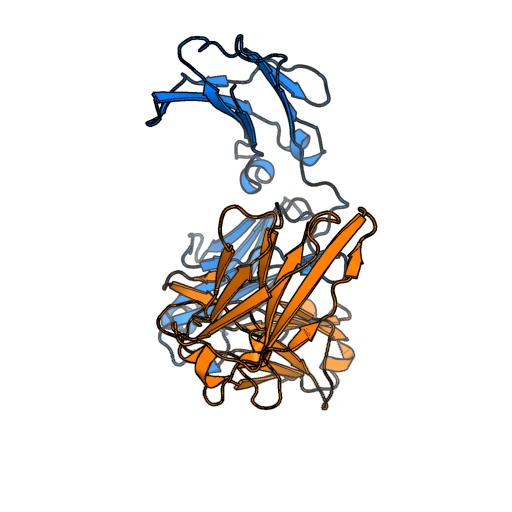5 -23.156 46.791 1.00 25.25 412 VAL A N 1
ATOM 1453 C CA . VAL A 1 192 ? 5.460 -22.004 47.697 1.00 30.35 412 VAL A CA 1
ATOM 1454 C C . VAL A 1 192 ? 6.690 -22.018 48.607 1.00 36.67 412 VAL A C 1
ATOM 1455 O O . VAL A 1 192 ? 7.237 -23.073 48.954 1.00 33.73 412 VAL A O 1
ATOM 1459 N N . ASP A 1 193 ? 7.098 -20.814 49.024 1.00 35.72 413 ASP A N 1
ATOM 1460 C CA . ASP A 1 193 ? 8.085 -20.649 50.091 1.00 38.75 413 ASP A CA 1
ATOM 1461 C C . ASP A 1 193 ? 7.772 -21.518 51.301 1.00 38.31 413 ASP A C 1
ATOM 1462 O O . ASP A 1 193 ? 6.651 -21.504 51.826 1.00 32.59 413 ASP A O 1
ATOM 1467 N N . LYS A 1 194 ? 8.784 -22.263 51.754 1.00 34.61 414 LYS A N 1
ATOM 1468 C CA . LYS A 1 194 ? 8.597 -23.135 52.910 1.00 37.30 414 LYS A CA 1
ATOM 1469 C C . LYS A 1 194 ? 8.080 -22.361 54.118 1.00 38.88 414 LYS A C 1
ATOM 1470 O O . LYS A 1 194 ? 7.270 -22.877 54.902 1.00 38.30 414 LYS A O 1
ATOM 1476 N N . SER A 1 195 ? 8.550 -21.127 54.288 1.00 37.75 415 SER A N 1
ATOM 1477 C CA . SER A 1 195 ? 8.122 -20.309 55.414 1.00 40.33 415 SER A CA 1
ATOM 1478 C C . SER A 1 195 ? 6.614 -20.104 55.393 1.00 42.35 415 SER A C 1
ATOM 1479 O O . SER A 1 195 ? 5.932 -20.337 56.398 1.00 41.56 415 SER A O 1
ATOM 1482 N N . ARG A 1 196 ? 6.075 -19.686 54.242 1.00 44.21 416 ARG A N 1
ATOM 1483 C CA . ARG A 1 196 ? 4.633 -19.487 54.114 1.00 37.42 416 ARG A CA 1
ATOM 1484 C C . ARG A 1 196 ? 3.877 -20.725 54.543 1.00 36.01 416 ARG A C 1
ATOM 1485 O O . ARG A 1 196 ? 2.897 -20.644 55.292 1.00 38.38 416 ARG A O 1
ATOM 1493 N N . TRP A 1 197 ? 4.348 -21.891 54.098 1.00 33.56 417 TRP A N 1
ATOM 1494 C CA . TRP A 1 197 ? 3.741 -23.132 54.535 1.00 31.84 417 TRP A CA 1
ATOM 1495 C C . TRP A 1 197 ? 3.979 -23.370 56.017 1.00 44.25 417 TRP A C 1
ATOM 1496 O O . TRP A 1 197 ? 3.087 -23.894 56.698 1.00 39.22 417 TRP A O 1
ATOM 1507 N N . GLN A 1 198 ? 5.168 -23.015 56.546 1.00 43.58 418 GLN A N 1
ATOM 1508 C CA . GLN A 1 198 ? 5.412 -23.474 57.912 1.00 46.45 418 GLN A CA 1
ATOM 1509 C C . GLN A 1 198 ? 4.532 -22.708 58.880 1.00 40.65 418 GLN A C 1
ATOM 1510 O O . GLN A 1 198 ? 4.096 -23.254 59.900 1.00 50.88 418 GLN A O 1
ATOM 1516 N N . GLN A 1 199 ? 4.390 -21.414 58.642 1.00 37.32 419 GLN A N 1
ATOM 1517 C CA . GLN A 1 199 ? 3.662 -20.428 59.421 1.00 40.60 419 GLN A CA 1
ATOM 1518 C C . GLN A 1 199 ? 2.195 -20.604 59.339 1.00 46.98 419 GLN A C 1
ATOM 1519 O O . GLN A 1 199 ? 1.466 -19.768 59.876 1.00 49.68 419 GLN A O 1
ATOM 1525 N N . GLY A 1 200 ? 1.752 -21.657 58.655 1.00 42.91 420 GLY A N 1
ATOM 1526 C CA . GLY A 1 200 ? 0.356 -22.031 58.645 1.00 40.61 420 GLY A CA 1
ATOM 1527 C C . GLY A 1 200 ? -0.536 -21.289 57.672 1.00 33.29 420 GLY A C 1
ATOM 1528 O O . GLY A 1 200 ? -1.749 -21.235 57.912 1.00 39.78 420 GLY A O 1
ATOM 1529 N N . ASN A 1 201 ? -0.014 -20.712 56.584 1.00 36.92 421 ASN A N 1
ATOM 1530 C CA . ASN A 1 201 ? -0.953 -19.977 55.748 1.00 35.67 421 ASN A CA 1
ATOM 1531 C C . ASN A 1 201 ? -1.828 -20.999 55.036 1.00 31.37 421 ASN A C 1
ATOM 1532 O O . ASN A 1 201 ? -1.375 -22.100 54.715 1.00 32.87 421 ASN A O 1
ATOM 1537 N N . VAL A 1 202 ? -3.057 -20.621 54.751 1.00 32.33 422 VAL A N 1
ATOM 1538 C CA . VAL A 1 202 ? -3.987 -21.529 54.087 1.00 32.32 422 VAL A CA 1
ATOM 1539 C C . VAL A 1 202 ? -3.940 -21.323 52.575 1.00 29.76 422 VAL A C 1
ATOM 1540 O O . VAL A 1 202 ? -3.998 -20.195 52.074 1.00 29.29 422 VAL A O 1
ATOM 1544 N N . PHE A 1 203 ? -3.861 -22.428 51.840 1.00 28.26 423 PHE A N 1
ATOM 1545 C CA . PHE A 1 203 ? -3.854 -22.395 50.385 1.00 24.21 423 PHE A CA 1
ATOM 1546 C C . PHE A 1 203 ? -5.078 -23.143 49.886 1.00 24.19 423 PHE A C 1
ATOM 1547 O O . PHE A 1 203 ? -5.519 -24.107 50.514 1.00 26.99 423 PHE A O 1
ATOM 1555 N N . SER A 1 204 ? -5.624 -22.703 48.759 1.00 22.98 424 SER A N 1
ATOM 1556 C CA . SER A 1 204 ? -6.877 -23.284 48.286 1.00 25.18 424 SER A CA 1
ATOM 1557 C C . SER A 1 204 ? -6.800 -23.640 46.813 1.00 22.90 424 SER A C 1
ATOM 1558 O O . SER A 1 204 ? -6.406 -22.812 45.982 1.00 24.69 424 SER A O 1
ATOM 1561 N N . CYS A 1 205 ? -7.206 -24.875 46.504 1.00 22.04 425 CYS A N 1
ATOM 1562 C CA . CYS A 1 205 ? -7.383 -25.339 45.145 1.00 19.77 425 CYS A CA 1
ATOM 1563 C C . CYS A 1 205 ? -8.843 -25.164 44.774 1.00 22.09 425 CYS A C 1
ATOM 1564 O O . CYS A 1 205 ? -9.729 -25.712 45.439 1.00 21.58 425 CYS A O 1
ATOM 1567 N N . SER A 1 206 ? -9.098 -24.400 43.720 1.00 21.14 426 SER A N 1
ATOM 1568 C CA . SER A 1 206 ? -10.449 -24.213 43.206 1.00 21.63 426 SER A CA 1
ATOM 1569 C C . SER A 1 206 ? -10.595 -24.921 41.857 1.00 22.69 426 SER A C 1
ATOM 1570 O O . SER A 1 206 ? -9.703 -24.856 40.990 1.00 19.75 426 SER A O 1
ATOM 1573 N N . VAL A 1 207 ? -11.720 -25.624 41.699 1.00 17.64 427 VAL A N 1
ATOM 1574 C CA . VAL A 1 207 ? -11.993 -26.414 40.499 1.00 16.11 427 VAL A CA 1
ATOM 1575 C C . VAL A 1 207 ? -13.378 -25.995 39.975 1.00 19.92 427 VAL A C 1
ATOM 1576 O O . VAL A 1 207 ? -14.323 -25.843 40.750 1.00 20.02 427 VAL A O 1
ATOM 1580 N N . MET A 1 208 ? -13.455 -25.826 38.643 1.00 16.26 428 MET A N 1
ATOM 1581 C CA . MET A 1 208 ? -14.618 -25.412 37.864 1.00 18.32 428 MET A CA 1
ATOM 1582 C C . MET A 1 208 ? -14.862 -26.488 36.812 1.00 17.74 428 MET A C 1
ATOM 1583 O O . MET A 1 208 ? -13.949 -26.833 36.029 1.00 16.58 428 MET A O 1
ATOM 1588 N N . HIS A 1 209 ? -16.050 -27.095 36.865 1.00 16.68 429 HIS A N 1
ATOM 1589 C CA . HIS A 1 209 ? -16.395 -28.219 35.985 1.00 17.60 429 HIS A CA 1
ATOM 1590 C C . HIS A 1 209 ? -17.914 -28.305 35.918 1.00 18.79 429 HIS A C 1
ATOM 1591 O O . HIS A 1 209 ? -18.618 -27.972 36.878 1.00 20.10 429 HIS A O 1
ATOM 1598 N N . GLU A 1 210 ? -18.401 -28.724 34.757 1.00 16.78 430 GLU A N 1
ATOM 1599 C CA . GLU A 1 210 ? -19.853 -28.748 34.552 1.00 19.91 430 GLU A CA 1
ATOM 1600 C C . GLU A 1 210 ? -20.564 -29.700 35.503 1.00 18.64 430 GLU A C 1
ATOM 1601 O O . GLU A 1 210 ? -21.743 -29.472 35.783 1.00 21.52 430 GLU A O 1
ATOM 1607 N N . ALA A 1 211 ? -19.887 -30.748 36.008 1.00 19.43 431 ALA A N 1
ATOM 1608 C CA . ALA A 1 211 ? -20.523 -31.749 36.866 1.00 18.60 431 ALA A CA 1
ATOM 1609 C C . ALA A 1 211 ? -20.443 -31.395 38.341 1.00 21.10 431 ALA A C 1
ATOM 1610 O O . ALA A 1 211 ? -20.867 -32.200 39.181 1.00 24.09 431 ALA A O 1
ATOM 1612 N N . LEU A 1 212 ? -19.946 -30.205 38.680 1.00 18.11 432 LEU A N 1
ATOM 1613 C CA . LEU A 1 212 ? -19.965 -29.727 40.050 1.00 19.83 432 LEU A CA 1
ATOM 1614 C C . LEU A 1 212 ? -21.219 -28.889 40.338 1.00 19.15 432 LEU A C 1
ATOM 1615 O O . LEU A 1 212 ? -21.719 -28.161 39.472 1.00 21.32 432 LEU A O 1
ATOM 1620 N N . HIS A 1 213 ? -21.694 -28.948 41.592 1.00 23.76 433 HIS A N 1
ATOM 1621 C CA . HIS A 1 213 ? -22.699 -27.987 42.044 1.00 26.23 433 HIS A CA 1
ATOM 1622 C C . HIS A 1 213 ? -22.191 -26.557 41.870 1.00 25.04 433 HIS A C 1
ATOM 1623 O O . HIS A 1 213 ? -21.044 -26.246 42.221 1.00 25.44 433 HIS A O 1
ATOM 1630 N N . ASN A 1 214 ? -23.020 -25.698 41.261 1.00 23.95 434 ASN A N 1
ATOM 1631 C CA . ASN A 1 214 ? -22.630 -24.320 40.921 1.00 23.98 434 ASN A CA 1
ATOM 1632 C C . ASN A 1 214 ? -21.350 -24.251 40.074 1.00 20.13 434 ASN A C 1
ATOM 1633 O O . ASN A 1 214 ? -20.673 -23.216 40.032 1.00 23.75 434 ASN A O 1
ATOM 1638 N N . HIS A 1 215 ? -21.007 -25.359 39.421 1.00 19.23 435 HIS A N 1
ATOM 1639 C CA . HIS A 1 215 ? -19.831 -25.481 38.565 1.00 18.03 435 HIS A CA 1
ATOM 1640 C C . HIS A 1 215 ? -18.538 -25.141 39.277 1.00 19.15 435 HIS A C 1
ATOM 1641 O O . HIS A 1 215 ? -17.551 -24.800 38.606 1.00 21.01 435 HIS A O 1
ATOM 1648 N N . TYR A 1 216 ? -18.492 -25.296 40.612 1.00 18.29 436 TYR A N 1
ATOM 1649 C CA . TYR A 1 216 ? -17.385 -24.766 41.397 1.00 19.55 436 TYR A CA 1
ATOM 1650 C C . TYR A 1 216 ? -17.245 -25.512 42.715 1.00 22.51 436 TYR A C 1
ATOM 1651 O O . TYR A 1 216 ? -18.239 -25.752 43.422 1.00 22.11 436 TYR A O 1
ATOM 1660 N N . THR A 1 217 ? -16.004 -25.858 43.056 1.00 21.37 437 THR A N 1
ATOM 1661 C CA . THR A 1 217 ? -15.684 -26.283 44.411 1.00 21.43 437 THR A CA 1
ATOM 1662 C C . THR A 1 217 ? -14.293 -25.760 44.749 1.00 19.56 437 THR A C 1
ATOM 1663 O O . THR A 1 217 ? -13.463 -25.524 43.862 1.00 20.96 437 THR A O 1
ATOM 1667 N N . GLN A 1 218 ? -14.037 -25.600 46.041 1.00 20.75 438 GLN A N 1
ATOM 1668 C CA . GLN A 1 218 ? -12.727 -25.212 46.558 1.00 21.51 438 GLN A CA 1
ATOM 1669 C C . GLN A 1 218 ? -12.338 -26.146 47.697 1.00 26.64 438 GLN A C 1
ATOM 1670 O O . GLN A 1 218 ? -13.196 -26.580 48.479 1.00 30.40 438 GLN A O 1
ATOM 1676 N N . LYS A 1 219 ? -11.056 -26.508 47.764 1.00 20.54 439 LYS A N 1
ATOM 1677 C CA . LYS A 1 219 ? -10.539 -27.354 48.832 1.00 23.14 439 LYS A CA 1
ATOM 1678 C C . LYS A 1 219 ? -9.303 -26.666 49.384 1.00 24.23 439 LYS A C 1
ATOM 1679 O O . LYS A 1 219 ? -8.457 -26.216 48.612 1.00 24.30 439 LYS A O 1
ATOM 1685 N N . SER A 1 220 ? -9.206 -26.568 50.704 1.00 25.49 440 SER A N 1
ATOM 1686 C CA . SER A 1 220 ? -8.105 -25.838 51.310 1.00 28.78 440 SER A CA 1
ATOM 1687 C C . SER A 1 220 ? -7.105 -26.785 51.959 1.00 31.51 440 SER A C 1
ATOM 1688 O O . SER A 1 220 ? -7.383 -27.960 52.203 1.00 33.76 440 SER A O 1
ATOM 1691 N N . LEU A 1 221 ? -5.927 -26.242 52.254 1.00 30.24 441 LEU A N 1
ATOM 1692 C CA . LEU A 1 221 ? -4.760 -27.030 52.622 1.00 34.90 441 LEU A CA 1
ATOM 1693 C C . LEU A 1 221 ? -3.870 -26.154 53.491 1.00 33.98 441 LEU A C 1
ATOM 1694 O O . LEU A 1 221 ? -3.509 -25.052 53.062 1.00 30.54 441 LEU A O 1
ATOM 1699 N N . SER A 1 222 ? -3.514 -26.639 54.689 1.00 38.20 442 SER A N 1
ATOM 1700 C CA . SER A 1 222 ? -2.666 -25.878 55.604 1.00 38.94 442 SER A CA 1
ATOM 1701 C C . SER A 1 222 ? -1.951 -26.814 56.565 1.00 41.99 442 SER A C 1
ATOM 1702 O O . SER A 1 222 ? -2.363 -27.958 56.772 1.00 41.36 442 SER A O 1
ATOM 1705 N N . LEU A 1 223 ? -0.891 -26.288 57.183 1.00 46.07 443 LEU A N 1
ATOM 1706 C CA . LEU A 1 223 ? -0.147 -27.023 58.201 1.00 45.78 443 LEU A CA 1
ATOM 1707 C C . LEU A 1 223 ? -0.788 -26.885 59.579 1.00 53.39 443 LEU A C 1
ATOM 1708 O O . LEU A 1 223 ? -1.087 -25.775 60.036 1.00 50.58 443 LEU A O 1
ATOM 1713 N N . SER A 1 224 ? -0.981 -28.034 60.229 1.00 59.64 444 SER A N 1
ATOM 1714 C CA . SER A 1 224 ? -1.506 -28.171 61.587 1.00 66.67 444 SER A CA 1
ATOM 1715 C C . SER A 1 224 ? -0.934 -27.133 62.561 1.00 63.20 444 SER A C 1
ATOM 1716 O O . SER A 1 224 ? -1.610 -26.699 63.498 1.00 60.67 444 SER A O 1
ATOM 1719 N N . GLY B 2 17 ? 8.361 -44.607 -4.355 1.00 57.21 237 GLY B N 1
ATOM 1720 C CA . GLY B 2 17 ? 9.584 -44.967 -3.658 1.00 46.47 237 GLY B CA 1
ATOM 1721 C C . GLY B 2 17 ? 9.365 -45.478 -2.239 1.00 47.99 237 GLY B C 1
ATOM 1722 O O . GLY B 2 17 ? 8.347 -45.178 -1.610 1.00 45.37 237 GLY B O 1
ATOM 1723 N N . PRO B 2 18 ? 10.312 -46.266 -1.733 1.00 46.04 238 PRO B N 1
ATOM 1724 C CA . PRO B 2 18 ? 10.203 -46.761 -0.355 1.00 41.18 238 PRO B CA 1
ATOM 1725 C C . PRO B 2 18 ? 10.385 -45.627 0.647 1.00 39.87 238 PRO B C 1
ATOM 1726 O O . PRO B 2 18 ? 10.977 -44.588 0.343 1.00 42.92 238 PRO B O 1
ATOM 1730 N N . SER B 2 19 ? 9.849 -45.837 1.858 1.00 40.51 239 SER B N 1
ATOM 1731 C CA . SER B 2 19 ? 10.041 -44.921 2.982 1.00 42.50 239 SER B CA 1
ATOM 1732 C C . SER B 2 19 ? 10.657 -45.637 4.175 1.00 36.14 239 SER B C 1
ATOM 1733 O O . SER B 2 19 ? 10.480 -46.846 4.369 1.00 33.41 239 SER B O 1
ATOM 1736 N N . VAL B 2 20 ? 11.371 -44.869 4.991 1.00 37.25 240 VAL B N 1
ATOM 1737 C CA . VAL B 2 20 ? 12.135 -45.419 6.102 1.00 37.11 240 VAL B CA 1
ATOM 1738 C C . VAL B 2 20 ? 11.690 -44.754 7.400 1.00 30.85 240 VAL B C 1
ATOM 1739 O O . VAL B 2 20 ? 11.494 -43.534 7.445 1.00 34.36 240 VAL B O 1
ATOM 1743 N N . PHE B 2 21 ? 11.513 -45.563 8.440 1.00 32.01 241 PHE B N 1
ATOM 1744 C CA . PHE B 2 21 ? 11.186 -45.061 9.769 1.00 37.96 241 PHE B CA 1
ATOM 1745 C C . PHE B 2 21 ? 12.162 -45.654 10.770 1.00 34.82 241 PHE B C 1
ATOM 1746 O O . PHE B 2 21 ? 12.332 -46.881 10.833 1.00 33.48 241 PHE B O 1
ATOM 1754 N N . LEU B 2 22 ? 12.802 -44.775 11.551 1.00 33.08 242 LEU B N 1
ATOM 1755 C CA . LEU B 2 22 ? 13.892 -45.139 12.452 1.00 30.30 242 LEU B CA 1
ATOM 1756 C C . LEU B 2 22 ? 13.423 -44.966 13.891 1.00 27.79 242 LEU B C 1
ATOM 1757 O O . LEU B 2 22 ? 13.027 -43.868 14.283 1.00 30.35 242 LEU B O 1
ATOM 1762 N N . PHE B 2 23 ? 13.460 -46.043 14.667 1.00 27.92 243 PHE B N 1
ATOM 1763 C CA . PHE B 2 23 ? 12.850 -45.969 15.978 1.00 31.12 243 PHE B CA 1
ATOM 1764 C C . PHE B 2 23 ? 13.886 -46.169 17.077 1.00 32.74 243 PHE B C 1
ATOM 1765 O O . PHE B 2 23 ? 14.805 -46.990 16.934 1.00 28.74 243 PHE B O 1
ATOM 1773 N N . PRO B 2 24 ? 13.763 -45.431 18.181 1.00 30.53 244 PRO B N 1
ATOM 1774 C CA . PRO B 2 24 ? 14.754 -45.490 19.240 1.00 27.06 244 PRO B CA 1
ATOM 1775 C C . PRO B 2 24 ? 14.509 -46.665 20.167 1.00 27.67 244 PRO B C 1
ATOM 1776 O O . PRO B 2 24 ? 13.423 -47.269 20.150 1.00 31.23 244 PRO B O 1
ATOM 1780 N N . PRO B 2 25 ? 15.463 -46.980 21.043 1.00 26.74 245 PRO B N 1
ATOM 1781 C CA . PRO B 2 25 ? 15.178 -47.924 22.123 1.00 25.81 245 PRO B CA 1
ATOM 1782 C C . PRO B 2 25 ? 14.188 -47.300 23.094 1.00 28.70 245 PRO B C 1
ATOM 1783 O O . PRO B 2 25 ? 13.970 -46.080 23.097 1.00 27.23 245 PRO B O 1
ATOM 1787 N N . LYS B 2 26 ? 13.548 -48.160 23.873 1.00 27.43 246 LYS B N 1
ATOM 1788 C CA . LYS B 2 26 ? 12.737 -47.692 24.996 1.00 29.64 246 LYS B CA 1
ATOM 1789 C C . LYS B 2 26 ? 13.648 -47.196 26.124 1.00 26.21 246 LYS B C 1
ATOM 1790 O O . LYS B 2 26 ? 14.675 -47.825 26.421 1.00 25.93 246 LYS B O 1
ATOM 1796 N N . PRO B 2 27 ? 13.301 -46.085 26.778 1.00 31.55 247 PRO B N 1
ATOM 1797 C CA . PRO B 2 27 ? 14.161 -45.572 27.870 1.00 25.58 247 PRO B CA 1
ATOM 1798 C C . PRO B 2 27 ? 14.554 -46.601 28.901 1.00 24.46 247 PRO B C 1
ATOM 1799 O O . PRO B 2 27 ? 15.731 -46.716 29.267 1.00 27.90 247 PRO B O 1
ATOM 1803 N N . LYS B 2 28 ? 13.584 -47.362 29.401 1.00 25.81 248 LYS B N 1
ATOM 1804 C CA . LYS B 2 28 ? 13.881 -48.404 30.369 1.00 27.42 248 LYS B CA 1
ATOM 1805 C C . LYS B 2 28 ? 14.971 -49.361 29.873 1.00 25.94 248 LYS B C 1
ATOM 1806 O O . LYS B 2 28 ? 15.821 -49.804 30.660 1.00 28.21 248 LYS B O 1
ATOM 1812 N N . ASP B 2 29 ? 14.954 -49.687 28.574 1.00 26.05 249 ASP B N 1
ATOM 1813 C CA . ASP B 2 29 ? 15.945 -50.605 28.006 1.00 25.42 249 ASP B CA 1
ATOM 1814 C C . ASP B 2 29 ? 17.360 -50.036 28.107 1.00 24.62 249 ASP B C 1
ATOM 1815 O O . ASP B 2 29 ? 18.329 -50.787 28.248 1.00 29.79 249 ASP B O 1
ATOM 1820 N N . THR B 2 30 ? 17.503 -48.726 27.952 1.00 27.40 250 THR B N 1
ATOM 1821 C CA . THR B 2 30 ? 18.824 -48.115 28.020 1.00 23.18 250 THR B CA 1
ATOM 1822 C C . THR B 2 30 ? 19.309 -47.947 29.464 1.00 26.33 250 THR B C 1
ATOM 1823 O O . THR B 2 30 ? 20.526 -47.847 29.692 1.00 27.51 250 THR B O 1
ATOM 1827 N N . LEU B 2 31 ? 18.389 -47.948 30.444 1.00 23.15 251 LEU B N 1
ATOM 1828 C CA . LEU B 2 31 ? 18.728 -47.686 31.835 1.00 26.07 251 LEU B CA 1
ATOM 1829 C C . LEU B 2 31 ? 19.043 -48.932 32.663 1.00 29.94 251 LEU B C 1
ATOM 1830 O O . LEU B 2 31 ? 19.743 -48.805 33.680 1.00 32.97 251 LEU B O 1
ATOM 1835 N N . MET B 2 32 ? 18.604 -50.127 32.251 1.00 29.19 252 MET B N 1
ATOM 1836 C CA A MET B 2 32 ? 18.799 -51.373 32.996 0.46 30.98 252 MET B CA 1
ATOM 1837 C CA B MET B 2 32 ? 18.836 -51.346 33.018 0.54 30.99 252 MET B CA 1
ATOM 1838 C C . MET B 2 32 ? 19.769 -52.274 32.240 1.00 25.77 252 MET B C 1
ATOM 1839 O O . MET B 2 32 ? 19.487 -52.664 31.101 1.00 27.25 252 MET B O 1
ATOM 1848 N N . ILE B 2 33 ? 20.882 -52.632 32.876 1.00 32.00 253 ILE B N 1
ATOM 1849 C CA . ILE B 2 33 ? 21.935 -53.404 32.210 1.00 29.65 253 ILE B CA 1
ATOM 1850 C C . ILE B 2 33 ? 21.436 -54.754 31.687 1.00 32.24 253 ILE B C 1
ATOM 1851 O O . ILE B 2 33 ? 21.961 -55.274 30.692 1.00 33.37 253 ILE B O 1
ATOM 1856 N N . SER B 2 34 ? 20.421 -55.340 32.324 1.00 34.27 254 SER B N 1
ATOM 1857 C CA . SER B 2 34 ? 19.953 -56.647 31.872 1.00 36.25 254 SER B CA 1
ATOM 1858 C C . SER B 2 34 ? 18.966 -56.568 30.710 1.00 31.63 254 SER B C 1
ATOM 1859 O O . SER B 2 34 ? 18.656 -57.596 30.101 1.00 36.74 254 SER B O 1
ATOM 1862 N N . ARG B 2 35 ? 18.485 -55.397 30.352 1.00 28.46 255 ARG B N 1
ATOM 1863 C CA . ARG B 2 35 ? 17.662 -55.299 29.162 1.00 24.03 255 ARG B CA 1
ATOM 1864 C C . ARG B 2 35 ? 18.520 -55.058 27.910 1.00 33.98 255 ARG B C 1
ATOM 1865 O O . ARG B 2 35 ? 19.725 -54.807 27.984 1.00 32.62 255 ARG B O 1
ATOM 1873 N N . THR B 2 36 ? 17.877 -55.137 26.741 1.00 33.14 256 THR B N 1
ATOM 1874 C CA . THR B 2 36 ? 18.553 -55.096 25.444 1.00 31.36 256 THR B CA 1
ATOM 1875 C C . THR B 2 36 ? 18.040 -53.951 24.591 1.00 30.83 256 THR B C 1
ATOM 1876 O O . THR B 2 36 ? 17.073 -54.116 23.838 1.00 32.84 256 THR B O 1
ATOM 1880 N N . PRO B 2 37 ? 18.647 -52.775 24.665 1.00 30.06 257 PRO B N 1
ATOM 1881 C CA . PRO B 2 37 ? 18.174 -51.669 23.835 1.00 28.97 257 PRO B CA 1
ATOM 1882 C C . PRO B 2 37 ? 18.539 -51.894 22.375 1.00 29.53 257 PRO B C 1
ATOM 1883 O O . PRO B 2 37 ? 19.655 -52.323 22.059 1.00 27.26 257 PRO B O 1
ATOM 1887 N N . GLU B 2 38 ? 17.593 -51.581 21.492 1.00 27.77 258 GLU B N 1
ATOM 1888 C CA . GLU B 2 38 ? 17.764 -51.726 20.052 1.00 27.71 258 GLU B CA 1
ATOM 1889 C C . GLU B 2 38 ? 17.219 -50.502 19.352 1.00 27.44 258 GLU B C 1
ATOM 1890 O O . GLU B 2 38 ? 16.242 -49.886 19.800 1.00 29.22 258 GLU B O 1
ATOM 1896 N N . VAL B 2 39 ? 17.883 -50.142 18.261 1.00 24.40 259 VAL B N 1
ATOM 1897 C CA . VAL B 2 39 ? 17.386 -49.174 17.297 1.00 25.15 259 VAL B CA 1
ATOM 1898 C C . VAL B 2 39 ? 16.838 -49.950 16.107 1.00 32.85 259 VAL B C 1
ATOM 1899 O O . VAL B 2 39 ? 17.483 -50.883 15.618 1.00 27.59 259 VAL B O 1
ATOM 1903 N N . THR B 2 40 ? 15.651 -49.572 15.645 1.00 31.05 260 THR B N 1
ATOM 1904 C CA . THR B 2 40 ? 14.934 -50.329 14.621 1.00 30.31 260 THR B CA 1
ATOM 1905 C C . THR B 2 40 ? 14.747 -49.480 13.368 1.00 29.82 260 THR B C 1
ATOM 1906 O O . THR B 2 40 ? 14.109 -48.421 13.402 1.00 26.20 260 THR B O 1
ATOM 1910 N N . CYS B 2 41 ? 15.280 -49.959 12.252 1.00 26.22 261 CYS B N 1
ATOM 1911 C CA . CYS B 2 41 ? 15.127 -49.296 10.968 1.00 25.92 261 CYS B CA 1
ATOM 1912 C C . CYS B 2 41 ? 14.110 -50.070 10.138 1.00 33.57 261 CYS B C 1
ATOM 1913 O O . CYS B 2 41 ? 14.341 -51.238 9.812 1.00 29.56 261 CYS B O 1
ATOM 1916 N N . VAL B 2 42 ? 12.992 -49.430 9.811 1.00 29.84 262 VAL B N 1
ATOM 1917 C CA . VAL B 2 42 ? 11.885 -50.078 9.103 1.00 28.68 262 VAL B CA 1
ATOM 1918 C C . VAL B 2 42 ? 11.749 -49.444 7.727 1.00 30.71 262 VAL B C 1
ATOM 1919 O O . VAL B 2 42 ? 11.659 -48.213 7.609 1.00 30.38 262 VAL B O 1
ATOM 1923 N N . VAL B 2 43 ? 11.708 -50.283 6.684 1.00 31.11 263 VAL B N 1
ATOM 1924 C CA . VAL B 2 43 ? 11.484 -49.831 5.311 1.00 28.68 263 VAL B CA 1
ATOM 1925 C C . VAL B 2 43 ? 10.139 -50.370 4.826 1.00 28.74 263 VAL B C 1
ATOM 1926 O O . VAL B 2 43 ? 9.873 -51.575 4.928 1.00 32.65 263 VAL B O 1
ATOM 1930 N N . VAL B 2 44 ? 9.291 -49.474 4.327 1.00 34.31 264 VAL B N 1
ATOM 1931 C CA . VAL B 2 44 ? 7.981 -49.834 3.801 1.00 36.53 264 VAL B CA 1
ATOM 1932 C C . VAL B 2 44 ? 7.885 -49.339 2.366 1.00 37.15 264 VAL B C 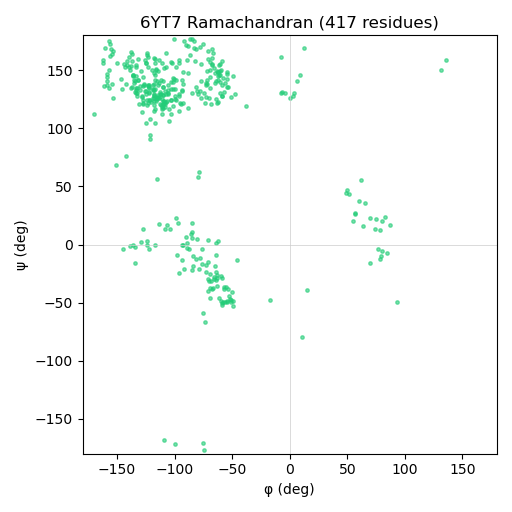1
ATOM 1933 O O . VAL B 2 44 ? 8.677 -48.510 1.913 1.00 37.03 264 VAL B O 1
ATOM 1937 N N . ASP B 2 45 ? 6.875 -49.859 1.652 1.00 39.60 265 ASP B N 1
ATOM 1938 C CA . ASP B 2 45 ? 6.612 -49.484 0.261 1.00 38.50 265 ASP B CA 1
ATOM 1939 C C . ASP B 2 45 ? 7.753 -49.927 -0.666 1.00 31.71 265 ASP B C 1
ATOM 1940 O O . ASP B 2 45 ? 8.122 -49.227 -1.607 1.00 36.82 265 ASP B O 1
ATOM 1945 N N . VAL B 2 46 ? 8.336 -51.084 -0.366 1.00 32.26 266 VAL B N 1
ATOM 1946 C CA . VAL B 2 46 ? 9.319 -51.697 -1.251 1.00 34.72 266 VAL B CA 1
ATOM 1947 C C . VAL B 2 46 ? 8.564 -52.389 -2.375 1.00 38.81 266 VAL B C 1
ATOM 1948 O O . VAL B 2 46 ? 7.645 -53.175 -2.119 1.00 35.94 266 VAL B O 1
ATOM 1952 N N . SER B 2 47 ? 8.960 -52.110 -3.613 1.00 36.36 267 SER B N 1
ATOM 1953 C CA . SER B 2 47 ? 8.202 -52.585 -4.762 1.00 43.13 267 SER B CA 1
ATOM 1954 C C . SER B 2 47 ? 8.512 -54.033 -5.119 1.00 43.58 267 SER B C 1
ATOM 1955 O O . SER B 2 47 ? 9.513 -54.635 -4.692 1.00 35.93 267 SER B O 1
ATOM 1958 N N . HIS B 2 48 ? 7.652 -54.564 -6.001 1.00 46.51 268 HIS B N 1
ATOM 1959 C CA . HIS B 2 48 ? 7.894 -55.850 -6.678 1.00 44.38 268 HIS B CA 1
ATOM 1960 C C . HIS B 2 48 ? 8.927 -55.785 -7.804 1.00 43.57 268 HIS B C 1
ATOM 1961 O O . HIS B 2 48 ? 9.858 -56.559 -7.836 1.00 38.77 268 HIS B O 1
ATOM 1968 N N . GLU B 2 49 ? 8.755 -54.988 -8.823 1.00 54.13 269 GLU B N 1
ATOM 1969 C CA . GLU B 2 49 ? 9.984 -54.263 -9.400 1.00 45.68 269 GLU B CA 1
ATOM 1970 C C . GLU B 2 49 ? 11.373 -54.696 -8.913 1.00 49.22 269 GLU B C 1
ATOM 1971 O O . GLU B 2 49 ? 12.280 -55.143 -9.657 1.00 48.97 269 GLU B O 1
ATOM 1977 N N . ASP B 2 50 ? 11.605 -54.145 -7.745 1.00 45.08 270 ASP B N 1
ATOM 1978 C CA . ASP B 2 50 ? 12.914 -53.807 -7.175 1.00 42.56 270 ASP B CA 1
ATOM 1979 C C . ASP B 2 50 ? 12.784 -54.127 -5.708 1.00 42.22 270 ASP B C 1
ATOM 1980 O O . ASP B 2 50 ? 12.797 -53.223 -4.860 1.00 42.45 270 ASP B O 1
ATOM 1985 N N . PRO B 2 51 ? 12.836 -55.409 -5.360 1.00 40.06 271 PRO B N 1
ATOM 1986 C CA . PRO B 2 51 ? 12.601 -55.837 -3.976 1.00 41.08 271 PRO B CA 1
ATOM 1987 C C . PRO B 2 51 ? 13.842 -55.885 -3.094 1.00 41.35 271 PRO B C 1
ATOM 1988 O O . PRO B 2 51 ? 13.724 -56.213 -1.905 1.00 39.19 271 PRO B O 1
ATOM 1992 N N . GLU B 2 52 ? 15.018 -55.597 -3.640 1.00 37.90 272 GLU B N 1
ATOM 1993 C CA . G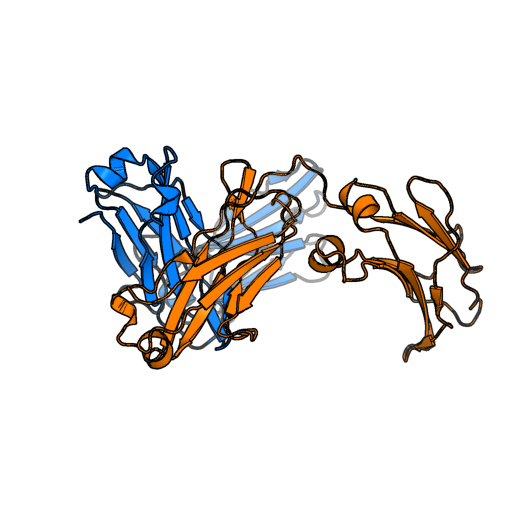LU B 2 52 ? 16.251 -55.721 -2.882 1.00 36.85 272 GLU B CA 1
ATOM 1994 C C . GLU B 2 52 ? 16.443 -54.496 -2.003 1.00 33.49 272 GLU B C 1
ATOM 1995 O O . GLU B 2 52 ? 16.311 -53.361 -2.477 1.00 34.35 272 GLU B O 1
ATOM 2001 N N . VAL B 2 53 ? 16.766 -54.724 -0.726 1.00 36.42 273 VAL B N 1
ATOM 2002 C CA . VAL B 2 53 ? 17.011 -53.640 0.224 1.00 36.52 273 VAL B CA 1
ATOM 2003 C C . VAL B 2 53 ? 18.348 -53.882 0.910 1.00 29.67 273 VAL B C 1
ATOM 2004 O O . VAL B 2 53 ? 18.568 -54.959 1.471 1.00 31.34 273 VAL B O 1
ATOM 2008 N N . LYS B 2 54 ? 19.216 -52.873 0.902 1.00 32.31 274 LYS B N 1
ATOM 2009 C CA . LYS B 2 54 ? 20.491 -52.927 1.609 1.00 36.20 274 LYS B CA 1
ATOM 2010 C C . LYS B 2 54 ? 20.492 -51.929 2.764 1.00 34.50 274 LYS B C 1
ATOM 2011 O O . LYS B 2 54 ? 20.146 -50.758 2.571 1.00 33.79 274 LYS B O 1
ATOM 2017 N N . PHE B 2 55 ? 20.904 -52.395 3.947 1.00 31.49 275 PHE B N 1
ATOM 2018 C CA . PHE B 2 55 ? 21.102 -51.554 5.124 1.00 33.71 275 PHE B CA 1
ATOM 2019 C C . PHE B 2 55 ? 22.592 -51.349 5.391 1.00 31.43 275 PHE B C 1
ATOM 2020 O O . PHE B 2 55 ? 23.358 -52.321 5.436 1.00 32.51 275 PHE B O 1
ATOM 2028 N N . ASN B 2 56 ? 22.990 -50.091 5.581 1.00 32.68 276 ASN B N 1
ATOM 2029 C CA . ASN B 2 56 ? 24.271 -49.736 6.193 1.00 31.15 276 ASN B CA 1
ATOM 2030 C C . ASN B 2 56 ? 23.989 -48.961 7.478 1.00 31.93 276 ASN B C 1
ATOM 2031 O O . ASN B 2 56 ? 23.157 -48.049 7.479 1.00 30.68 276 ASN B O 1
ATOM 2036 N N . TRP B 2 57 ? 24.673 -49.332 8.558 1.00 31.41 277 TRP B N 1
ATOM 2037 C CA . TRP B 2 57 ? 24.513 -48.712 9.872 1.00 28.36 277 TRP B CA 1
ATOM 2038 C C . TRP B 2 57 ? 25.806 -48.008 10.263 1.00 32.16 277 TRP B C 1
ATOM 2039 O O . TRP B 2 57 ? 26.901 -48.533 10.028 1.00 28.91 277 TRP B O 1
ATOM 2050 N N . TYR B 2 58 ? 25.678 -46.828 10.879 1.00 29.19 278 TYR B N 1
ATOM 2051 C CA . TYR B 2 58 ? 26.817 -46.044 11.349 1.00 27.33 278 TYR B CA 1
ATOM 2052 C C . TYR B 2 58 ? 26.543 -45.547 12.764 1.00 34.07 278 TYR B C 1
ATOM 2053 O O . TYR B 2 58 ? 25.411 -45.165 13.092 1.00 28.94 278 TYR B O 1
ATOM 2062 N N . VAL B 2 59 ? 27.576 -45.558 13.600 1.00 28.65 279 VAL B N 1
ATOM 2063 C CA . VAL B 2 59 ? 27.508 -44.979 14.939 1.00 30.86 279 VAL B CA 1
ATOM 2064 C C . VAL B 2 59 ? 28.532 -43.856 14.971 1.00 32.99 279 VAL B C 1
ATOM 2065 O O . VAL B 2 59 ? 29.737 -44.102 14.794 1.00 32.74 279 VAL B O 1
ATOM 2069 N N . ASP B 2 60 ? 28.052 -42.625 15.129 1.00 29.74 280 ASP B N 1
ATOM 2070 C CA . ASP B 2 60 ? 28.906 -41.442 15.004 1.00 34.49 280 ASP B CA 1
ATOM 2071 C C . ASP B 2 60 ? 29.699 -41.466 13.691 1.00 37.75 280 ASP B C 1
ATOM 2072 O O . ASP B 2 60 ? 30.891 -41.144 13.655 1.00 37.43 280 ASP B O 1
ATOM 2077 N N . GLY B 2 61 ? 29.028 -41.837 12.595 1.00 31.57 281 GLY B N 1
ATOM 2078 C CA . GLY B 2 61 ? 29.656 -41.872 11.281 1.00 37.65 281 GLY B CA 1
ATOM 2079 C C . GLY B 2 61 ? 30.519 -43.083 10.986 1.00 33.92 281 GLY B C 1
ATOM 2080 O O . GLY B 2 61 ? 30.908 -43.274 9.824 1.00 39.70 281 GLY B O 1
ATOM 2081 N N . VAL B 2 62 ? 30.807 -43.915 11.977 1.00 32.16 282 VAL B N 1
ATOM 2082 C CA . VAL B 2 62 ? 31.621 -45.114 11.820 1.00 34.77 282 VAL B CA 1
ATOM 2083 C C . VAL B 2 62 ? 30.713 -46.308 11.538 1.00 39.82 282 VAL B C 1
ATOM 2084 O O . VAL B 2 62 ? 29.859 -46.656 12.360 1.00 33.74 282 VAL B O 1
ATOM 2088 N N . GLU B 2 63 ? 30.931 -46.970 10.401 1.00 33.90 283 GLU B N 1
ATOM 2089 C CA . GLU B 2 63 ? 30.090 -48.101 10.035 1.00 34.53 283 GLU B CA 1
ATOM 2090 C C . GLU B 2 63 ? 30.257 -49.255 11.014 1.00 31.70 283 GLU B C 1
ATOM 2091 O O . GLU B 2 63 ? 31.364 -49.566 11.468 1.00 32.67 283 GLU B O 1
ATOM 2097 N N . VAL B 2 64 ? 29.134 -49.881 11.358 1.00 26.16 284 VAL B N 1
ATOM 2098 C CA . VAL B 2 64 ? 29.093 -51.046 12.230 1.00 28.53 284 VAL B CA 1
ATOM 2099 C C . VAL B 2 64 ? 28.370 -52.160 11.481 1.00 32.97 284 VAL B C 1
ATOM 2100 O O . VAL B 2 64 ? 27.567 -51.910 10.582 1.00 32.52 284 VAL B O 1
ATOM 2104 N N . HIS B 2 65 ? 28.651 -53.397 11.872 1.00 35.38 285 HIS B N 1
ATOM 2105 C CA . HIS B 2 65 ? 28.358 -54.536 11.015 1.00 40.13 285 HIS B CA 1
ATOM 2106 C C . HIS B 2 65 ? 27.454 -55.548 11.667 1.00 37.37 285 HIS B C 1
ATOM 2107 O O . HIS B 2 65 ? 27.056 -56.514 11.008 1.00 43.95 285 HIS B O 1
ATOM 2114 N N . ASN B 2 66 ? 27.098 -55.355 12.932 1.00 39.04 286 ASN B N 1
ATOM 2115 C CA . ASN B 2 66 ? 26.434 -56.396 13.685 1.00 35.35 286 ASN B CA 1
ATOM 2116 C C . ASN B 2 66 ? 24.919 -56.232 13.701 1.00 36.61 286 ASN B C 1
ATOM 2117 O O . ASN B 2 66 ? 24.273 -56.798 14.562 1.00 39.56 286 ASN B O 1
ATOM 2122 N N . ALA B 2 67 ? 24.331 -55.463 12.797 1.00 32.59 287 ALA B N 1
ATOM 2123 C CA . ALA B 2 67 ? 22.865 -55.443 12.763 1.00 33.53 287 ALA B CA 1
ATOM 2124 C C . ALA B 2 67 ? 22.313 -56.760 12.237 1.00 40.10 287 ALA B C 1
ATOM 2125 O O . ALA B 2 67 ? 22.997 -57.550 11.565 1.00 37.43 287 ALA B O 1
ATOM 2127 N N . LYS B 2 68 ? 21.054 -56.994 12.568 1.00 35.20 288 LYS B N 1
ATOM 2128 C CA . LYS B 2 68 ? 20.351 -58.257 12.247 1.00 37.21 288 LYS B CA 1
ATOM 2129 C C . LYS B 2 68 ? 19.144 -57.858 11.403 1.00 39.18 288 LYS B C 1
ATOM 2130 O O . LYS B 2 68 ? 18.210 -57.223 11.907 1.00 35.36 288 LYS B O 1
ATOM 2136 N N . THR B 2 69 ? 19.204 -58.171 10.125 1.00 33.32 289 THR B N 1
ATOM 2137 C CA . THR B 2 69 ? 18.165 -57.775 9.201 1.00 35.64 289 THR B CA 1
ATOM 2138 C C . THR B 2 69 ? 17.272 -58.971 8.957 1.00 39.08 289 THR B C 1
ATOM 2139 O O . THR B 2 69 ? 17.742 -60.114 8.958 1.00 40.88 289 THR B O 1
ATOM 2143 N N . LYS B 2 70 ? 15.978 -58.717 8.821 1.00 37.48 290 LYS B N 1
ATOM 2144 C CA . LYS B 2 70 ? 15.030 -59.803 8.591 1.00 42.20 290 LYS B CA 1
ATOM 2145 C C . LYS B 2 70 ? 14.741 -59.943 7.108 1.00 38.36 290 LYS B C 1
ATOM 2146 O O . LYS B 2 70 ? 14.945 -59.003 6.328 1.00 38.72 290 LYS B O 1
ATOM 2152 N N . PRO B 2 71 ? 14.261 -61.115 6.682 1.00 43.32 291 PRO B N 1
ATOM 2153 C CA . PRO B 2 71 ? 13.803 -61.254 5.297 1.00 42.51 291 PRO B CA 1
ATOM 2154 C C . PRO B 2 71 ? 12.643 -60.304 5.047 1.00 37.94 291 PRO B C 1
ATOM 2155 O O . PRO B 2 71 ? 11.830 -60.047 5.942 1.00 40.21 291 PRO B O 1
ATOM 2159 N N . ARG B 2 72 ? 12.573 -59.780 3.820 1.00 36.78 292 ARG B N 1
ATOM 2160 C CA . ARG B 2 72 ? 11.431 -58.968 3.430 1.00 37.23 292 ARG B CA 1
ATOM 2161 C C . ARG B 2 72 ? 10.135 -59.744 3.671 1.00 42.10 292 ARG B C 1
ATOM 2162 O O . A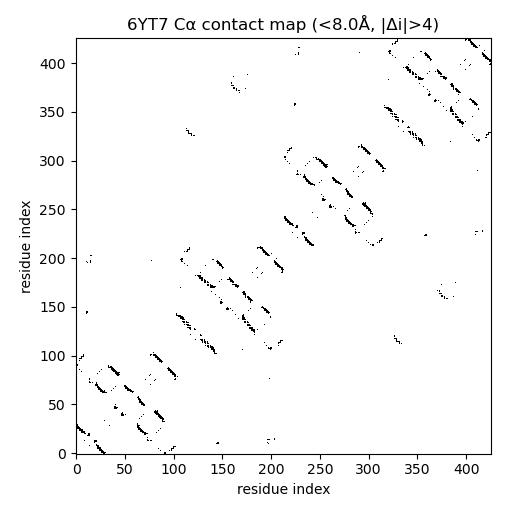RG B 2 72 ? 10.107 -60.976 3.626 1.00 45.87 292 ARG B O 1
ATOM 2170 N N . GLU B 2 73 ? 9.067 -59.012 3.988 1.00 37.18 293 GLU B N 1
ATOM 2171 C CA . GLU B 2 73 ? 7.751 -59.593 4.241 1.00 44.04 293 GLU B CA 1
ATOM 2172 C C . GLU B 2 73 ? 6.719 -58.829 3.429 1.00 41.79 293 GLU B C 1
ATOM 2173 O O . GLU B 2 73 ? 6.571 -57.614 3.605 1.00 37.46 293 GLU B O 1
ATOM 2179 N N . GLU B 2 74 ? 6.008 -59.529 2.542 1.00 39.54 294 GLU B N 1
ATOM 2180 C CA . GLU B 2 74 ? 4.991 -58.866 1.742 1.00 33.22 294 GLU B CA 1
ATOM 2181 C C . GLU B 2 74 ? 3.782 -58.525 2.607 1.00 34.38 294 GLU B C 1
ATOM 2182 O O . GLU B 2 74 ? 3.352 -59.323 3.442 1.00 35.24 294 GLU B O 1
ATOM 2188 N N . GLN B 2 75 ? 3.249 -57.322 2.408 1.00 35.18 295 GLN B N 1
ATOM 2189 C CA . GLN B 2 75 ? 2.070 -56.826 3.106 1.00 40.61 295 GLN B CA 1
ATOM 2190 C C . GLN B 2 75 ? 0.820 -57.067 2.246 1.00 39.87 295 GLN B C 1
ATOM 2191 O O . GLN B 2 75 ? 0.901 -57.198 1.022 1.00 38.27 295 GLN B O 1
ATOM 2197 N N . TYR B 2 76 ? -0.349 -57.131 2.891 1.00 40.94 296 TYR B N 1
ATOM 2198 C CA . TYR B 2 76 ? -1.603 -56.992 2.134 1.00 38.03 296 TYR B CA 1
ATOM 2199 C C . TYR B 2 76 ? -1.772 -55.888 1.099 1.00 41.32 296 TYR B C 1
ATOM 2200 O O . TYR B 2 76 ? -2.695 -55.983 0.283 1.00 41.72 296 TYR B O 1
ATOM 2209 N N . ASN B 2 77 ? -0.920 -54.876 1.039 1.00 35.79 297 ASN B N 1
ATOM 2210 C CA . ASN B 2 77 ? -1.028 -53.963 -0.088 1.00 37.29 297 ASN B CA 1
ATOM 2211 C C . ASN B 2 77 ? -0.017 -54.281 -1.184 1.00 30.44 297 ASN B C 1
ATOM 2212 O O . ASN B 2 77 ? 0.320 -53.398 -1.982 1.00 37.14 297 ASN B O 1
ATOM 2217 N N . SER B 2 78 ? 0.469 -55.527 -1.228 1.00 35.02 298 SER B N 1
ATOM 2218 C CA . SER B 2 78 ? 1.365 -56.006 -2.290 1.00 36.64 298 SER B CA 1
ATOM 2219 C C . SER B 2 78 ? 2.647 -55.187 -2.337 1.00 43.67 298 SER B C 1
ATOM 2220 O O . SER B 2 78 ? 3.173 -54.862 -3.407 1.00 40.85 298 SER B O 1
ATOM 2223 N N . THR B 2 79 ? 3.133 -54.811 -1.165 1.00 38.04 299 THR B N 1
ATOM 2224 C CA . THR B 2 79 ? 4.414 -54.151 -1.063 1.00 34.03 299 THR B CA 1
ATOM 2225 C C . THR B 2 79 ? 5.162 -54.876 0.044 1.00 35.86 299 THR B C 1
ATOM 2226 O O . THR B 2 79 ? 4.550 -55.588 0.853 1.00 38.71 299 THR B O 1
ATOM 2230 N N . TYR B 2 80 ? 6.491 -54.750 0.054 1.00 36.00 300 TYR B N 1
ATOM 2231 C CA . TYR B 2 80 ? 7.287 -55.447 1.055 1.00 37.40 300 TYR B CA 1
ATOM 2232 C C . TYR B 2 80 ? 7.652 -54.512 2.205 1.00 30.38 300 TYR B C 1
ATOM 2233 O O . TYR B 2 80 ? 7.755 -53.291 2.037 1.00 31.48 300 TYR B O 1
ATOM 2242 N N . ARG B 2 81 ? 7.846 -55.115 3.374 1.00 34.59 301 ARG B N 1
ATOM 2243 C CA . ARG B 2 81 ? 8.341 -54.437 4.569 1.00 37.08 301 ARG B CA 1
ATOM 2244 C C . ARG B 2 81 ? 9.564 -55.186 5.066 1.00 30.10 301 ARG B C 1
ATOM 2245 O O . ARG B 2 81 ? 9.510 -56.404 5.262 1.00 32.87 301 ARG B O 1
ATOM 2253 N N . VAL B 2 82 ? 10.656 -54.466 5.303 1.00 31.12 302 VAL B N 1
ATOM 2254 C CA . VAL B 2 82 ? 11.895 -55.085 5.758 1.00 31.41 302 VAL B CA 1
ATOM 2255 C C . VAL B 2 82 ? 12.424 -54.283 6.942 1.00 26.09 302 VAL B C 1
ATOM 2256 O O . VAL B 2 82 ? 12.423 -53.048 6.921 1.00 29.60 302 VAL B O 1
ATOM 2260 N N . VAL B 2 83 ? 12.837 -54.995 7.978 1.00 32.35 303 VAL B N 1
ATOM 2261 C CA . VAL B 2 83 ? 13.263 -54.407 9.245 1.00 32.15 303 VAL B CA 1
ATOM 2262 C C . VAL B 2 83 ? 14.690 -54.851 9.529 1.00 35.55 303 VAL B C 1
ATOM 2263 O O . VAL B 2 83 ? 15.003 -56.047 9.431 1.00 31.43 303 VAL B O 1
ATOM 2267 N N . SER B 2 84 ? 15.551 -53.894 9.879 1.00 30.10 304 SER B N 1
ATOM 2268 C CA . SER B 2 84 ? 16.889 -54.184 10.380 1.00 31.44 304 SER B CA 1
ATOM 2269 C C . SER B 2 84 ? 16.987 -53.670 11.816 1.00 33.13 304 SER B C 1
ATOM 2270 O O . SER B 2 84 ? 16.553 -52.547 12.105 1.00 27.81 304 SER B O 1
ATOM 2273 N N . VAL B 2 85 ? 17.527 -54.491 12.712 1.00 31.00 305 VAL B N 1
ATOM 2274 C CA . VAL B 2 85 ? 17.585 -54.172 14.135 1.00 31.49 305 VAL B CA 1
ATOM 2275 C C . VAL B 2 85 ? 19.047 -54.120 14.575 1.00 33.95 305 VAL B C 1
ATOM 2276 O O . VAL B 2 85 ? 19.807 -55.076 14.371 1.00 29.64 305 VAL B O 1
ATOM 2280 N N . LEU B 2 86 ? 19.432 -53.005 15.195 1.00 33.70 306 LEU B N 1
ATOM 2281 C CA . LEU B 2 86 ? 20.784 -52.810 15.701 1.00 29.52 306 LEU B CA 1
ATOM 2282 C C . LEU B 2 86 ? 20.736 -52.796 17.223 1.00 33.25 306 LEU B C 1
ATOM 2283 O O . LEU B 2 86 ? 20.070 -51.942 17.815 1.00 30.16 306 LEU B O 1
ATOM 2288 N N . THR B 2 87 ? 21.422 -53.737 17.854 1.00 30.17 307 THR B N 1
ATOM 2289 C CA . THR B 2 87 ? 21.561 -53.684 19.299 1.00 28.55 307 THR B CA 1
ATOM 2290 C C . THR B 2 87 ? 22.564 -52.589 19.646 1.00 35.36 307 THR B C 1
ATOM 2291 O O . THR B 2 87 ? 23.636 -52.503 19.036 1.00 30.44 307 THR B O 1
ATOM 2295 N N . VAL B 2 88 ? 22.199 -51.707 20.584 1.00 32.91 308 VAL B N 1
ATOM 2296 C CA . VAL B 2 88 ? 23.106 -50.648 21.004 1.00 31.65 308 VAL B CA 1
ATOM 2297 C C . VAL B 2 88 ? 23.636 -50.950 22.405 1.00 28.93 308 VAL B C 1
ATOM 2298 O O . VAL B 2 88 ? 23.014 -51.668 23.207 1.00 28.93 308 VAL B O 1
ATOM 2302 N N . LEU B 2 89 ? 24.831 -50.426 22.680 1.00 25.54 309 LEU B N 1
ATOM 2303 C CA . LEU B 2 89 ? 25.413 -50.484 24.013 1.00 25.18 309 LEU B CA 1
ATOM 2304 C C . LEU B 2 89 ? 24.759 -49.415 24.876 1.00 22.18 309 LEU B C 1
ATOM 2305 O O . LEU B 2 89 ? 24.664 -48.261 24.454 1.00 22.14 309 LEU B O 1
ATOM 2310 N N . HIS B 2 90 ? 24.329 -49.791 26.077 1.00 23.14 310 HIS B N 1
ATOM 2311 C CA . HIS B 2 90 ? 23.598 -48.833 26.906 1.00 27.20 310 HIS B CA 1
ATOM 2312 C C . HIS B 2 90 ? 24.365 -47.518 27.027 1.00 23.79 310 HIS B C 1
ATOM 2313 O O . HIS B 2 90 ? 23.811 -46.430 26.798 1.00 23.09 310 HIS B O 1
ATOM 2320 N N . GLN B 2 91 ? 25.659 -47.614 27.329 1.00 22.65 311 GLN B N 1
ATOM 2321 C CA . GLN B 2 91 ? 26.439 -46.408 27.578 1.00 23.43 311 GLN B CA 1
ATOM 2322 C C . GLN B 2 91 ? 26.623 -45.580 26.316 1.00 25.25 311 GLN B C 1
ATOM 2323 O O . GLN B 2 91 ? 26.700 -44.351 26.412 1.00 22.74 311 GLN B O 1
ATOM 2329 N N . ASP B 2 92 ? 26.677 -46.213 25.131 1.00 22.70 312 ASP B N 1
ATOM 2330 C CA . ASP B 2 92 ? 26.729 -45.463 23.874 1.00 22.21 312 ASP B CA 1
ATOM 2331 C C . ASP B 2 92 ? 25.508 -44.575 23.697 1.00 22.10 312 ASP B C 1
ATOM 2332 O O . ASP B 2 92 ? 25.631 -43.393 23.355 1.00 22.48 312 ASP B O 1
ATOM 2337 N N . TRP B 2 93 ? 24.314 -45.136 23.895 1.00 23.16 313 TRP B N 1
ATOM 2338 C CA . TRP B 2 93 ? 23.090 -44.357 23.751 1.00 22.80 313 TRP B CA 1
ATOM 2339 C C . TRP B 2 93 ? 23.065 -43.208 24.753 1.00 19.79 313 TRP B C 1
ATOM 2340 O O . TRP B 2 93 ? 22.780 -42.053 24.399 1.00 22.13 313 TRP B O 1
ATOM 2351 N N . LEU B 2 94 ? 23.404 -43.512 25.998 1.00 21.40 314 LEU B N 1
ATOM 2352 C CA . LEU B 2 94 ? 23.350 -42.522 27.065 1.00 23.56 314 LEU B CA 1
ATOM 2353 C C . LEU B 2 94 ? 24.420 -41.463 26.887 1.00 22.15 314 LEU B C 1
ATOM 2354 O O . LEU B 2 94 ? 24.234 -40.332 27.340 1.00 27.23 314 LEU B O 1
ATOM 2359 N N . ASN B 2 95 ? 25.522 -41.786 26.203 1.00 22.27 315 ASN B N 1
ATOM 2360 C CA . ASN B 2 95 ? 26.560 -40.798 25.920 1.00 20.53 315 ASN B CA 1
ATOM 2361 C C . ASN B 2 95 ? 26.284 -39.997 24.657 1.00 24.51 315 ASN B C 1
ATOM 2362 O O . ASN B 2 95 ? 27.153 -39.230 24.232 1.00 25.43 315 ASN B O 1
ATOM 2367 N N . GLY B 2 96 ? 25.098 -40.138 24.068 1.00 22.83 316 GLY B N 1
ATOM 2368 C CA . GLY B 2 96 ? 24.674 -39.310 22.964 1.00 20.67 316 GLY B CA 1
ATOM 2369 C C . GLY B 2 96 ? 25.206 -39.696 21.601 1.00 23.71 316 GLY B C 1
ATOM 2370 O O . GLY B 2 96 ? 25.208 -38.859 20.692 1.00 25.45 316 GLY B O 1
ATOM 2371 N N . LYS B 2 97 ? 25.652 -40.929 21.418 1.00 21.82 317 LYS B N 1
ATOM 2372 C CA . LYS B 2 97 ? 26.095 -41.303 20.086 1.00 25.04 317 LYS B CA 1
ATOM 2373 C C . LYS B 2 97 ? 24.921 -41.284 19.110 1.00 30.68 317 LYS B C 1
ATOM 2374 O O . LYS B 2 97 ? 23.764 -41.524 19.482 1.00 24.94 317 LYS B O 1
ATOM 2380 N N . GLU B 2 98 ? 25.234 -40.943 17.857 1.00 26.52 318 GLU B N 1
ATOM 2381 C CA . GLU B 2 98 ? 24.260 -40.813 16.776 1.00 28.30 318 GLU B CA 1
ATOM 2382 C C . GLU B 2 98 ? 24.212 -42.101 15.967 1.00 31.14 318 GLU B C 1
ATOM 2383 O O . GLU B 2 98 ? 25.250 -42.576 15.493 1.00 28.75 318 GLU B O 1
ATOM 2389 N N . TYR B 2 99 ? 23.010 -42.639 15.779 1.00 27.62 319 TYR B N 1
ATOM 2390 C CA . TYR B 2 99 ? 22.803 -43.891 15.059 1.00 30.79 319 TYR B CA 1
ATOM 2391 C C . TYR B 2 99 ? 22.164 -43.570 13.714 1.00 30.43 319 TYR B C 1
ATOM 2392 O O . TYR B 2 99 ? 21.075 -42.992 13.668 1.00 31.12 319 TYR B O 1
ATOM 2401 N N . LYS B 2 100 ? 22.860 -43.901 12.627 1.00 31.09 320 LYS B N 1
ATOM 2402 C CA . LYS B 2 100 ? 22.383 -43.617 11.281 1.00 29.77 320 LYS B CA 1
ATOM 2403 C C . LYS B 2 100 ? 22.039 -44.921 10.567 1.00 30.25 320 LYS B C 1
ATOM 2404 O O . LYS B 2 100 ? 22.842 -45.865 10.551 1.00 27.57 320 LYS B O 1
ATOM 2410 N N . CYS B 2 101 ? 20.838 -44.976 9.999 1.00 31.68 321 CYS B N 1
ATOM 2411 C CA . CYS B 2 101 ? 20.416 -46.078 9.140 1.00 33.09 321 CYS B CA 1
ATOM 2412 C C . CYS B 2 101 ? 20.375 -45.563 7.710 1.00 30.63 321 CYS B C 1
ATOM 2413 O O . CYS B 2 101 ? 19.683 -44.585 7.423 1.00 32.73 321 CYS B O 1
ATOM 2416 N N . LYS B 2 102 ? 21.128 -46.212 6.823 1.00 33.52 322 LYS B N 1
ATOM 2417 C CA . LYS B 2 102 ? 21.119 -45.902 5.400 1.00 34.81 322 LYS B CA 1
ATOM 2418 C C . LYS B 2 102 ? 20.482 -47.060 4.642 1.00 32.37 322 LYS B C 1
ATOM 2419 O O . LYS B 2 102 ? 20.909 -48.214 4.776 1.00 31.59 322 LYS B O 1
ATOM 2425 N N . VAL B 2 103 ? 19.458 -46.744 3.854 1.00 36.72 323 VAL B N 1
ATOM 2426 C CA . VAL B 2 103 ? 18.672 -47.731 3.122 1.00 38.06 323 VAL B CA 1
ATOM 2427 C C . VAL B 2 103 ? 18.874 -47.505 1.624 1.00 37.37 323 VAL B C 1
ATOM 2428 O O . VAL B 2 103 ? 18.659 -46.391 1.114 1.00 32.98 323 VAL B O 1
ATOM 2432 N N . SER B 2 104 ? 19.297 -48.558 0.926 1.00 36.46 324 SER B N 1
ATOM 2433 C CA . SER B 2 104 ? 19.506 -48.521 -0.516 1.00 36.56 324 SER B CA 1
ATOM 2434 C C . SER B 2 104 ? 18.509 -49.446 -1.212 1.00 35.64 324 SER B C 1
ATOM 2435 O O . SER B 2 104 ? 18.243 -50.559 -0.740 1.00 35.68 324 SER B O 1
ATOM 2438 N N . ASN B 2 105 ? 17.949 -48.964 -2.322 1.00 43.75 325 ASN B N 1
ATOM 2439 C CA . ASN B 2 105 ? 16.983 -49.702 -3.128 1.00 42.67 325 ASN B CA 1
ATOM 2440 C C . ASN B 2 105 ? 17.059 -49.172 -4.553 1.00 44.93 325 ASN B C 1
ATOM 2441 O O . ASN B 2 105 ? 17.143 -47.958 -4.761 1.00 45.41 325 ASN B O 1
ATOM 2446 N N . LYS B 2 106 ? 17.015 -50.087 -5.533 1.00 49.18 326 LYS B N 1
ATOM 2447 C CA . LYS B 2 106 ? 17.213 -49.692 -6.930 1.00 48.00 326 LYS B CA 1
ATOM 2448 C C . LYS B 2 106 ? 16.121 -48.751 -7.438 1.00 47.52 326 LYS B C 1
ATOM 2449 O O . LYS B 2 106 ? 16.368 -47.984 -8.374 1.00 50.79 326 LYS B O 1
ATOM 2455 N N . ALA B 2 107 ? 14.934 -48.761 -6.827 1.00 47.53 327 ALA B N 1
ATOM 2456 C CA . ALA B 2 107 ? 13.871 -47.837 -7.203 1.00 47.28 327 ALA B CA 1
ATOM 2457 C C . ALA B 2 107 ? 14.047 -46.446 -6.599 1.00 49.57 327 ALA B C 1
ATOM 2458 O O . ALA B 2 107 ? 13.170 -45.590 -6.782 1.00 49.22 327 ALA B O 1
ATOM 2460 N N . LEU B 2 108 ? 15.157 -46.192 -5.893 1.00 49.38 328 LEU B N 1
ATOM 2461 C CA . LEU B 2 108 ? 15.357 -44.895 -5.261 1.00 54.09 328 LEU B CA 1
ATOM 2462 C C . LEU B 2 108 ? 16.336 -44.046 -6.059 1.00 52.05 328 LEU B C 1
ATOM 2463 O O . LEU B 2 108 ? 17.330 -44.568 -6.576 1.00 49.12 328 LEU B O 1
ATOM 2468 N N . PRO B 2 109 ? 16.071 -42.741 -6.186 1.00 48.88 329 PRO B N 1
ATOM 2469 C CA . PRO B 2 109 ? 17.094 -41.858 -6.774 1.00 53.24 329 PRO B CA 1
ATOM 2470 C C . PRO B 2 109 ? 18.423 -41.927 -6.036 1.00 55.74 329 PRO B C 1
ATOM 2471 O O . PRO B 2 109 ? 19.474 -42.118 -6.663 1.00 56.37 329 PRO B O 1
ATOM 2475 N N . ALA B 2 110 ? 18.402 -41.799 -4.716 1.00 52.42 330 ALA B N 1
ATOM 2476 C CA . ALA B 2 110 ? 19.586 -41.850 -3.874 1.00 49.67 330 ALA B CA 1
ATOM 2477 C C . ALA B 2 110 ? 19.237 -42.608 -2.602 1.00 48.20 330 ALA B C 1
ATOM 2478 O O . ALA B 2 110 ? 18.058 -42.710 -2.239 1.00 49.51 330 ALA B O 1
ATOM 2480 N N . PRO B 2 111 ? 20.234 -43.168 -1.910 1.00 46.07 331 PRO B N 1
ATOM 2481 C CA . PRO B 2 111 ? 19.936 -43.872 -0.656 1.00 43.39 331 PRO B CA 1
ATOM 2482 C C . PRO B 2 111 ? 19.340 -42.928 0.384 1.00 42.05 331 PRO B C 1
ATOM 2483 O O . PRO B 2 111 ? 19.657 -41.740 0.441 1.00 45.20 331 PRO B O 1
ATOM 2487 N N . ILE B 2 112 ? 18.431 -43.465 1.178 1.00 43.06 332 ILE B N 1
ATOM 2488 C CA . ILE B 2 112 ? 17.750 -42.705 2.218 1.00 39.99 332 ILE B CA 1
ATOM 2489 C C . ILE B 2 112 ? 18.517 -42.888 3.516 1.00 38.02 332 ILE B C 1
ATOM 2490 O O . ILE B 2 112 ? 18.876 -44.015 3.879 1.00 39.23 332 ILE B O 1
ATOM 2495 N N . GLU B 2 113 ? 18.790 -41.782 4.208 1.00 39.46 333 GLU B N 1
ATOM 2496 C CA . GLU B 2 113 ? 19.491 -41.817 5.485 1.00 37.21 333 GLU B CA 1
ATOM 2497 C C . GLU B 2 113 ? 18.598 -41.245 6.579 1.00 33.34 333 GLU B C 1
ATOM 2498 O O . GLU B 2 113 ? 17.962 -40.204 6.390 1.00 35.88 333 GLU B O 1
ATOM 2504 N N . LYS B 2 114 ? 18.521 -41.947 7.705 1.00 33.70 334 LYS B N 1
ATOM 2505 C CA . LYS B 2 114 ? 17.872 -41.442 8.910 1.00 34.93 334 LYS B CA 1
ATOM 2506 C C . LYS B 2 114 ? 18.854 -41.581 10.057 1.00 33.63 334 LYS B C 1
ATOM 2507 O O . LYS B 2 114 ? 19.620 -42.541 10.100 1.00 32.01 334 LYS B O 1
ATOM 2513 N N . THR B 2 115 ? 18.845 -40.616 10.977 1.00 36.78 335 THR B N 1
ATOM 2514 C CA . THR B 2 115 ? 19.735 -40.627 12.127 1.00 34.24 335 THR B CA 1
ATOM 2515 C C . THR B 2 115 ? 18.930 -40.341 13.378 1.00 36.19 335 THR B C 1
ATOM 2516 O O . THR B 2 115 ? 18.024 -39.506 13.355 1.00 36.15 335 THR B O 1
ATOM 2520 N N . ILE B 2 116 ? 19.263 -41.013 14.475 1.00 32.55 336 ILE B N 1
ATOM 2521 C CA . ILE B 2 116 ? 18.485 -40.864 15.698 1.00 29.81 336 ILE B CA 1
ATOM 2522 C C . ILE B 2 116 ? 19.510 -40.819 16.827 1.00 34.34 336 ILE B C 1
ATOM 2523 O O . ILE B 2 116 ? 20.620 -41.359 16.691 1.00 29.23 336 ILE B O 1
ATOM 2528 N N . SER B 2 117 ? 19.175 -40.163 17.941 1.00 27.96 337 SER B N 1
ATOM 2529 C CA . SER B 2 117 ? 20.008 -40.178 19.135 1.00 28.47 337 SER B CA 1
ATOM 2530 C C . SER B 2 117 ? 19.160 -39.772 20.341 1.00 25.36 337 SER B C 1
ATOM 2531 O O . SER B 2 117 ? 18.028 -39.319 20.205 1.00 25.47 337 SER B O 1
ATOM 2534 N N . LYS B 2 118 ? 19.730 -39.953 21.532 1.00 26.60 338 LYS B N 1
ATOM 2535 C CA . LYS B 2 118 ? 19.036 -39.607 22.771 1.00 24.63 338 LYS B CA 1
ATOM 2536 C C . LYS B 2 118 ? 18.692 -38.121 22.806 1.00 22.09 338 LYS B C 1
ATOM 2537 O O . LYS B 2 118 ? 19.405 -37.281 22.250 1.00 27.01 338 LYS B O 1
ATOM 2543 N N . ALA B 2 119 ? 17.590 -37.790 23.482 1.00 24.70 339 ALA B N 1
ATOM 2544 C CA . ALA B 2 119 ? 17.267 -36.384 23.713 1.00 29.72 339 ALA B CA 1
ATOM 2545 C C . ALA B 2 119 ? 18.448 -35.656 24.356 1.00 25.58 339 ALA B C 1
ATOM 2546 O O . ALA B 2 119 ? 19.076 -36.168 25.288 1.00 29.62 339 ALA B O 1
ATOM 2548 N N . LYS B 2 120 ? 18.744 -34.455 23.855 1.00 24.91 340 LYS B N 1
ATOM 2549 C CA . LYS B 2 120 ? 19.831 -33.648 24.384 1.00 26.13 340 LYS B CA 1
ATOM 2550 C C . LYS B 2 120 ? 19.366 -32.794 25.579 1.00 32.92 340 LYS B C 1
ATOM 2551 O O . LYS B 2 120 ? 18.164 -32.586 25.820 1.00 27.38 340 LYS B O 1
ATOM 2557 N N . GLY B 2 121 ? 20.348 -32.304 26.330 1.00 31.51 341 GLY B N 1
ATOM 2558 C CA . GLY B 2 121 ? 20.120 -31.390 27.441 1.00 27.68 341 GLY B CA 1
ATOM 2559 C C . GLY B 2 121 ? 20.863 -31.843 28.679 1.00 23.92 341 GLY B C 1
ATOM 2560 O O . GLY B 2 121 ? 21.113 -33.033 28.885 1.00 25.71 341 GLY B O 1
ATOM 2561 N N . GLN B 2 122 ? 21.255 -30.871 29.511 1.00 21.93 342 GLN B N 1
ATOM 2562 C CA . GLN B 2 122 ? 21.963 -31.156 30.747 1.00 22.87 342 GLN B CA 1
ATOM 2563 C C . GLN B 2 122 ? 21.048 -31.967 31.661 1.00 22.13 342 GLN B C 1
ATOM 2564 O O . GLN B 2 122 ? 19.924 -31.526 31.947 1.00 21.11 342 GLN B O 1
ATOM 2570 N N . PRO B 2 123 ? 21.443 -33.158 32.081 1.00 22.59 343 PRO B N 1
ATOM 2571 C CA . PRO B 2 123 ? 20.531 -33.975 32.893 1.00 20.27 343 PRO B CA 1
ATOM 2572 C C . PRO B 2 123 ? 20.354 -33.356 34.266 1.00 23.05 343 PRO B C 1
ATOM 2573 O O . PRO B 2 123 ? 21.268 -32.719 34.817 1.00 21.23 343 PRO B O 1
ATOM 2577 N N . ARG B 2 124 ? 19.128 -33.474 34.783 1.00 18.11 344 ARG B N 1
ATOM 2578 C CA . ARG B 2 124 ? 18.802 -33.067 36.143 1.00 17.76 344 ARG B CA 1
ATOM 2579 C C . ARG B 2 124 ? 18.136 -34.259 36.855 1.00 19.77 344 ARG B C 1
ATOM 2580 O O . ARG B 2 124 ? 17.286 -34.965 36.284 1.00 19.01 344 ARG B O 1
ATOM 2588 N N . GLU B 2 125 ? 18.528 -34.473 38.088 1.00 22.91 345 GLU B N 1
ATOM 2589 C CA . GLU B 2 125 ? 18.127 -35.663 38.836 1.00 22.70 345 GLU B CA 1
ATOM 2590 C C . GLU B 2 125 ? 16.685 -35.535 39.342 1.00 20.99 345 GLU B C 1
ATOM 2591 O O . GLU B 2 125 ? 16.381 -34.586 40.059 1.00 24.69 345 GLU B O 1
ATOM 2597 N N . PRO B 2 126 ? 15.806 -36.499 39.038 1.00 21.00 346 PRO B N 1
ATOM 2598 C CA . PRO B 2 126 ? 14.451 -36.484 39.612 1.00 22.24 346 PRO B CA 1
ATOM 2599 C C . PRO B 2 126 ? 14.475 -36.554 41.140 1.00 26.45 346 PRO B C 1
ATOM 2600 O O . PRO B 2 126 ? 15.256 -37.298 41.740 1.00 21.26 346 PRO B O 1
ATOM 2604 N N . GLN B 2 127 ? 13.595 -35.786 41.769 1.00 22.92 347 GLN B N 1
ATOM 2605 C CA A GLN B 2 127 ? 13.260 -35.953 43.176 0.45 22.98 347 GLN B CA 1
ATOM 2606 C CA B GLN B 2 127 ? 13.263 -35.962 43.176 0.55 22.96 347 GLN B CA 1
ATOM 2607 C C . GLN B 2 127 ? 11.944 -36.727 43.243 1.00 19.87 347 GLN B C 1
ATOM 2608 O O . GLN B 2 127 ? 11.001 -36.391 42.533 1.00 20.63 347 GLN B O 1
ATOM 2619 N N . VAL B 2 128 ? 11.881 -37.772 44.083 1.00 17.81 348 VAL B N 1
ATOM 2620 C CA . VAL B 2 128 ? 10.721 -38.675 44.119 1.00 17.84 348 VAL B CA 1
ATOM 2621 C C . VAL B 2 128 ? 10.058 -38.626 45.496 1.00 21.55 348 VAL B C 1
ATOM 2622 O O . VAL B 2 128 ? 10.734 -38.819 46.521 1.00 20.83 348 VAL B O 1
ATOM 2626 N N A CYS B 2 129 ? 8.738 -38.414 45.516 0.17 20.68 349 CYS B N 1
ATOM 2627 C CA A CYS B 2 129 ? 7.985 -38.214 46.754 0.17 23.60 349 CYS B CA 1
ATOM 2628 C C A CYS B 2 129 ? 6.664 -38.969 46.685 0.17 22.77 349 CYS B C 1
ATOM 2629 O O A CYS B 2 129 ? 5.834 -38.678 45.818 0.17 22.09 349 CYS B O 1
ATOM 2632 N N B TYR B 2 129 ? 8.746 -38.380 45.511 0.83 20.74 349 TYR B N 1
ATOM 2633 C CA B TYR B 2 129 ? 7.967 -38.239 46.738 0.83 23.54 349 TYR B CA 1
ATOM 2634 C C B TYR B 2 129 ? 6.696 -39.058 46.626 0.83 22.73 349 TYR B C 1
ATOM 2635 O O B TYR B 2 129 ? 5.924 -38.879 45.685 0.83 22.02 349 TYR B O 1
ATOM 2644 N N . THR B 2 130 ? 6.445 -39.904 47.613 1.00 23.93 350 THR B N 1
ATOM 2645 C CA . THR B 2 130 ? 5.176 -40.602 47.695 1.00 21.27 350 THR B CA 1
ATOM 2646 C C . THR B 2 130 ? 4.231 -39.793 48.583 1.00 25.09 350 THR B C 1
ATOM 2647 O O . THR B 2 130 ? 4.641 -39.182 49.583 1.00 27.84 350 THR B O 1
ATOM 2651 N N . LEU B 2 131 ? 2.963 -39.762 48.202 1.00 23.53 351 LEU B N 1
ATOM 2652 C CA . LEU B 2 131 ? 1.967 -38.958 48.904 1.00 24.75 351 LEU B CA 1
ATOM 2653 C C . LEU B 2 131 ? 0.816 -39.889 49.255 1.00 26.72 351 LEU B C 1
ATOM 2654 O O . LEU B 2 131 ? 0.191 -40.471 48.343 1.00 24.53 351 LEU B O 1
ATOM 2659 N N . PRO B 2 132 ? 0.486 -40.034 50.534 1.00 31.07 352 PRO B N 1
ATOM 2660 C CA . PRO B 2 132 ? -0.595 -40.944 50.959 1.00 30.61 352 PRO B CA 1
ATOM 2661 C C . PRO B 2 132 ? -1.962 -40.406 50.571 1.00 34.38 352 PRO B C 1
ATOM 2662 O O . PRO B 2 132 ? -2.085 -39.228 50.185 1.00 28.58 352 PRO B O 1
ATOM 2666 N N . PRO B 2 133 ? -3.016 -41.236 50.639 1.00 34.82 353 PRO B N 1
ATOM 2667 C CA . PRO B 2 133 ? -4.348 -40.766 50.244 1.00 32.16 353 PRO B CA 1
ATOM 2668 C C . PRO B 2 133 ? -4.806 -39.632 51.133 1.00 33.88 353 PRO B C 1
ATOM 2669 O O . PRO B 2 133 ? -4.437 -39.543 52.303 1.00 39.16 353 PRO B O 1
ATOM 2673 N N . SER B 2 134 ? -5.589 -38.741 50.541 1.00 36.24 354 SER B N 1
ATOM 2674 C CA . SER B 2 134 ? -6.316 -37.763 51.324 1.00 44.86 354 SER B CA 1
ATOM 2675 C C . SER B 2 134 ? -7.246 -38.467 52.288 1.00 52.25 354 SER B C 1
ATOM 2676 O O . SER B 2 134 ? -7.777 -39.545 52.012 1.00 48.97 354 SER B O 1
ATOM 2679 N N . ARG B 2 135 ? -7.474 -37.818 53.409 1.00 58.76 355 ARG B N 1
ATOM 2680 C CA . ARG B 2 135 ? -8.301 -38.424 54.420 1.00 63.40 355 ARG B CA 1
ATOM 2681 C C . ARG B 2 135 ? -9.794 -38.329 54.024 1.00 67.65 355 ARG B C 1
ATOM 2682 O O . ARG B 2 135 ? -10.614 -39.099 54.536 1.00 73.40 355 ARG B O 1
ATOM 2690 N N . ASP B 2 136 ? -10.140 -37.452 53.060 1.00 64.36 356 ASP B N 1
ATOM 2691 C CA . ASP B 2 136 ? -11.449 -37.493 52.389 1.00 62.07 356 ASP B CA 1
ATOM 2692 C C . ASP B 2 136 ? -11.733 -38.839 51.727 1.00 65.91 356 ASP B C 1
ATOM 2693 O O . ASP B 2 136 ? -12.890 -39.290 51.690 1.00 68.55 356 ASP B O 1
ATOM 2698 N N . GLU B 2 137 ? -10.713 -39.457 51.128 1.00 58.39 357 GLU B N 1
ATOM 2699 C CA . GLU B 2 137 ? -10.922 -40.620 50.265 1.00 61.15 357 GLU B CA 1
ATOM 2700 C C . GLU B 2 137 ? -10.938 -41.952 51.012 1.00 66.04 357 GLU B C 1
ATOM 2701 O O . GLU B 2 137 ? -11.294 -42.978 50.417 1.00 63.28 357 GLU B O 1
ATOM 2707 N N . LEU B 2 138 ? -10.694 -41.953 52.329 1.00 71.85 358 LEU B N 1
ATOM 2708 C CA . LEU B 2 138 ? -10.781 -43.170 53.153 1.00 72.44 358 LEU B CA 1
ATOM 2709 C C . LEU B 2 138 ? -12.189 -43.758 53.230 1.00 77.16 358 LEU B C 1
ATOM 2710 O O . LEU B 2 138 ? -12.356 -44.855 53.777 1.00 76.34 358 LEU B O 1
ATOM 2715 N N . THR B 2 139 ? -13.197 -43.049 52.722 1.00 73.91 359 THR B N 1
ATOM 2716 C CA . THR B 2 139 ? -14.575 -43.526 52.676 1.00 76.96 359 THR B CA 1
ATOM 2717 C C . THR B 2 139 ? -15.058 -43.709 51.241 1.00 73.84 359 THR B C 1
ATOM 2718 O O . THR B 2 139 ? -16.095 -43.156 50.853 1.00 72.79 359 THR B O 1
ATOM 2722 N N . LYS B 2 140 ? -14.333 -44.516 50.454 1.00 70.44 360 LYS B N 1
ATOM 2723 C CA . LYS B 2 140 ? -14.567 -44.588 49.012 1.00 68.31 360 LYS B CA 1
ATOM 2724 C C . LYS B 2 140 ? -14.612 -45.986 48.411 1.00 62.37 360 LYS B C 1
ATOM 2725 O O . LYS B 2 140 ? -15.105 -46.108 47.282 1.00 63.39 360 LYS B O 1
ATOM 2731 N N . ASN B 2 141 ? -14.132 -47.026 49.110 1.00 54.66 361 ASN B N 1
ATOM 2732 C CA . ASN B 2 141 ? -13.820 -48.362 48.584 1.00 55.94 361 ASN B CA 1
ATOM 2733 C C . ASN B 2 141 ? -12.372 -48.491 48.160 1.00 59.16 361 ASN B C 1
ATOM 2734 O O . ASN B 2 141 ? -11.714 -49.476 48.505 1.00 49.53 361 ASN B O 1
ATOM 2739 N N . GLN B 2 142 ? -11.864 -47.563 47.373 1.00 61.05 362 GLN B N 1
ATOM 2740 C CA . GLN B 2 142 ? -10.484 -47.728 46.977 1.00 47.37 362 GLN B CA 1
ATOM 2741 C C . GLN B 2 142 ? -9.778 -46.452 47.394 1.00 44.51 362 GLN B C 1
ATOM 2742 O O . GLN B 2 142 ? -10.418 -45.433 47.662 1.00 41.83 362 GLN B O 1
ATOM 2748 N N . VAL B 2 143 ? -8.452 -46.476 47.465 1.00 39.35 363 VAL B N 1
ATOM 2749 C CA . VAL B 2 143 ? -7.744 -45.228 47.700 1.00 35.41 363 VAL B CA 1
ATOM 2750 C C . VAL B 2 143 ? -6.698 -45.031 46.611 1.00 35.99 363 VAL B C 1
ATOM 2751 O O . VAL B 2 143 ? -6.293 -45.969 45.923 1.00 32.20 363 VAL B O 1
ATOM 2755 N N . SER B 2 144 ? -6.302 -43.774 46.434 1.00 29.94 364 SER B N 1
ATOM 2756 C CA . SER B 2 144 ? -5.301 -43.391 45.444 1.00 26.41 364 SER B CA 1
ATOM 2757 C C . SER B 2 144 ? -4.018 -42.988 46.164 1.00 23.47 364 SER B C 1
ATOM 2758 O O . SER B 2 144 ? -4.027 -42.095 47.031 1.00 26.05 364 SER B O 1
ATOM 2761 N N . LEU B 2 145 ? -2.930 -43.684 45.839 1.00 22.99 365 LEU B N 1
ATOM 2762 C CA . LEU B 2 145 ? -1.581 -43.377 46.304 1.00 23.32 365 LEU B CA 1
ATOM 2763 C C . LEU B 2 145 ? -0.849 -42.642 45.184 1.00 21.33 365 LEU B C 1
ATOM 2764 O O . LEU B 2 145 ? -1.014 -42.978 44.008 1.00 22.00 365 LEU B O 1
ATOM 2769 N N A SER B 2 146 ? -0.022 -41.661 45.550 0.50 22.68 366 SER B N 1
ATOM 2770 C CA A SER B 2 146 ? 0.553 -40.714 44.589 0.50 20.98 366 SER B CA 1
ATOM 2771 C C A SER B 2 146 ? 2.080 -40.698 44.654 0.50 19.68 366 SER B C 1
ATOM 2772 O O A SER B 2 146 ? 2.663 -40.448 45.718 0.50 20.46 366 SER B O 1
ATOM 2775 N N B TRP B 2 146 ? -0.059 -41.647 45.549 0.50 22.69 366 TRP B N 1
ATOM 2776 C CA B TRP B 2 146 ? 0.600 -40.826 44.546 0.50 20.95 366 TRP B CA 1
ATOM 2777 C C B TRP B 2 146 ? 2.104 -40.963 44.653 0.50 19.49 366 TRP B C 1
ATOM 2778 O O B TRP B 2 146 ? 2.674 -41.124 45.739 0.50 20.73 366 TRP B O 1
ATOM 2789 N N . CYS B 2 147 ? 2.730 -40.899 43.502 1.00 18.23 367 CYS B N 1
ATOM 2790 C CA . CYS B 2 147 ? 4.179 -40.829 43.377 1.00 18.53 367 CYS B CA 1
ATOM 2791 C C . CYS B 2 147 ? 4.493 -39.598 42.550 1.00 20.41 367 CYS B C 1
ATOM 2792 O O . CYS B 2 147 ? 4.296 -39.627 41.335 1.00 20.61 367 CYS B O 1
ATOM 2795 N N A ALA B 2 148 ? 4.956 -38.534 43.196 0.53 18.83 368 ALA B N 1
ATOM 2796 C CA A ALA B 2 148 ? 5.327 -37.300 42.501 0.53 17.18 368 ALA B CA 1
ATOM 2797 C C A ALA B 2 148 ? 6.807 -37.343 42.173 0.53 17.00 368 ALA B C 1
ATOM 2798 O O A ALA B 2 148 ? 7.632 -37.562 43.056 0.53 19.87 368 ALA B O 1
ATOM 2800 N N B LEU B 2 148 ? 4.974 -38.541 43.214 0.47 18.78 368 LEU B N 1
ATOM 2801 C CA B LEU B 2 148 ? 5.372 -37.279 42.577 0.47 17.11 368 LEU B CA 1
ATOM 2802 C C B LEU B 2 148 ? 6.837 -37.371 42.179 0.47 17.36 368 LEU B C 1
ATOM 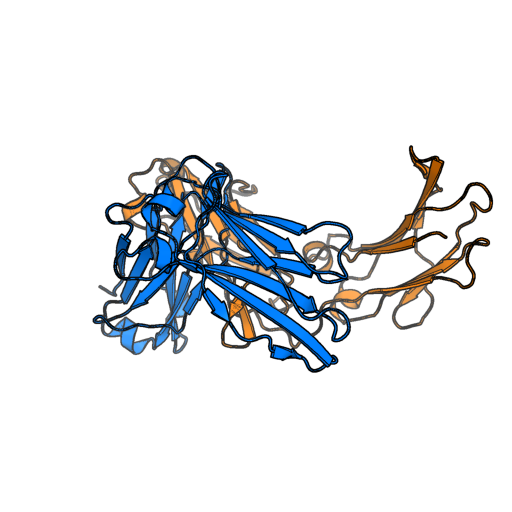2803 O O B LEU B 2 148 ? 7.685 -37.682 43.012 0.47 19.92 368 LEU B O 1
ATOM 2808 N N . VAL B 2 149 ? 7.140 -37.114 40.910 1.00 15.17 369 VAL B N 1
ATOM 2809 C CA . VAL B 2 149 ? 8.525 -37.112 40.425 1.00 15.98 369 VAL B CA 1
ATOM 2810 C C . VAL B 2 149 ? 8.767 -35.742 39.804 1.00 18.09 369 VAL B C 1
ATOM 2811 O O . VAL B 2 149 ? 8.106 -35.379 38.823 1.00 16.70 369 VAL B O 1
ATOM 2815 N N A LYS B 2 150 ? 9.760 -35.019 40.312 0.51 18.86 370 LYS B N 1
ATOM 2816 C CA A LYS B 2 150 ? 9.875 -33.606 39.974 0.51 20.63 370 LYS B CA 1
ATOM 2817 C C A LYS B 2 150 ? 11.337 -33.175 39.871 0.51 19.71 370 LYS B C 1
ATOM 2818 O O A LYS B 2 150 ? 12.205 -33.637 40.632 0.51 19.71 370 LYS B O 1
ATOM 2824 N N B GLU B 2 150 ? 9.659 -34.962 40.388 0.49 18.93 370 GLU B N 1
ATOM 2825 C CA B GLU B 2 150 ? 9.860 -33.618 39.864 0.49 20.62 370 GLU B CA 1
ATOM 2826 C C B GLU B 2 150 ? 11.342 -33.357 39.622 0.49 19.05 370 GLU B C 1
ATOM 2827 O O B GLU B 2 150 ? 12.225 -34.127 40.023 0.49 19.32 370 GLU B O 1
ATOM 2833 N N . GLY B 2 151 ? 11.586 -32.247 38.939 1.00 17.04 371 GLY B N 1
ATOM 2834 C CA . GLY B 2 151 ? 12.906 -31.730 38.706 1.00 19.13 371 GLY B CA 1
ATOM 2835 C C . GLY B 2 151 ? 13.780 -32.523 37.758 1.00 18.70 371 GLY B C 1
ATOM 2836 O O . GLY B 2 151 ? 15.009 -32.408 37.841 1.00 21.92 371 GLY B O 1
ATOM 2837 N N . PHE B 2 152 ? 13.210 -33.334 36.871 1.00 16.33 372 PHE B N 1
ATOM 2838 C CA . PHE B 2 152 ? 14.084 -34.154 36.037 1.00 18.15 372 PHE B CA 1
ATOM 2839 C C . PHE B 2 152 ? 14.233 -33.623 34.625 1.00 18.94 372 PHE B C 1
ATOM 2840 O O . PHE B 2 152 ? 13.403 -32.885 34.105 1.00 20.21 372 PHE B O 1
ATOM 2848 N N . TYR B 2 153 ? 15.333 -34.029 33.999 1.00 18.84 373 TYR B N 1
ATOM 2849 C CA . TYR B 2 153 ? 15.663 -33.638 32.645 1.00 18.55 373 TYR B CA 1
ATOM 2850 C C . TYR B 2 153 ? 16.696 -34.624 32.119 1.00 20.95 373 TYR B C 1
ATOM 2851 O O . TYR B 2 153 ? 17.622 -34.975 32.865 1.00 18.55 373 TYR B O 1
ATOM 2860 N N . PRO B 2 154 ? 16.573 -35.105 30.869 1.00 23.70 374 PRO B N 1
ATOM 2861 C CA . PRO B 2 154 ? 15.471 -34.829 29.932 1.00 24.65 374 PRO B CA 1
ATOM 2862 C C . PRO B 2 154 ? 14.224 -35.613 30.312 1.00 24.02 374 PRO B C 1
ATOM 2863 O O . PRO B 2 154 ? 14.195 -36.208 31.402 1.00 22.15 374 PRO B O 1
ATOM 2867 N N . SER B 2 155 ? 13.193 -35.619 29.462 1.00 22.67 375 SER B N 1
ATOM 2868 C CA . SER B 2 155 ? 11.887 -36.108 29.882 1.00 19.97 375 SER B CA 1
ATOM 2869 C C . SER B 2 155 ? 11.740 -37.630 29.837 1.00 23.12 375 SER B C 1
ATOM 2870 O O . SER B 2 155 ? 10.769 -38.158 30.398 1.00 23.64 375 SER B O 1
ATOM 2873 N N . ASP B 2 156 ? 12.672 -38.348 29.205 1.00 21.06 376 ASP B N 1
ATOM 2874 C CA . ASP B 2 156 ? 12.598 -39.803 29.133 1.00 24.14 376 ASP B CA 1
ATOM 2875 C C . ASP B 2 156 ? 12.709 -40.376 30.534 1.00 23.16 376 ASP B C 1
ATOM 2876 O O . ASP B 2 156 ? 13.668 -40.084 31.247 1.00 20.81 376 ASP B O 1
ATOM 2881 N N . ILE B 2 157 ? 11.733 -41.188 30.937 1.00 19.21 377 ILE B N 1
ATOM 2882 C CA . ILE B 2 157 ? 11.688 -41.697 32.309 1.00 18.05 377 ILE B CA 1
ATOM 2883 C C . ILE B 2 157 ? 10.762 -42.890 32.313 1.00 20.14 377 ILE B C 1
ATOM 2884 O O . ILE B 2 157 ? 9.900 -43.028 31.438 1.00 22.90 377 ILE B O 1
ATOM 2889 N N . ALA B 2 158 ? 10.945 -43.767 33.278 1.00 16.78 378 ALA B N 1
ATOM 2890 C CA . ALA B 2 158 ? 10.009 -44.868 33.496 1.00 19.94 378 ALA B CA 1
ATOM 2891 C C . ALA B 2 158 ? 9.611 -44.909 34.969 1.00 19.62 378 ALA B C 1
ATOM 2892 O O . ALA B 2 158 ? 10.451 -44.758 35.862 1.00 20.49 378 ALA B O 1
ATOM 2894 N N . VAL B 2 159 ? 8.324 -45.100 35.221 1.00 18.83 379 VAL B N 1
ATOM 2895 C CA . VAL B 2 159 ? 7.790 -45.085 36.573 1.00 19.13 379 VAL B CA 1
ATOM 2896 C C . VAL B 2 159 ? 6.870 -46.288 36.734 1.00 22.12 379 VAL B C 1
ATOM 2897 O O . VAL B 2 159 ? 6.002 -46.531 35.889 1.00 20.90 379 VAL B O 1
ATOM 2901 N N . GLU B 2 160 ? 7.075 -47.048 37.807 1.00 17.71 380 GLU B N 1
ATOM 2902 C CA . GLU B 2 160 ? 6.385 -48.331 37.972 1.00 20.66 380 GLU B CA 1
ATOM 2903 C C . GLU B 2 160 ? 6.047 -48.495 39.437 1.00 19.25 380 GLU B C 1
ATOM 2904 O O . GLU B 2 160 ? 6.770 -48.017 40.304 1.00 22.01 380 GLU B O 1
ATOM 2910 N N . TRP B 2 161 ? 4.989 -49.256 39.721 1.00 21.14 381 TRP B N 1
ATOM 2911 C CA . TRP B 2 161 ? 4.576 -49.539 41.089 1.00 20.72 381 TRP B CA 1
ATOM 2912 C C . TRP B 2 161 ? 4.620 -51.047 41.366 1.00 22.94 381 TRP B C 1
ATOM 2913 O O . TRP B 2 161 ? 4.440 -51.878 40.457 1.00 24.47 381 TRP B O 1
ATOM 2924 N N . GLU B 2 162 ? 4.868 -51.399 42.625 1.00 22.67 382 GLU B N 1
ATOM 2925 C CA . GLU B 2 162 ? 4.889 -52.804 43.016 1.00 25.30 382 GLU B CA 1
ATOM 2926 C C . GLU B 2 162 ? 4.547 -52.910 44.492 1.00 28.27 382 GLU B C 1
ATOM 2927 O O . GLU B 2 162 ? 4.564 -51.922 45.234 1.00 22.23 382 GLU B O 1
ATOM 2933 N N . SER B 2 163 ? 4.260 -54.141 44.920 1.00 27.98 383 SER B N 1
ATOM 2934 C CA . SER B 2 163 ? 4.023 -54.438 46.328 1.00 28.04 383 SER B CA 1
ATOM 2935 C C . SER B 2 163 ? 4.261 -55.936 46.516 1.00 24.96 383 SER B C 1
ATOM 2936 O O . SER B 2 163 ? 3.922 -56.723 45.625 1.00 28.48 383 SER B O 1
ATOM 2939 N N . ASN B 2 164 ? 4.890 -56.302 47.639 1.00 27.37 384 ASN B N 1
ATOM 2940 C CA A ASN B 2 164 ? 5.101 -57.711 48.005 0.50 31.00 384 ASN B CA 1
ATOM 2941 C CA B ASN B 2 164 ? 5.081 -57.713 47.999 0.50 31.01 384 ASN B CA 1
ATOM 2942 C C . ASN B 2 164 ? 5.727 -58.494 46.852 1.00 32.80 384 ASN B C 1
ATOM 2943 O O . ASN B 2 164 ? 5.367 -59.646 46.564 1.00 36.04 384 ASN B O 1
ATOM 2952 N N . GLY B 2 165 ? 6.673 -57.858 46.170 1.00 27.85 385 GLY B N 1
ATOM 2953 C CA . GLY B 2 165 ? 7.406 -58.503 45.100 1.00 36.68 385 GLY B CA 1
ATOM 2954 C C . GLY B 2 165 ? 6.683 -58.728 43.784 1.00 36.55 385 GLY B C 1
ATOM 2955 O O . GLY B 2 165 ? 7.201 -59.488 42.953 1.00 37.21 385 GLY B O 1
ATOM 2956 N N . GLN B 2 166 ? 5.523 -58.108 43.549 1.00 28.80 386 GLN B N 1
ATOM 2957 C CA . GLN B 2 166 ? 4.853 -58.188 42.264 1.00 32.28 386 GLN B CA 1
ATOM 2958 C C . GLN B 2 166 ? 4.489 -56.794 41.771 1.00 30.62 386 GLN B C 1
ATOM 2959 O O . GLN B 2 166 ? 4.214 -55.895 42.574 1.00 27.53 386 GLN B O 1
ATOM 2965 N N . PRO B 2 167 ? 4.472 -56.597 40.457 1.00 28.44 387 PRO B N 1
ATOM 2966 C CA . PRO B 2 167 ? 3.985 -55.328 39.902 1.00 25.97 387 PRO B CA 1
ATOM 2967 C C . PRO B 2 167 ? 2.520 -55.088 40.247 1.00 29.58 387 PRO B C 1
ATOM 2968 O O . PRO B 2 167 ? 1.696 -56.004 40.281 1.00 28.61 387 PRO B O 1
ATOM 2972 N N . GLU B 2 168 ? 2.202 -53.840 40.541 1.00 29.13 388 GLU B N 1
ATOM 2973 C CA . GLU B 2 168 ? 0.829 -53.383 40.706 1.00 26.68 388 GLU B CA 1
ATOM 2974 C C . GLU B 2 168 ? 0.510 -52.637 39.428 1.00 33.64 388 GLU B C 1
ATOM 2975 O O . GLU B 2 168 ? 1.107 -51.590 39.195 1.00 40.93 388 GLU B O 1
ATOM 2981 N N . ASN B 2 169 ? -0.394 -53.165 38.603 1.00 34.61 389 ASN B N 1
ATOM 2982 C CA . ASN B 2 169 ? -0.756 -52.546 37.316 1.00 43.41 389 ASN B CA 1
ATOM 2983 C C . ASN B 2 169 ? -1.810 -51.466 37.358 1.00 37.70 389 ASN B C 1
ATOM 2984 O O . ASN B 2 169 ? -1.948 -50.760 36.351 1.00 42.10 389 ASN B O 1
ATOM 2989 N N . ASN B 2 170 ? -2.655 -51.414 38.389 1.00 36.86 390 ASN B N 1
ATOM 2990 C CA . ASN B 2 170 ? -3.784 -50.496 38.341 1.00 37.58 390 ASN B CA 1
ATOM 2991 C C . ASN B 2 170 ? -3.329 -49.081 38.676 1.00 26.77 390 ASN B C 1
ATOM 2992 O O . ASN B 2 170 ? -3.720 -48.510 39.690 1.00 26.13 390 ASN B O 1
ATOM 2997 N N . TYR B 2 171 ? -2.448 -48.568 37.820 1.00 30.33 391 TYR B N 1
ATOM 2998 C CA . TYR B 2 171 ? -1.948 -47.203 37.934 1.00 21.62 391 TYR B CA 1
ATOM 2999 C C . TYR B 2 171 ? -1.917 -46.548 36.571 1.00 21.88 391 TYR B C 1
ATOM 3000 O O . TYR B 2 171 ? -1.892 -47.205 35.514 1.00 22.59 391 TYR B O 1
ATOM 3009 N N . LYS B 2 172 ? -1.935 -45.215 36.613 1.00 20.49 392 LYS B N 1
ATOM 3010 C CA . LYS B 2 172 ? -1.785 -44.375 35.447 1.00 19.49 392 LYS B CA 1
ATOM 3011 C C . LYS B 2 172 ? -0.829 -43.265 35.832 1.00 19.62 392 LYS B C 1
ATOM 3012 O O . LYS B 2 172 ? -0.832 -42.809 36.985 1.00 20.23 392 LYS B O 1
ATOM 3018 N N . THR B 2 173 ? -0.023 -42.843 34.862 1.00 20.67 393 THR B N 1
ATOM 3019 C CA . THR B 2 173 ? 0.987 -41.814 35.048 1.00 18.85 393 THR B CA 1
ATOM 3020 C C . THR B 2 173 ? 0.752 -40.666 34.085 1.00 21.77 393 THR B C 1
ATOM 3021 O O . THR B 2 173 ? 0.517 -40.882 32.876 1.00 22.02 393 THR B O 1
ATOM 3025 N N . THR B 2 174 ? 0.851 -39.434 34.607 1.00 16.02 394 THR B N 1
ATOM 3026 C CA . THR B 2 174 ? 0.723 -38.273 33.730 1.00 21.41 394 THR B CA 1
ATOM 3027 C C . THR B 2 174 ? 1.928 -38.230 32.785 1.00 18.74 394 THR B C 1
ATOM 3028 O O . THR B 2 174 ? 3.011 -38.758 33.104 1.00 18.20 394 THR B O 1
ATOM 3032 N N . PRO B 2 175 ? 1.775 -37.615 31.612 1.00 22.69 395 PRO B N 1
ATOM 3033 C CA . PRO B 2 175 ? 2.961 -37.250 30.816 1.00 24.58 395 PRO B CA 1
ATOM 3034 C C . PRO B 2 175 ? 3.870 -36.329 31.607 1.00 21.38 395 PRO B C 1
ATOM 3035 O O . PRO B 2 175 ? 3.447 -35.678 32.586 1.00 19.14 395 PRO B O 1
ATOM 3039 N N . PRO B 2 176 ? 5.143 -36.262 31.243 1.00 20.95 396 PRO B N 1
ATOM 3040 C CA . PRO B 2 176 ? 5.996 -35.207 31.790 1.00 17.81 396 PRO B CA 1
ATOM 3041 C C . PRO B 2 176 ? 5.415 -33.843 31.457 1.00 21.87 396 PRO B C 1
ATOM 3042 O O . PRO B 2 176 ? 4.866 -33.631 30.369 1.00 23.86 396 PRO B O 1
ATOM 3046 N N . VAL B 2 177 ? 5.554 -32.928 32.400 1.00 22.03 397 VAL B N 1
ATOM 3047 C CA . VAL B 2 177 ? 5.074 -31.562 32.269 1.00 19.52 397 VAL B CA 1
ATOM 3048 C C . VAL B 2 177 ? 6.236 -30.612 32.515 1.00 21.31 397 VAL B C 1
ATOM 3049 O O . VAL B 2 177 ? 6.955 -30.732 33.516 1.00 21.07 397 VAL B O 1
ATOM 3053 N N . LEU B 2 178 ? 6.399 -29.633 31.619 1.00 22.98 398 LEU B N 1
ATOM 3054 C CA . LEU B 2 178 ? 7.480 -28.667 31.732 1.00 25.23 398 LEU B CA 1
ATOM 3055 C C . LEU B 2 178 ? 7.154 -27.703 32.849 1.00 26.53 398 LEU B C 1
ATOM 3056 O O . LEU B 2 178 ? 6.093 -27.064 32.832 1.00 29.86 398 LEU B O 1
ATOM 3061 N N . ASP B 2 179 ? 8.030 -27.634 33.835 1.00 20.72 399 ASP B N 1
ATOM 3062 C CA . ASP B 2 179 ? 7.865 -26.787 34.994 1.00 22.45 399 ASP B CA 1
ATOM 3063 C C . ASP B 2 179 ? 8.422 -25.392 34.683 1.00 27.26 399 ASP B C 1
ATOM 3064 O O . ASP B 2 179 ? 8.988 -25.148 33.610 1.00 30.81 399 ASP B O 1
ATOM 3069 N N . SER B 2 180 ? 8.281 -24.476 35.643 1.00 35.05 400 SER B N 1
ATOM 3070 C CA . SER B 2 180 ? 8.718 -23.098 35.422 1.00 33.66 400 SER B CA 1
ATOM 3071 C C . SER B 2 180 ? 10.239 -22.989 35.354 1.00 38.21 400 SER B C 1
ATOM 3072 O O . SER B 2 180 ? 10.764 -22.146 34.620 1.00 43.49 400 SER B O 1
ATOM 3075 N N . ASP B 2 181 ? 10.957 -23.844 36.075 1.00 34.24 401 ASP B N 1
ATOM 3076 C CA . ASP B 2 181 ? 12.415 -23.809 36.092 1.00 32.01 401 ASP B CA 1
ATOM 3077 C C . ASP B 2 181 ? 13.051 -24.585 34.938 1.00 28.22 401 ASP B C 1
ATOM 3078 O O . ASP B 2 181 ? 14.271 -24.794 34.966 1.00 34.48 401 ASP B O 1
ATOM 3083 N N . GLY B 2 182 ? 12.269 -25.007 33.938 1.00 27.95 402 GLY B N 1
ATOM 3084 C CA . GLY B 2 182 ? 12.758 -25.741 32.780 1.00 27.94 402 GLY B CA 1
ATOM 3085 C C . GLY B 2 182 ? 12.917 -27.255 32.933 1.00 24.81 402 GLY B C 1
ATOM 3086 O O . GLY B 2 182 ? 13.184 -27.938 31.927 1.00 26.51 402 GLY B O 1
ATOM 3087 N N . SER B 2 183 ? 12.740 -27.796 34.133 1.00 25.42 403 SER B N 1
ATOM 3088 C CA . SER B 2 183 ? 12.730 -29.244 34.364 1.00 20.54 403 SER B CA 1
ATOM 3089 C C . SER B 2 183 ? 11.336 -29.810 34.105 1.00 22.64 403 SER B C 1
ATOM 3090 O O . SER B 2 183 ? 10.382 -29.072 33.845 1.00 25.38 403 SER B O 1
ATOM 3093 N N . PHE B 2 184 ? 11.201 -31.135 34.208 1.00 16.44 404 PHE B N 1
ATOM 3094 C CA . PHE B 2 184 ? 9.927 -31.823 34.067 1.00 16.54 404 PHE B CA 1
ATOM 3095 C C . PHE B 2 184 ? 9.451 -32.375 35.411 1.00 20.36 404 PHE B C 1
ATOM 3096 O O . PHE B 2 184 ? 10.250 -32.645 36.318 1.00 16.88 404 PHE B O 1
ATOM 3104 N N . PHE B 2 185 ? 8.133 -32.493 35.545 1.00 19.30 405 PHE B N 1
ATOM 3105 C CA . PHE B 2 185 ? 7.540 -33.271 36.622 1.00 20.00 405 PHE B CA 1
ATOM 3106 C C . PHE B 2 185 ? 6.400 -34.099 36.072 1.00 16.89 405 PHE B C 1
ATOM 3107 O O . PHE B 2 185 ? 5.865 -33.848 34.983 1.00 17.26 405 PHE B O 1
ATOM 3115 N N . LEU B 2 186 ? 6.004 -35.082 36.862 1.00 16.94 406 LEU B N 1
ATOM 3116 C CA . LEU B 2 186 ? 4.829 -35.894 36.609 1.00 17.11 406 LEU B CA 1
ATOM 3117 C C . LEU B 2 186 ? 4.348 -36.470 37.935 1.00 16.23 406 LEU B C 1
ATOM 3118 O O . LEU B 2 186 ? 4.995 -36.336 38.974 1.00 16.73 406 LEU B O 1
ATOM 3123 N N A VAL B 2 187 ? 3.206 -37.098 37.878 0.49 16.26 407 VAL B N 1
ATOM 3124 C CA A VAL B 2 187 ? 2.668 -37.807 39.023 0.49 17.42 407 VAL B CA 1
ATOM 3125 C C A VAL B 2 187 ? 2.152 -39.138 38.500 0.49 17.97 407 VAL B C 1
ATOM 3126 O O A VAL B 2 187 ? 1.652 -39.225 37.371 0.49 17.63 407 VAL B O 1
ATOM 3130 N N B TYR B 2 187 ? 3.181 -37.108 37.868 0.51 15.99 407 TYR B N 1
ATOM 3131 C CA B TYR B 2 187 ? 2.497 -37.760 38.990 0.51 17.46 407 TYR B CA 1
ATOM 3132 C C B TYR B 2 187 ? 2.024 -39.136 38.527 0.51 17.99 407 TYR B C 1
ATOM 3133 O O B TYR B 2 187 ? 1.344 -39.242 37.496 0.51 17.79 407 TYR B O 1
ATOM 3142 N N . SER B 2 188 ? 2.316 -40.176 39.308 1.00 17.14 408 SER B N 1
ATOM 3143 C CA . SER B 2 188 ? 1.778 -41.498 39.037 1.00 17.18 408 SER B CA 1
ATOM 3144 C C . SER B 2 188 ? 0.775 -41.812 40.131 1.00 19.65 408 SER B C 1
ATOM 3145 O O . SER B 2 188 ? 1.090 -41.686 41.322 1.00 20.86 408 SER B O 1
ATOM 3148 N N . LYS B 2 189 ? -0.416 -42.210 39.727 1.00 18.44 409 LYS B N 1
ATOM 3149 C CA . LYS B 2 189 ? -1.518 -42.500 40.633 1.00 19.01 409 LYS B CA 1
ATOM 3150 C C . LYS B 2 189 ? -1.794 -44.000 40.644 1.00 17.42 409 LYS B C 1
ATOM 3151 O O . LYS B 2 189 ? -2.157 -44.571 39.618 1.00 19.78 409 LYS B O 1
ATOM 3157 N N . LEU B 2 190 ? -1.628 -44.625 41.793 1.00 21.21 410 LEU B N 1
ATOM 3158 C CA . LEU B 2 190 ? -1.931 -46.046 41.949 1.00 23.52 410 LEU B CA 1
ATOM 3159 C C . LEU B 2 190 ? -3.223 -46.172 42.760 1.00 22.83 410 LEU B C 1
ATOM 3160 O O . LEU B 2 190 ? -3.320 -45.635 43.868 1.00 24.44 410 LEU B O 1
ATOM 3165 N N . THR B 2 191 ? -4.204 -46.862 42.191 1.00 24.46 411 THR B N 1
ATOM 3166 C CA . THR B 2 191 ? -5.490 -47.125 42.830 1.00 26.65 411 THR B CA 1
ATOM 3167 C C . THR B 2 191 ? -5.471 -48.542 43.397 1.00 28.71 411 THR B C 1
ATOM 3168 O O . THR B 2 191 ? -5.169 -49.505 42.674 1.00 29.36 411 THR B O 1
ATOM 3172 N N . VAL B 2 192 ? -5.751 -48.660 44.690 1.00 29.10 412 VAL B N 1
ATOM 3173 C CA . VAL B 2 192 ? -5.810 -49.948 45.377 1.00 36.30 412 VAL B CA 1
ATOM 3174 C C . VAL B 2 192 ? -7.066 -50.025 46.232 1.00 41.89 412 VAL B C 1
ATOM 3175 O O . VAL B 2 192 ? -7.595 -49.005 46.683 1.00 34.35 412 VAL B O 1
ATOM 3179 N N . ASP B 2 193 ? -7.529 -51.253 46.484 1.00 43.15 413 ASP B N 1
ATOM 3180 C CA . ASP B 2 193 ? -8.599 -51.452 47.462 1.00 43.39 413 ASP B CA 1
ATOM 3181 C C . ASP B 2 193 ? -8.230 -50.831 48.798 1.00 42.23 413 ASP B C 1
ATOM 3182 O O . ASP B 2 193 ? -7.103 -50.976 49.281 1.00 38.28 413 ASP B O 1
ATOM 3187 N N . LYS B 2 194 ? -9.202 -50.125 49.385 1.00 44.21 414 LYS B N 1
ATOM 3188 C CA . LYS B 2 194 ? -9.018 -49.525 50.702 1.00 43.09 414 LYS B CA 1
ATOM 3189 C C . LYS B 2 194 ? -8.597 -50.528 51.748 1.00 42.28 414 LYS B C 1
ATOM 3190 O O . LYS B 2 194 ? -7.679 -50.266 52.536 1.00 40.99 414 LYS B O 1
ATOM 3196 N N . SER B 2 195 ? -9.320 -51.654 51.832 1.00 46.32 415 SER B N 1
ATOM 3197 C CA . SER B 2 195 ? -8.975 -52.654 52.844 1.00 46.46 415 SER B CA 1
ATOM 3198 C C . SER B 2 195 ? -7.526 -52.933 52.756 1.00 47.81 415 SER B C 1
ATOM 3199 O O . SER B 2 195 ? -6.821 -53.148 53.736 1.00 46.26 415 SER B O 1
ATOM 3202 N N . ARG B 2 196 ? -7.075 -53.016 51.540 1.00 44.78 416 ARG B N 1
ATOM 3203 C CA . ARG B 2 196 ? -5.754 -53.547 51.299 1.00 45.73 416 ARG B CA 1
ATOM 3204 C C . ARG B 2 196 ? -4.684 -52.584 51.824 1.00 41.34 416 ARG B C 1
ATOM 3205 O O . ARG B 2 196 ? -3.639 -53.023 52.302 1.00 40.79 416 ARG B O 1
ATOM 3213 N N . TRP B 2 197 ? -4.943 -51.280 51.668 1.00 44.16 417 TRP B N 1
ATOM 3214 C CA . TRP B 2 197 ? -4.244 -50.196 52.357 1.00 35.42 417 TRP B CA 1
ATOM 3215 C C . TRP B 2 197 ? -4.441 -50.213 53.885 1.00 41.88 417 TRP B C 1
ATOM 3216 O O . TRP B 2 197 ? -3.539 -49.791 54.630 1.00 39.22 417 TRP B O 1
ATOM 3227 N N . GLN B 2 198 ? -5.593 -50.698 54.387 1.00 47.63 418 GLN B N 1
ATOM 3228 C CA . GLN B 2 198 ? -5.877 -50.655 55.837 1.00 48.29 418 GLN B CA 1
ATOM 3229 C C . GLN B 2 198 ? -5.053 -51.691 56.659 1.00 42.90 418 GLN B C 1
ATOM 3230 O O . GLN B 2 198 ? -4.242 -51.228 57.450 1.00 45.68 418 GLN B O 1
ATOM 3236 N N . GLN B 2 199 ? -5.225 -53.032 56.539 1.00 53.43 419 GLN B N 1
ATOM 3237 C CA . GLN B 2 199 ? -4.102 -53.875 56.121 1.00 47.81 419 GLN B CA 1
ATOM 3238 C C . GLN B 2 199 ? -2.668 -53.379 56.134 1.00 46.93 419 GLN B C 1
ATOM 3239 O O . GLN B 2 199 ? -1.843 -54.114 56.673 1.00 49.77 419 GLN B O 1
ATOM 3245 N N . GLY B 2 200 ? -2.297 -52.139 55.783 1.00 45.30 420 GLY B N 1
ATOM 3246 C CA . GLY B 2 200 ? -0.912 -51.820 56.051 1.00 40.41 420 GLY B CA 1
ATOM 3247 C C . GLY B 2 200 ? 0.053 -52.397 55.047 1.00 30.20 420 GLY B C 1
ATOM 3248 O O . GLY B 2 200 ? 1.261 -52.411 55.314 1.00 33.63 420 GLY B O 1
ATOM 3249 N N . ASN B 2 201 ? -0.444 -52.900 53.920 1.00 33.20 421 ASN B N 1
ATOM 3250 C CA . ASN B 2 201 ? 0.433 -53.272 52.823 1.00 32.94 421 ASN B CA 1
ATOM 3251 C C . ASN B 2 201 ? 1.313 -52.092 52.425 1.00 37.30 421 ASN B C 1
ATOM 3252 O O . ASN B 2 201 ? 0.874 -50.935 52.447 1.00 31.68 421 ASN B O 1
ATOM 3257 N N . VAL B 2 202 ? 2.570 -52.400 52.088 1.00 29.48 422 VAL B N 1
ATOM 3258 C CA . VAL B 2 202 ? 3.555 -51.413 51.658 1.00 30.01 422 VAL B CA 1
ATOM 3259 C C . VAL B 2 202 ? 3.568 -51.390 50.142 1.00 29.13 422 VAL B C 1
ATOM 3260 O O . VAL B 2 202 ? 3.694 -52.438 49.496 1.00 29.14 422 VAL B O 1
ATOM 3264 N N . PHE B 2 203 ? 3.463 -50.195 49.573 1.00 24.72 423 PHE B N 1
ATOM 3265 C CA . PHE B 2 203 ? 3.456 -49.992 48.135 1.00 25.36 423 PHE B CA 1
ATOM 3266 C C . PHE B 2 203 ? 4.672 -49.160 47.754 1.00 23.71 423 PHE B C 1
ATOM 3267 O O . PHE B 2 203 ? 5.109 -48.292 48.519 1.00 24.44 423 PHE B O 1
ATOM 3275 N N . SER B 2 204 ? 5.230 -49.431 46.577 1.00 22.71 424 SER B N 1
ATOM 3276 C CA . SER B 2 204 ? 6.528 -48.868 46.226 1.00 20.71 424 SER B CA 1
ATOM 3277 C C . SER B 2 204 ? 6.493 -48.309 44.814 1.00 19.13 424 SER B C 1
ATOM 3278 O O . SER B 2 204 ? 5.988 -48.949 43.891 1.00 20.40 424 SER B O 1
ATOM 3281 N N . CYS B 2 205 ? 6.982 -47.086 44.673 1.00 21.29 425 CYS B N 1
ATOM 3282 C CA . CYS B 2 205 ? 7.116 -46.421 43.391 1.00 19.53 425 CYS B CA 1
ATOM 3283 C C . CYS B 2 205 ? 8.580 -46.521 42.980 1.00 18.18 425 CYS B C 1
ATOM 3284 O O . CYS B 2 205 ? 9.458 -46.068 43.723 1.00 20.73 425 CYS B O 1
ATOM 3287 N N . SER B 2 206 ? 8.850 -47.158 41.844 1.00 17.70 426 SER B N 1
ATOM 3288 C CA . SER B 2 206 ? 10.201 -47.286 41.292 1.00 16.92 426 SER B CA 1
ATOM 3289 C C . SER B 2 206 ? 10.335 -46.287 40.151 1.00 19.07 426 SER B C 1
ATOM 3290 O O . SER B 2 206 ? 9.469 -46.227 39.283 1.00 19.75 426 SER B O 1
ATOM 3293 N N . VAL B 2 207 ? 11.445 -45.548 40.109 1.00 18.14 427 VAL B N 1
ATOM 3294 C CA . VAL B 2 207 ? 11.679 -44.552 39.080 1.00 16.89 427 VAL B CA 1
ATOM 3295 C C . VAL B 2 207 ? 13.019 -44.848 38.419 1.00 17.36 427 VAL B C 1
ATOM 3296 O O . VAL B 2 207 ? 14.019 -45.060 39.107 1.00 18.18 427 VAL B O 1
ATOM 3300 N N . MET B 2 208 ? 13.040 -44.853 37.098 1.00 16.15 428 MET B N 1
ATOM 3301 C CA . MET B 2 208 ? 14.271 -45.089 36.336 1.00 20.19 428 MET B CA 1
ATOM 3302 C C . MET B 2 208 ? 14.528 -43.888 35.424 1.00 15.29 428 MET B C 1
ATOM 3303 O O . MET B 2 208 ? 13.652 -43.491 34.640 1.00 15.79 428 MET B O 1
ATOM 3308 N N . HIS B 2 209 ? 15.723 -43.294 35.552 1.00 18.25 429 HIS B N 1
ATOM 3309 C CA . HIS B 2 209 ? 16.080 -42.062 34.842 1.00 16.04 429 HIS B CA 1
ATOM 3310 C C . HIS B 2 209 ? 17.599 -41.968 34.783 1.00 19.24 429 HIS B C 1
ATOM 3311 O O . HIS B 2 209 ? 18.284 -42.354 35.739 1.00 19.38 429 HIS B O 1
ATOM 3318 N N . GLU B 2 210 ? 18.110 -41.438 33.669 1.00 16.67 430 GLU B N 1
ATOM 3319 C CA . GLU B 2 210 ? 19.561 -41.383 33.465 1.00 18.34 430 GLU B CA 1
ATOM 3320 C C . GLU B 2 210 ? 20.280 -40.573 34.542 1.00 21.23 430 GLU B C 1
ATOM 3321 O O . GLU B 2 210 ? 21.446 -40.868 34.844 1.00 23.41 430 GLU B O 1
ATOM 3327 N N . ALA B 2 211 ? 19.606 -39.591 35.170 1.00 18.12 431 ALA B N 1
ATOM 3328 C CA . ALA B 2 211 ? 20.265 -38.721 36.146 1.00 18.84 431 ALA B CA 1
ATOM 3329 C C . ALA B 2 211 ? 20.207 -39.250 37.576 1.00 19.21 431 ALA B C 1
ATOM 3330 O O . ALA B 2 211 ? 20.659 -38.555 38.497 1.00 23.60 431 ALA B O 1
ATOM 3332 N N . LEU B 2 212 ? 19.617 -40.428 37.814 1.00 18.41 432 LEU B N 1
ATOM 3333 C CA . LEU B 2 212 ? 19.634 -41.030 39.140 1.00 19.21 432 LEU B CA 1
ATOM 3334 C C . LEU B 2 212 ? 20.886 -41.899 39.325 1.00 17.68 432 LEU B C 1
ATOM 3335 O O . LEU B 2 212 ? 21.385 -42.518 38.380 1.00 19.71 432 LEU B O 1
ATOM 3340 N N . HIS B 2 213 ? 21.383 -41.956 40.555 1.00 21.89 433 HIS B N 1
ATOM 3341 C CA . HIS B 2 213 ? 22.426 -42.929 40.861 1.00 26.38 433 HIS B CA 1
ATOM 3342 C C . HIS B 2 213 ? 21.914 -44.340 40.572 1.00 24.79 433 HIS B C 1
ATOM 3343 O O . HIS B 2 213 ? 20.804 -44.705 40.992 1.00 23.05 433 HIS B O 1
ATOM 3350 N N . ASN B 2 214 ? 22.691 -45.098 39.787 1.00 23.99 434 ASN B N 1
ATOM 3351 C CA . ASN B 2 214 ? 22.339 -46.442 39.319 1.00 29.66 434 ASN B CA 1
ATOM 3352 C C . ASN B 2 214 ? 21.111 -46.432 38.412 1.00 23.29 434 ASN B C 1
ATOM 3353 O O . ASN B 2 214 ? 20.477 -47.482 38.193 1.00 22.22 434 ASN B O 1
ATOM 3358 N N . HIS B 2 215 ? 20.738 -45.251 37.913 1.00 18.34 435 HIS B N 1
ATOM 3359 C CA . HIS B 2 215 ? 19.558 -45.047 37.064 1.00 18.74 435 HIS B CA 1
ATOM 3360 C C . HIS B 2 215 ? 18.258 -45.512 37.718 1.00 17.31 435 HIS B C 1
ATOM 3361 O O . HIS B 2 215 ? 17.293 -45.819 37.003 1.00 19.15 435 HIS B O 1
ATOM 3368 N N . TYR B 2 216 ? 18.195 -45.512 39.059 1.00 19.69 436 TYR B N 1
ATOM 3369 C CA . TYR B 2 216 ? 17.094 -46.155 39.764 1.00 19.84 436 TYR B CA 1
ATOM 3370 C C . TYR B 2 216 ? 16.949 -45.606 41.175 1.00 17.59 436 TYR B C 1
ATOM 3371 O O . TYR B 2 216 ? 17.937 -45.423 41.913 1.00 18.99 436 TYR B O 1
ATOM 3380 N N . THR B 2 217 ? 15.707 -45.373 41.559 1.00 16.64 437 THR B N 1
ATOM 3381 C CA . THR B 2 217 ? 15.408 -45.112 42.956 1.00 16.94 437 THR B CA 1
ATOM 3382 C C . THR B 2 217 ? 14.002 -45.608 43.238 1.00 18.29 437 THR B C 1
ATOM 3383 O O . THR B 2 217 ? 13.172 -45.711 42.332 1.00 20.75 437 THR B O 1
ATOM 3387 N N . GLN B 2 218 ? 13.737 -45.905 44.513 1.00 20.15 438 GLN B N 1
ATOM 3388 C CA . GLN B 2 218 ? 12.447 -46.414 44.951 1.00 19.52 438 GLN B CA 1
ATOM 3389 C C . GLN B 2 218 ? 12.034 -45.684 46.221 1.00 19.50 438 GLN B C 1
ATOM 3390 O O . GLN B 2 218 ? 12.858 -45.468 47.120 1.00 23.38 438 GLN B O 1
ATOM 3396 N N . LYS B 2 219 ? 10.761 -45.335 46.304 1.00 18.36 439 LYS B N 1
ATOM 3397 C CA . LYS B 2 219 ? 10.172 -44.768 47.512 1.00 21.68 439 LYS B CA 1
ATOM 3398 C C . LYS B 2 219 ? 8.949 -45.597 47.864 1.00 22.92 439 LYS B C 1
ATOM 3399 O O . LYS B 2 219 ? 8.197 -46.007 46.969 1.00 23.32 439 LYS B O 1
ATOM 3405 N N . SER B 2 220 ? 8.769 -45.884 49.155 1.00 25.98 440 SER B N 1
ATOM 3406 C CA . SER B 2 220 ? 7.645 -46.701 49.577 1.00 26.01 440 SER B CA 1
ATOM 3407 C C . SER B 2 220 ? 6.704 -45.947 50.498 1.00 29.58 440 SER B C 1
ATOM 3408 O O . SER B 2 220 ? 7.067 -44.955 51.135 1.00 33.28 440 SER B O 1
ATOM 3411 N N . LEU B 2 221 ? 5.487 -46.480 50.579 1.00 29.79 441 LEU B N 1
ATOM 3412 C CA . LEU B 2 221 ? 4.347 -45.825 51.187 1.00 33.35 441 LEU B CA 1
ATOM 3413 C C . LEU B 2 221 ? 3.472 -46.885 51.849 1.00 30.21 441 LEU B C 1
ATOM 3414 O O . LEU B 2 221 ? 3.172 -47.910 51.228 1.00 28.47 441 LEU B O 1
ATOM 3419 N N . SER B 2 222 ? 3.052 -46.616 53.086 1.00 33.81 442 SER B N 1
ATOM 3420 C CA . SER B 2 222 ? 2.116 -47.463 53.820 1.00 33.44 442 SER B CA 1
ATOM 3421 C C . SER B 2 222 ? 1.422 -46.624 54.889 1.00 32.67 442 SER B C 1
ATOM 3422 O O . SER B 2 222 ? 1.993 -45.652 55.397 1.00 33.38 442 SER B O 1
ATOM 3425 N N . LEU B 2 223 ? 0.180 -47.002 55.213 1.00 35.90 443 LEU B N 1
ATOM 3426 C CA . LEU B 2 223 ? -0.454 -46.465 56.423 1.00 41.67 443 LEU B CA 1
ATOM 3427 C C . LEU B 2 223 ? 0.357 -46.236 57.686 1.00 44.07 443 LEU B C 1
ATOM 3428 O O . LEU B 2 223 ? 0.923 -47.147 58.286 1.00 50.28 443 LEU B O 1
ATOM 3433 N N . SER B 2 224 ? 0.361 -44.959 58.064 1.00 48.47 444 SER B N 1
ATOM 3434 C CA . SER B 2 224 ? 0.869 -44.418 59.315 1.00 55.16 444 SER B CA 1
ATOM 3435 C C . SER B 2 224 ? -0.254 -44.210 60.349 1.00 56.75 444 SER B C 1
ATOM 3436 O O . SER B 2 224 ? -0.262 -44.809 61.430 1.00 54.40 444 SER B O 1
#

Nearest PDB structures (foldseek):
  6ytb-assembly1_A  TM=1.004E+00  e=2.239E-38  Homo sapiens
  6ytb-assembly1_B  TM=9.895E-01  e=4.637E-37  Homo sapiens
  7lbl-assembly1_A  TM=9.872E-01  e=3.975E-37  Homo sapiens
  4q74-assembly1_B  TM=9.882E-01  e=3.587E-37  Homo sapiens
  6bz4-assembly1_A  TM=9.891E-01  e=4.405E-37  Homo sapiens

B-factor: mean 36.1, std 14.68, range [13.97, 99.21]

Radius of gyration: 26.72 Å; Cα contacts (8 Å, |Δi|>4): 1090; chains: 2; bounding box: 62×55×71 Å

Solvent-accessible surface area: 21667 Å² total

Sequence (426 aa):
GPSVFLFPPKPKDTLMMISRTPEVTCVVVDVSHEDPEVKFNWYVDGVEVHNAKTKPREEQYNSTYRVVSVLTVLHQDWLNGKEYKCKVSNKALPAPIEKTISKAKGQPREPQVYCTLPPSRDELTKNQVSLWSCLAVEKGFYYPSDIAVEWESNGQPENNYKTTPPVLDSDGSFFLYVSKLTVDKSRWQ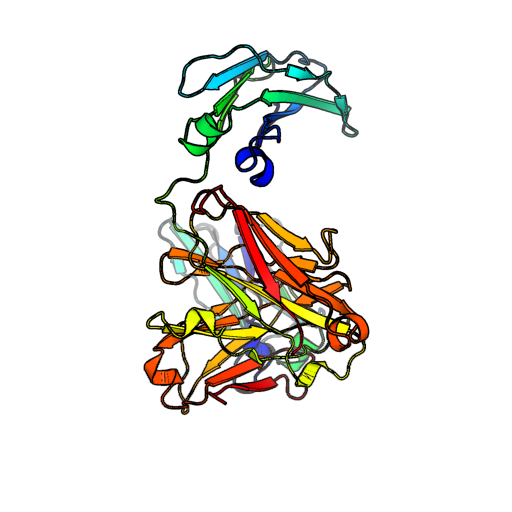QGNVFSCSVMHEALHNHYTQKSLSLSGPSVFLFPPKPKDTLMMISRTPEVTCVVVDVSHEDPEVKFNWYVDGVEVHNAKTKPREEQYNSTYRVVSVLTVLHQDWLNGKEYKCKVSNKALPAPIEKTISKAKGQPREPQQVCYTLPPSRDELTKNQVSLSWCALVKEGFYPSDIAVEWESNNGQPENNYKTTPPVLDSDGSFFLVYSKLTVDKSRWQQGNVFSCSVMHEALHNHYTQKSLSLS

Foldseek 3Di:
DKDKDKAWFALVQLQAQVHWTKIKIKIWQQAPVKNDKDKWKDKQNHTDDPKDKDDWDADPVRGIMIMIIGTDHSVSQVVWIKMKIWMDIPPDPHTDIDIDGPDDDDWWDWDWDKDFFDPVVLPDQKTKIKIKIWGTPDQRKDKFKDFPPGGQHQKDKDRWDQDPVRITIIMIIGMDGSVCQVVWTKMKMKMADPPDDSSIDIDIDGDD/DKDKDKAWFALVQLQDQPHWTKIKIKIWQAAPVWNDKDKWKDKLNHTDDPKDKDDWDADVVRITMI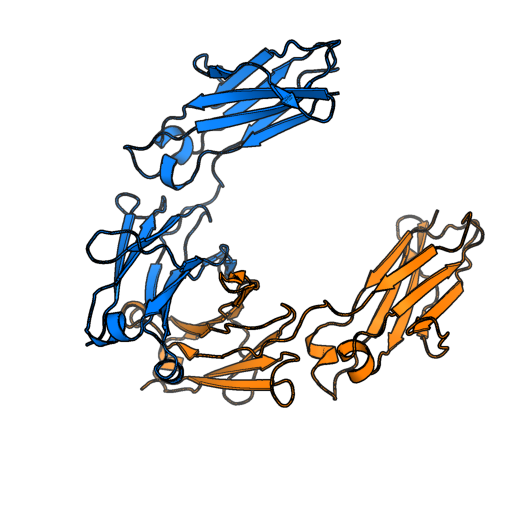MIMGTDHSVSQVVWIKMKIWMDIPPDPHIDIDIDGDDDDDWWAWDWDKDFFDPVCLPPQKTKIKIKIDTTPDQRKDKFKDFPPGGQPQKDKDRWDQDPVRGTMIMMIGIGGSVVLVVFTKMKMKMADPPDDSSIDMDIDGDD

InterPro domains:
  IPR003006 Immunoglobulin/major histocompatibility complex, conserved site [PS00290] (200-206)
  IPR003006 Immunoglobulin/major histocompatibility complex, conserved site [PS00290] (425-431)
  IPR003597 Immunoglobulin C1-set [PF07654] (127-207)
  IPR003597 Immunoglobulin C1-set [PF07654] (242-330)
  IPR003597 Immunoglobulin C1-set [PF07654] (350-434)
  IPR003597 Immunoglobulin C1-set [SM00407] (141-212)
  IPR003597 Immunoglobulin C1-set [SM00407] (258-333)
  IPR003597 Immunoglobulin C1-set [SM00407] (364-437)
  IPR003599 Immunoglobulin domain subtype [SM00409] (7-118)
  IPR003599 Immunoglobulin domain subtype [SM00409] (354-446)
  IPR007110 Immunoglobulin-like domain [PS50835] (1-96)
  IPR007110 Immunoglobulin-like domain [PS50835] (125-218)
  IPR007110 Immunoglobulin-like domain [PS50835] (240-339)
  IPR007110 Immunoglobulin-like domain [PS50835] (348-444)
  IPR013106 Immunoglobulin V-set domain [PF07686] (12-117)
  IPR013106 Immunoglobulin V-set domain [SM00406] (17-98)
  IPR013783 Immunoglobulin-like fold [G3DSA:2.60.40.10] (1-121)
  IPR013783 Immunoglobulin-like fold [G3DSA:2.60.40.10] (122-227)
  IPR013783 Immunoglobulin-like fold [G3DSA:2.60.40.10] (228-339)
  IPR013783 Immunoglobulin-like fold [G3DSA:2.60.40.10] (340-449)

Secondary structure (DSSP, 8-state):
--EEEEEPPPHHHHHSTTS--EEEEEEE---TTS--EEEEEEETTEEE---EEE-----TTS--EEEEEEE--HHHHHTT--EEEEEEETTSSS-EEEEE-PPPS--BPPEEEEEPPPGGGGGSSEEEEEEEEEEEBSS--EEEEEETTEE---EEEPPPEE-TTS-EEEEEEEEEEHHHHHTT--EEEEEE-TTSGGGEEEEEE---/--EEEEEPPPHHHHH-TTS--EEEEEEEEE-SSS---EEEEEETTEEE---EEPPPEE-TTS-EEEEEEEE--HHHHHTT--EEEEEE-TTSSS-EEEEE-PPPS--BPPEEEEEPPPGGGGGSSEEEEEEEEEEEBSS--EEEEEETTEE---EEEPPPEE-TTS-EEEEEEEEEEHHHHHTT--EEEEEE-TTSGGGEEEEEE---